Protein AF-A0A928CTJ2-F1 (afdb_monomer_lite)

Radius of gyration: 29.24 Å; chains: 1; bounding box: 76×68×86 Å

Secondary structure (DSSP, 8-state):
--SHHHHHHHHTTS----S--HHHHHHHHHHHHHHHHHHHTT-TTSHHHHHHHHHHHHHHHHHHHHHHHHHHHT--TT--HHHHHHHHHHHHHHHHHHHHHHHHHTTS----------SS-S-SHHHHHHHHHHHHHHHHTT--STTSS---HHHHTTHHHHHHHHHHHHHHHHHHHHHHHTTT-HHHHHHHHHHHHHHHHHHHHHHHHHHHH-TT---SS-HHHHHHHHHHHHHHHHHHHHHHHHHHTTT------S---TTSPPPHHHHHHHHHHHHHHHHHHHHHHHHTT---S----TTGGGSS----TTTTSSSS-SS---GGGS-HHHHHHHHHHHHHHHHHT---SSS--HHHHHHHHHTS-HHHHHHHHHHHHHHHHTT--HHHHHHHHHHHHHHHHHHH-PPPPHHHHHHHHHHHHHHHHHHHHHHHHHHHHSGGGS--

Structure (mmCIF, N/CA/C/O backbone):
data_AF-A0A928CTJ2-F1
#
_entry.id   AF-A0A928CTJ2-F1
#
loop_
_atom_site.group_PDB
_atom_site.id
_atom_site.type_symbol
_atom_site.label_atom_id
_atom_site.label_alt_id
_atom_site.label_comp_id
_atom_site.label_asym_id
_atom_site.label_entity_id
_atom_site.label_seq_id
_atom_site.pdbx_PDB_ins_code
_atom_site.Cartn_x
_atom_site.Cartn_y
_atom_site.Cartn_z
_atom_site.occupancy
_atom_site.B_iso_or_equiv
_atom_site.auth_seq_id
_atom_site.auth_comp_id
_atom_site.auth_asym_id
_atom_site.auth_atom_id
_atom_site.pdbx_PDB_model_num
ATOM 1 N N . MET A 1 1 ? -46.869 -7.811 23.809 1.00 37.97 1 MET A N 1
ATOM 2 C CA . MET A 1 1 ? -46.360 -8.126 22.454 1.00 37.97 1 MET A CA 1
ATOM 3 C C . MET A 1 1 ? -45.318 -7.130 21.902 1.00 37.97 1 MET A C 1
ATOM 5 O O . MET A 1 1 ? -45.028 -7.193 20.722 1.00 37.97 1 MET A O 1
ATOM 9 N N . ASN A 1 2 ? -44.644 -6.299 22.720 1.00 33.12 2 ASN A N 1
ATOM 10 C CA . ASN A 1 2 ? -43.682 -5.285 22.222 1.00 33.12 2 ASN A CA 1
ATOM 11 C C . ASN A 1 2 ? -42.198 -5.563 22.530 1.00 33.12 2 ASN A C 1
ATOM 13 O O . ASN A 1 2 ? -41.351 -4.717 22.268 1.00 33.12 2 ASN A O 1
ATOM 17 N N . ARG A 1 3 ? -41.848 -6.737 23.076 1.00 31.91 3 ARG A N 1
ATOM 18 C CA . ARG A 1 3 ? -40.444 -7.071 23.392 1.00 31.91 3 ARG A CA 1
ATOM 19 C C . ARG A 1 3 ? -39.712 -7.837 22.291 1.00 31.91 3 ARG A C 1
ATOM 21 O O . ARG A 1 3 ? -38.494 -7.772 22.260 1.00 31.91 3 ARG A O 1
ATOM 28 N N . ILE A 1 4 ? -40.433 -8.480 21.371 1.00 38.72 4 ILE A N 1
ATOM 29 C CA . ILE A 1 4 ? -39.835 -9.272 20.280 1.00 38.72 4 ILE A CA 1
ATOM 30 C C . ILE A 1 4 ? -39.434 -8.373 19.097 1.00 38.72 4 ILE A C 1
ATOM 32 O O . ILE A 1 4 ? -38.401 -8.584 18.472 1.00 38.72 4 ILE A O 1
ATOM 36 N N . ILE A 1 5 ? -40.177 -7.290 18.846 1.00 34.25 5 ILE A N 1
ATOM 37 C CA . ILE A 1 5 ? -39.895 -6.373 17.728 1.00 34.25 5 ILE A CA 1
ATOM 38 C C . ILE A 1 5 ? -38.618 -5.547 17.983 1.00 34.25 5 ILE A C 1
ATOM 40 O O . ILE A 1 5 ? -37.865 -5.262 17.055 1.00 34.25 5 ILE A O 1
ATOM 44 N N . MET A 1 6 ? -38.298 -5.236 19.244 1.00 29.53 6 MET A N 1
ATOM 45 C CA . MET A 1 6 ? -37.108 -4.442 19.574 1.00 29.53 6 MET A CA 1
ATOM 46 C C . MET A 1 6 ? -35.802 -5.257 19.539 1.00 29.53 6 MET A C 1
ATOM 48 O O . MET A 1 6 ? -34.738 -4.697 19.287 1.00 29.53 6 MET A O 1
ATOM 52 N N . THR A 1 7 ? -35.867 -6.580 19.728 1.00 33.56 7 THR A N 1
ATOM 53 C CA . THR A 1 7 ? -34.702 -7.472 19.572 1.00 33.56 7 THR A CA 1
ATOM 54 C C . THR A 1 7 ? -34.419 -7.779 18.101 1.00 33.56 7 THR A C 1
ATOM 56 O O . THR A 1 7 ? -33.259 -7.911 17.721 1.00 33.56 7 THR A O 1
ATOM 59 N N . ILE A 1 8 ? -35.450 -7.792 17.248 1.00 32.34 8 ILE A N 1
ATOM 60 C CA . ILE A 1 8 ? -35.295 -7.973 15.796 1.00 32.34 8 ILE A CA 1
ATOM 61 C C . ILE A 1 8 ? -34.710 -6.710 15.135 1.00 32.34 8 ILE A C 1
ATOM 63 O O . ILE A 1 8 ? -33.883 -6.823 14.232 1.00 32.34 8 ILE A O 1
ATOM 67 N N . LEU A 1 9 ? -35.008 -5.508 15.645 1.00 29.17 9 LEU A N 1
ATOM 68 C CA . LEU A 1 9 ? -34.351 -4.276 15.179 1.00 29.17 9 LEU A CA 1
ATOM 69 C C . LEU A 1 9 ? -32.904 -4.103 15.676 1.00 29.17 9 LEU A C 1
ATOM 71 O O . LEU A 1 9 ? -32.129 -3.408 15.024 1.00 29.17 9 LEU A O 1
ATOM 75 N N . LEU A 1 10 ? -32.508 -4.751 16.781 1.00 28.61 10 LEU A N 1
ATOM 76 C CA . LEU A 1 10 ? -31.100 -4.798 17.202 1.00 28.61 10 LEU A CA 1
ATOM 77 C C . LEU A 1 10 ? -30.292 -5.856 16.427 1.00 28.61 10 LEU A C 1
ATOM 79 O O . LEU A 1 10 ? -29.094 -5.677 16.228 1.00 28.61 10 LEU A O 1
ATOM 83 N N . ALA A 1 11 ? -30.944 -6.921 15.949 1.00 29.83 11 ALA A N 1
ATOM 84 C CA . ALA A 1 11 ? -30.334 -7.935 15.085 1.00 29.83 11 ALA A CA 1
ATOM 85 C C . ALA A 1 11 ? -30.185 -7.469 13.621 1.00 29.83 11 ALA A C 1
ATOM 87 O O . ALA A 1 11 ? -29.263 -7.895 12.929 1.00 29.83 11 ALA A O 1
ATOM 88 N N . ALA A 1 12 ? -31.021 -6.532 13.161 1.00 28.30 12 ALA A N 1
ATOM 89 C CA . ALA A 1 12 ? -30.930 -5.955 11.816 1.00 28.30 12 ALA A CA 1
ATOM 90 C C . ALA A 1 12 ? -29.720 -5.014 11.611 1.00 28.30 12 ALA A C 1
ATOM 92 O O . ALA A 1 12 ? -29.401 -4.657 10.480 1.00 28.30 12 ALA A O 1
ATOM 93 N N . GLY A 1 13 ? -29.019 -4.625 12.684 1.00 28.45 13 GLY A N 1
ATOM 94 C CA . GLY A 1 13 ? -27.810 -3.795 12.611 1.00 28.45 13 GLY A CA 1
ATOM 95 C C . GLY A 1 13 ? -26.502 -4.565 12.393 1.00 28.45 13 GLY A C 1
ATOM 96 O O . GLY A 1 13 ? -25.455 -3.933 12.267 1.00 28.45 13 GLY A O 1
ATOM 97 N N . LEU A 1 14 ? -26.537 -5.904 12.376 1.00 32.91 14 LEU A N 1
ATOM 98 C CA . LEU A 1 14 ? -25.331 -6.742 12.435 1.00 32.91 14 LEU A CA 1
ATOM 99 C C . LEU A 1 14 ? -25.133 -7.709 11.260 1.00 32.91 14 LEU A C 1
ATOM 101 O O . LEU A 1 14 ? -24.096 -8.359 11.212 1.00 32.91 14 LEU A O 1
ATOM 105 N N . ILE A 1 15 ? -26.051 -7.798 10.293 1.00 33.12 15 ILE A N 1
ATOM 106 C CA . ILE A 1 15 ? -25.897 -8.721 9.155 1.00 33.12 15 ILE A CA 1
ATOM 107 C C . ILE A 1 15 ? -26.427 -8.075 7.870 1.00 33.12 15 ILE A C 1
ATOM 109 O O . ILE A 1 15 ? -27.510 -8.376 7.385 1.00 33.12 15 ILE A O 1
ATOM 113 N N . PHE A 1 16 ? -25.628 -7.175 7.307 1.00 28.25 16 PHE A N 1
ATOM 114 C CA . PHE A 1 16 ? -25.570 -6.973 5.860 1.00 28.25 16 PHE A CA 1
ATOM 115 C C . PHE A 1 16 ? -24.111 -7.153 5.445 1.00 28.25 16 PHE A C 1
ATOM 117 O O . PHE A 1 16 ? -23.435 -6.214 5.038 1.00 28.25 16 PHE A O 1
ATOM 124 N N . THR A 1 17 ? -23.604 -8.380 5.565 1.00 34.00 17 THR A N 1
ATOM 125 C CA . THR A 1 17 ? -22.506 -8.830 4.711 1.00 34.00 17 THR A CA 1
ATOM 126 C C . THR A 1 17 ? -23.107 -9.091 3.331 1.00 34.00 17 THR A C 1
ATOM 128 O O . THR A 1 17 ? -23.357 -10.223 2.921 1.00 34.00 17 THR A O 1
ATOM 131 N N . ALA A 1 18 ? -23.377 -8.004 2.598 1.00 29.19 18 ALA A N 1
ATOM 132 C CA . ALA A 1 18 ? -23.234 -8.075 1.151 1.00 29.19 18 ALA A CA 1
ATOM 133 C C . ALA A 1 18 ? -21.862 -8.712 0.897 1.00 29.19 18 ALA A C 1
ATOM 135 O O . ALA A 1 18 ? -20.920 -8.357 1.598 1.00 29.19 18 ALA A O 1
ATOM 136 N N . ALA A 1 19 ? -21.760 -9.688 -0.006 1.00 32.97 19 ALA A N 1
ATOM 137 C CA . ALA A 1 19 ? -20.487 -10.306 -0.365 1.00 32.97 19 ALA A CA 1
ATOM 138 C C . ALA A 1 19 ? -19.520 -9.208 -0.850 1.00 32.97 19 ALA A C 1
ATOM 140 O O . ALA A 1 19 ? -19.561 -8.804 -2.011 1.00 32.97 19 ALA A O 1
ATOM 141 N N . GLY A 1 20 ? -18.761 -8.649 0.087 1.00 47.12 20 GLY A N 1
ATOM 142 C CA . GLY A 1 20 ? -17.907 -7.490 -0.070 1.00 47.12 20 GLY A CA 1
ATOM 143 C C . GLY A 1 20 ? -16.455 -7.926 -0.003 1.00 47.12 20 GLY A C 1
ATOM 144 O O . GLY A 1 20 ? -16.099 -8.850 0.725 1.00 47.12 20 GLY A O 1
ATOM 145 N N . ASP A 1 21 ? -15.629 -7.270 -0.807 1.00 72.81 21 ASP A N 1
ATOM 146 C CA . ASP A 1 21 ? -14.171 -7.334 -0.756 1.00 72.81 21 ASP A CA 1
ATOM 147 C C . ASP A 1 21 ? -13.695 -7.122 0.697 1.00 72.81 21 ASP A C 1
ATOM 149 O O . ASP A 1 21 ? -14.026 -6.100 1.302 1.00 72.81 21 ASP A O 1
ATOM 153 N N . ASP A 1 22 ? -12.902 -8.051 1.255 1.00 77.06 22 ASP A N 1
ATOM 154 C CA . ASP A 1 22 ? -12.387 -7.971 2.640 1.00 77.06 22 ASP A CA 1
ATOM 155 C C . ASP A 1 22 ? -11.672 -6.635 2.912 1.00 77.06 22 ASP A C 1
ATOM 157 O O . ASP A 1 22 ? -11.604 -6.166 4.049 1.00 77.06 22 ASP A O 1
ATOM 161 N N . PHE A 1 23 ? -11.131 -5.996 1.870 1.00 77.88 23 PHE A N 1
ATOM 162 C CA . PHE A 1 23 ? -10.551 -4.664 1.971 1.00 77.88 23 PHE A CA 1
ATOM 163 C C . PHE A 1 23 ? -11.564 -3.537 2.109 1.00 77.88 23 PHE A C 1
ATOM 165 O O . PHE A 1 23 ? -11.271 -2.542 2.774 1.00 77.88 23 PHE A O 1
ATOM 172 N N . GLU A 1 24 ? -12.722 -3.650 1.467 1.00 81.94 24 GLU A N 1
ATOM 173 C CA . GLU A 1 24 ? -13.807 -2.690 1.638 1.00 81.94 24 GLU A CA 1
ATOM 174 C C . GLU A 1 24 ? -14.344 -2.777 3.069 1.00 81.94 24 GLU A C 1
ATOM 176 O O . GLU A 1 24 ? -14.468 -1.751 3.740 1.00 81.94 24 GLU A O 1
ATOM 181 N N . ASP A 1 25 ? -14.516 -3.998 3.580 1.00 83.88 25 ASP A N 1
ATOM 182 C CA . ASP A 1 25 ? -14.876 -4.237 4.977 1.00 83.88 25 ASP A CA 1
ATOM 183 C C . ASP A 1 25 ? -13.810 -3.668 5.923 1.00 83.88 25 ASP A C 1
ATOM 185 O O . ASP A 1 25 ? -14.137 -2.953 6.873 1.00 83.88 25 ASP A O 1
ATOM 189 N N . PHE A 1 26 ? -12.521 -3.866 5.623 1.00 85.69 26 PHE A N 1
ATOM 190 C CA . PHE A 1 26 ? -11.428 -3.298 6.417 1.00 85.69 26 PHE A CA 1
ATOM 191 C C . PHE A 1 26 ? -11.480 -1.760 6.467 1.00 85.69 26 PHE A C 1
ATOM 193 O O . PHE A 1 26 ? -11.352 -1.167 7.541 1.00 85.69 26 PHE A O 1
ATOM 200 N N . ILE A 1 27 ? -11.710 -1.096 5.326 1.00 85.56 27 ILE A N 1
ATOM 201 C CA . ILE A 1 27 ? -11.848 0.369 5.251 1.00 85.56 27 ILE A CA 1
ATOM 202 C C . ILE A 1 27 ? -13.056 0.841 6.070 1.00 85.56 27 ILE A C 1
ATOM 204 O O . ILE A 1 27 ? -12.950 1.824 6.812 1.00 85.56 27 ILE A O 1
ATOM 208 N N . GLN A 1 28 ? -14.196 0.154 5.961 1.00 87.44 28 GLN A N 1
ATOM 209 C CA . GLN A 1 28 ? -15.403 0.501 6.713 1.00 87.44 28 GLN A CA 1
ATOM 210 C C . GLN A 1 28 ? -15.188 0.357 8.222 1.00 87.44 28 GLN A C 1
ATOM 212 O O . GLN A 1 28 ? -15.585 1.241 8.988 1.00 87.44 28 GLN A O 1
ATOM 217 N N . VAL A 1 29 ? -14.512 -0.707 8.662 1.00 88.25 29 VAL A N 1
ATOM 218 C CA . VAL A 1 29 ? -14.179 -0.911 10.077 1.00 88.25 29 VAL A CA 1
ATOM 219 C C . VAL A 1 29 ? -13.210 0.170 10.572 1.00 88.25 29 VAL A C 1
ATOM 221 O O . VAL A 1 29 ? -13.442 0.742 11.640 1.00 88.25 29 VAL A O 1
ATOM 224 N N . CYS A 1 30 ? -12.187 0.542 9.788 1.00 87.38 30 CYS A N 1
ATOM 225 C CA . CYS A 1 30 ? -11.310 1.675 10.116 1.00 87.38 30 CYS A CA 1
ATOM 226 C C . CYS A 1 30 ? -12.098 2.976 10.332 1.00 87.38 30 CYS A C 1
ATOM 228 O O . CYS A 1 30 ? -11.839 3.703 11.295 1.00 87.38 30 CYS A O 1
ATOM 230 N N . ALA A 1 31 ? -13.064 3.270 9.456 1.00 86.06 31 ALA A N 1
ATOM 231 C CA . ALA A 1 31 ? -13.893 4.466 9.562 1.00 86.06 31 ALA A CA 1
ATOM 232 C C . ALA A 1 31 ? -14.756 4.447 10.834 1.00 86.06 31 ALA A C 1
ATOM 234 O O . ALA A 1 31 ? -14.761 5.425 11.583 1.00 86.06 31 ALA A O 1
ATOM 235 N N . ARG A 1 32 ? -15.416 3.318 11.131 1.00 86.88 32 ARG A N 1
ATOM 236 C CA . ARG A 1 32 ? -16.248 3.153 12.338 1.00 86.88 32 ARG A CA 1
ATOM 237 C C . ARG A 1 32 ? -15.441 3.321 13.625 1.00 86.88 32 ARG A C 1
ATOM 239 O O . ARG A 1 32 ? -15.881 4.031 14.529 1.00 86.88 32 ARG A O 1
ATOM 246 N N . LEU A 1 33 ? -14.244 2.733 13.695 1.00 87.31 33 LEU A N 1
ATOM 247 C CA . LEU A 1 33 ? -13.335 2.925 14.829 1.00 87.31 33 LEU A CA 1
ATOM 248 C C . LEU A 1 33 ? -12.941 4.397 14.981 1.00 87.31 33 LEU A C 1
ATOM 250 O O . LEU A 1 33 ? -13.021 4.944 16.080 1.00 87.31 33 LEU A O 1
ATOM 254 N N . SER A 1 34 ? -12.582 5.067 13.883 1.00 86.38 34 SER A N 1
ATOM 255 C CA . SER A 1 34 ? -12.198 6.480 13.921 1.00 86.38 34 SER A CA 1
ATOM 256 C C . SER A 1 34 ? -13.329 7.377 14.433 1.00 86.38 34 SER A C 1
ATOM 258 O O . SER A 1 34 ? -13.075 8.272 15.238 1.00 86.38 34 SER A O 1
ATOM 260 N N . THR A 1 35 ? -14.567 7.153 13.983 1.00 84.44 35 THR A N 1
ATOM 261 C CA . THR A 1 35 ? -15.733 7.950 14.393 1.00 84.44 35 THR A CA 1
ATOM 262 C C . THR A 1 35 ? -16.084 7.730 15.863 1.00 84.44 35 THR A C 1
ATOM 264 O O . THR A 1 35 ? -16.355 8.688 16.588 1.00 84.44 35 THR A O 1
ATOM 267 N N . ASN A 1 36 ? -16.035 6.482 16.331 1.00 82.94 36 ASN A N 1
ATOM 268 C CA . ASN A 1 36 ? -16.510 6.139 17.668 1.00 82.94 36 ASN A CA 1
ATOM 269 C C . ASN A 1 36 ? -15.477 6.415 18.773 1.00 82.94 36 ASN A C 1
ATOM 271 O O . ASN A 1 36 ? -15.865 6.618 19.923 1.00 82.94 36 ASN A O 1
ATOM 275 N N . TYR A 1 37 ? -14.182 6.490 18.451 1.00 81.38 37 TYR A N 1
ATOM 276 C CA . TYR A 1 37 ? -13.103 6.600 19.441 1.00 81.38 37 TYR A CA 1
ATOM 277 C C . TYR A 1 37 ? -13.297 7.724 20.478 1.00 81.38 37 TYR A C 1
ATOM 279 O O . TYR A 1 37 ? -13.193 7.495 21.686 1.00 81.38 37 TYR A O 1
ATOM 287 N N . ASN A 1 38 ? -13.649 8.933 20.027 1.00 76.50 38 ASN A N 1
ATOM 288 C CA . ASN A 1 38 ? -13.828 10.089 20.915 1.00 76.50 38 ASN A CA 1
ATOM 289 C C . ASN A 1 38 ? -15.006 9.928 21.890 1.00 76.50 38 ASN A C 1
ATOM 291 O O . ASN A 1 38 ? -14.976 10.494 22.986 1.00 76.50 38 ASN A O 1
ATOM 295 N N . HIS A 1 39 ? -16.035 9.167 21.509 1.00 76.25 39 HIS A N 1
ATOM 296 C CA . HIS A 1 39 ? -17.186 8.877 22.364 1.00 76.25 39 HIS A CA 1
ATOM 297 C C . HIS A 1 39 ? -16.844 7.825 23.423 1.00 76.25 39 HIS A C 1
ATOM 299 O O . HIS A 1 39 ? -17.247 7.955 24.578 1.00 76.25 39 HIS A O 1
ATOM 305 N N . VAL A 1 40 ? -16.041 6.827 23.056 1.00 76.50 40 VAL A N 1
ATOM 306 C CA . VAL A 1 40 ? -15.716 5.688 23.920 1.00 76.50 40 VAL A CA 1
ATOM 307 C C . VAL A 1 40 ? -14.806 6.071 25.082 1.00 76.50 40 VAL A C 1
ATOM 309 O O . VAL A 1 40 ? -15.086 5.693 26.217 1.00 76.50 40 VAL A O 1
ATOM 312 N N . ILE A 1 41 ? -13.765 6.879 24.845 1.00 69.31 41 ILE A N 1
ATOM 313 C CA . ILE A 1 41 ? -12.860 7.330 25.924 1.00 69.31 41 ILE A CA 1
ATOM 314 C C . ILE A 1 41 ? -13.619 8.108 27.009 1.00 69.31 41 ILE A C 1
ATOM 316 O O . ILE A 1 41 ? -13.216 8.130 28.169 1.00 69.31 41 ILE A O 1
ATOM 320 N N . ARG A 1 42 ? -14.721 8.770 26.643 1.00 68.06 42 ARG A N 1
ATOM 321 C CA . ARG A 1 42 ? -15.483 9.631 27.554 1.00 68.06 42 ARG A CA 1
ATOM 322 C C . ARG A 1 42 ? -16.582 8.892 28.316 1.00 68.06 42 ARG A C 1
ATOM 324 O O . ARG A 1 42 ? -17.032 9.412 29.332 1.00 68.06 42 ARG A O 1
ATOM 331 N N . ALA A 1 43 ? -17.020 7.721 27.850 1.00 68.69 43 ALA A N 1
ATOM 332 C CA . ALA A 1 43 ? -18.173 7.027 28.419 1.00 68.69 43 ALA A CA 1
ATOM 333 C C . ALA A 1 43 ? -18.056 5.495 28.287 1.00 68.69 43 ALA A C 1
ATOM 335 O O . ALA A 1 43 ? -18.598 4.879 27.363 1.00 68.69 43 ALA A O 1
ATOM 336 N N . LYS A 1 44 ? -17.362 4.877 29.251 1.00 72.44 44 LYS A N 1
ATOM 337 C CA . LYS A 1 44 ? -17.200 3.417 29.361 1.00 72.44 44 LYS A CA 1
ATOM 338 C C . LYS A 1 44 ? -18.536 2.719 29.659 1.00 72.44 44 LYS A C 1
ATOM 340 O O . LYS A 1 44 ? -19.391 3.275 30.343 1.00 72.44 44 LYS A O 1
ATOM 345 N N . GLY A 1 45 ? -18.714 1.501 29.148 1.00 74.44 45 GLY A N 1
ATOM 346 C CA . GLY A 1 45 ? -19.917 0.681 29.331 1.00 74.44 45 GLY A CA 1
ATOM 347 C C . GLY A 1 45 ? -21.111 1.099 28.467 1.00 74.44 45 GLY A C 1
ATOM 348 O O . GLY A 1 45 ? -22.173 0.477 28.539 1.00 74.44 45 GLY A O 1
ATOM 349 N N . THR A 1 46 ? -20.954 2.133 27.639 1.00 82.44 46 THR A N 1
ATOM 350 C CA . THR A 1 46 ? -22.005 2.605 26.734 1.00 82.44 46 THR A CA 1
ATOM 351 C C . THR A 1 46 ? -22.119 1.739 25.480 1.00 82.44 46 THR A C 1
ATOM 353 O O . THR A 1 46 ? -21.283 0.882 25.195 1.00 82.44 46 THR A O 1
ATOM 356 N N . ARG A 1 47 ? -23.165 1.983 24.684 1.00 82.69 47 ARG A N 1
ATOM 357 C CA . ARG A 1 47 ? -23.324 1.362 23.364 1.00 82.69 47 ARG A CA 1
ATOM 358 C C . ARG A 1 47 ? -22.099 1.590 22.467 1.00 82.69 47 ARG A C 1
ATOM 360 O O . ARG A 1 47 ? -21.655 0.646 21.826 1.00 82.69 47 ARG A O 1
ATOM 367 N N . PHE A 1 48 ? -21.529 2.798 22.474 1.00 81.50 48 PHE A N 1
ATOM 368 C CA . PHE A 1 48 ? -20.339 3.125 21.683 1.00 81.50 48 PHE A CA 1
ATOM 369 C C . PHE A 1 48 ? -19.125 2.286 22.090 1.00 81.50 48 PHE A C 1
ATOM 371 O O . PHE A 1 48 ? -18.366 1.869 21.222 1.00 81.50 48 PHE A O 1
ATOM 378 N N . ASP A 1 49 ? -18.957 2.016 23.389 1.00 82.25 49 ASP A N 1
ATOM 379 C CA . ASP A 1 49 ? -17.877 1.176 23.922 1.00 82.25 49 ASP A CA 1
ATOM 380 C C . ASP A 1 49 ? -17.983 -0.265 23.396 1.00 82.25 49 ASP A C 1
ATOM 382 O O . ASP A 1 49 ? -17.048 -0.790 22.792 1.00 82.25 49 ASP A O 1
ATOM 386 N N . LYS A 1 50 ? -19.176 -0.863 23.501 1.00 84.88 50 LYS A N 1
ATOM 387 C CA . LYS A 1 50 ? -19.448 -2.205 22.960 1.00 84.88 50 LYS A CA 1
ATOM 388 C C . LYS A 1 50 ? -19.251 -2.271 21.442 1.00 84.88 50 LYS A C 1
ATOM 390 O O . LYS A 1 50 ? -18.633 -3.208 20.948 1.00 84.88 50 LYS A O 1
ATOM 395 N N . GLU A 1 51 ? -19.740 -1.274 20.703 1.00 85.38 51 GLU A N 1
ATOM 396 C CA . GLU A 1 51 ? -19.559 -1.201 19.248 1.00 85.38 51 GLU A CA 1
ATOM 397 C C . GLU A 1 51 ? -18.085 -1.041 18.859 1.00 85.38 51 GLU A C 1
ATOM 399 O O . GLU A 1 51 ? -17.637 -1.631 17.879 1.00 85.38 51 GLU A O 1
ATOM 404 N N . TYR A 1 52 ? -17.305 -0.257 19.602 1.00 87.19 52 TYR A N 1
ATOM 405 C CA . TYR A 1 52 ? -15.883 -0.072 19.322 1.00 87.19 52 TYR A CA 1
ATOM 406 C C . TYR A 1 52 ? -15.082 -1.351 19.574 1.00 87.19 52 TYR A C 1
ATOM 408 O O . TYR A 1 52 ? -14.266 -1.724 18.736 1.00 87.19 52 TYR A O 1
ATOM 416 N N . GLN A 1 53 ? -15.362 -2.065 20.669 1.00 87.56 53 GLN A N 1
ATOM 417 C CA . GLN A 1 53 ? -14.755 -3.370 20.954 1.00 87.56 53 GLN A CA 1
ATOM 418 C C . GLN A 1 53 ? -15.091 -4.400 19.868 1.00 87.56 53 GLN A C 1
ATOM 420 O O . GLN A 1 53 ? -14.185 -5.044 19.345 1.00 87.56 53 GLN A O 1
ATOM 425 N N . ALA A 1 54 ? -16.360 -4.483 19.454 1.00 88.06 54 ALA A N 1
ATOM 426 C CA . ALA A 1 54 ? -16.780 -5.371 18.370 1.00 88.06 54 ALA A CA 1
ATOM 427 C C . ALA A 1 54 ? -16.089 -5.029 17.036 1.00 88.06 54 ALA A C 1
ATOM 429 O O . ALA A 1 54 ? -15.652 -5.919 16.311 1.00 88.06 54 ALA A O 1
ATOM 430 N N . ASN A 1 55 ? -15.934 -3.739 16.713 1.00 89.62 55 ASN A N 1
ATOM 431 C CA . ASN A 1 55 ? -15.208 -3.317 15.512 1.00 89.62 55 ASN A CA 1
ATOM 432 C C . ASN A 1 55 ? -13.693 -3.596 15.611 1.00 89.62 55 ASN A C 1
ATOM 434 O O . ASN A 1 55 ? -13.083 -3.927 14.598 1.00 89.62 55 ASN A O 1
ATOM 438 N N . LEU A 1 56 ? -13.076 -3.502 16.797 1.00 90.44 56 LEU A N 1
ATOM 439 C CA . LEU A 1 56 ? -11.673 -3.892 16.994 1.00 90.44 56 LEU A CA 1
ATOM 440 C C . LEU A 1 56 ? -11.478 -5.396 16.782 1.00 90.44 56 LEU A C 1
ATOM 442 O O . LEU A 1 56 ? -10.535 -5.805 16.107 1.00 90.44 56 LEU A O 1
ATOM 446 N N . GLU A 1 57 ? -12.372 -6.216 17.330 1.00 90.25 57 GLU A N 1
ATOM 447 C CA . GLU A 1 57 ? -12.351 -7.666 17.137 1.00 90.25 57 GLU A CA 1
ATOM 448 C C . GLU A 1 57 ? -12.561 -8.033 15.662 1.00 90.25 57 GLU A C 1
ATOM 450 O O . GLU A 1 57 ? -11.800 -8.818 15.097 1.00 90.25 57 GLU A O 1
ATOM 455 N N . HIS A 1 58 ? -13.515 -7.381 14.993 1.00 90.00 58 HIS A N 1
ATOM 456 C CA . HIS A 1 58 ? -13.732 -7.567 13.562 1.00 90.00 58 HIS A CA 1
ATOM 457 C C . HIS A 1 58 ? -12.494 -7.178 12.736 1.00 90.00 58 HIS A C 1
ATOM 459 O O . HIS A 1 58 ? -12.073 -7.939 11.865 1.00 90.00 58 HIS A O 1
ATOM 465 N N . MET A 1 59 ? -11.849 -6.046 13.048 1.00 90.94 59 MET A N 1
ATOM 466 C CA . MET A 1 59 ? -10.600 -5.634 12.395 1.00 90.94 59 MET A CA 1
ATOM 467 C C . MET A 1 59 ? -9.489 -6.670 12.574 1.00 90.94 59 MET A C 1
ATOM 469 O O . MET A 1 59 ? -8.778 -6.964 11.614 1.00 90.94 59 MET A O 1
ATOM 473 N N . LYS A 1 60 ? -9.336 -7.233 13.778 1.00 91.19 60 LYS A N 1
ATOM 474 C CA . LYS A 1 60 ? -8.361 -8.298 14.042 1.00 91.19 60 LYS A CA 1
ATOM 475 C C . LYS A 1 60 ? -8.657 -9.542 13.214 1.00 91.19 60 LYS A C 1
ATOM 477 O O . LYS A 1 60 ? -7.742 -10.120 12.637 1.00 91.19 60 LYS A O 1
ATOM 482 N N . ASN A 1 61 ? -9.914 -9.954 13.113 1.00 89.00 61 ASN A N 1
ATOM 483 C CA . ASN A 1 61 ? -10.271 -11.124 12.311 1.00 89.00 61 ASN A CA 1
ATOM 484 C C . ASN A 1 61 ? -9.952 -10.895 10.824 1.00 89.00 61 ASN A C 1
ATOM 486 O O . ASN A 1 61 ? -9.335 -11.750 10.184 1.00 89.00 61 ASN A O 1
ATOM 490 N N . LEU A 1 62 ? -10.264 -9.706 10.294 1.00 87.75 62 LEU A N 1
ATOM 491 C CA . LEU A 1 62 ? -9.890 -9.327 8.929 1.00 87.75 62 LEU A CA 1
ATOM 492 C C . LEU A 1 62 ? -8.367 -9.251 8.746 1.00 87.75 62 LEU A C 1
ATOM 494 O O . LEU A 1 62 ? -7.852 -9.717 7.730 1.00 87.75 62 LEU A O 1
ATOM 498 N N . SER A 1 63 ? -7.617 -8.729 9.723 1.00 88.62 63 SER A N 1
ATOM 499 C CA . SER A 1 63 ? -6.153 -8.660 9.635 1.00 88.62 63 SER A CA 1
ATOM 500 C C . SER A 1 63 ? -5.528 -10.054 9.541 1.00 88.62 63 SER A C 1
ATOM 502 O O . SER A 1 63 ? -4.679 -10.283 8.679 1.00 88.62 63 SER A O 1
ATOM 504 N N . HIS A 1 64 ? -6.005 -11.011 10.346 1.00 87.81 64 HIS A N 1
ATOM 505 C CA . HIS A 1 64 ? -5.540 -12.401 10.311 1.00 87.81 64 HIS A CA 1
ATOM 506 C C . HIS A 1 64 ? -5.881 -13.097 8.993 1.00 87.81 64 HIS A C 1
ATOM 508 O O . HIS A 1 64 ? -5.110 -13.940 8.537 1.00 87.81 64 HIS A O 1
ATOM 514 N N . LYS A 1 65 ? -6.996 -12.724 8.354 1.00 83.44 65 LYS A N 1
ATOM 515 C CA . LYS A 1 65 ? -7.392 -13.243 7.040 1.00 83.44 65 LYS A CA 1
ATOM 516 C C . LYS A 1 65 ? -6.531 -12.673 5.907 1.00 83.44 65 LYS A C 1
ATOM 518 O O . LYS A 1 65 ? -6.097 -13.414 5.029 1.00 83.44 65 LYS A O 1
ATOM 523 N N . ILE A 1 66 ? -6.251 -11.369 5.931 1.00 81.50 66 ILE A N 1
ATOM 524 C CA . ILE A 1 66 ? -5.559 -10.657 4.844 1.00 81.50 66 ILE A CA 1
ATOM 525 C C . ILE A 1 66 ? -4.029 -10.826 4.922 1.00 81.50 66 ILE A C 1
ATOM 527 O O . ILE A 1 66 ? -3.365 -10.981 3.892 1.00 81.50 66 ILE A O 1
ATOM 531 N N . GLN A 1 67 ? -3.441 -10.827 6.125 1.00 85.69 67 GLN A N 1
ATOM 532 C CA . GLN A 1 67 ? -1.983 -10.825 6.313 1.00 85.69 67 GLN A CA 1
ATOM 533 C C . GLN A 1 67 ? -1.253 -12.023 5.665 1.00 85.69 67 GLN A C 1
ATOM 535 O O . GLN A 1 67 ? -0.201 -11.804 5.052 1.00 85.69 67 GLN A O 1
ATOM 540 N N . PRO A 1 68 ? -1.752 -13.275 5.740 1.00 79.56 68 PRO A N 1
ATOM 541 C CA . PRO A 1 68 ? -1.112 -14.416 5.084 1.00 79.56 68 PRO A CA 1
ATOM 542 C C . PRO A 1 68 ? -1.069 -14.271 3.561 1.00 79.56 68 PRO A C 1
ATOM 544 O O . PRO A 1 68 ? -0.084 -14.663 2.936 1.00 79.56 68 PRO A O 1
ATOM 547 N N . VAL A 1 69 ? -2.104 -13.665 2.967 1.00 74.31 69 VAL A N 1
ATOM 548 C CA . VAL A 1 69 ? -2.185 -13.422 1.521 1.00 74.31 69 VAL A CA 1
ATOM 549 C C . VAL A 1 69 ? -1.107 -12.424 1.096 1.00 74.31 69 VAL A C 1
ATOM 551 O O . VAL A 1 69 ? -0.371 -12.683 0.148 1.00 74.31 69 VAL A O 1
ATOM 554 N N . ILE A 1 70 ? -0.935 -11.336 1.851 1.00 75.88 70 ILE A N 1
ATOM 555 C CA . ILE A 1 70 ? 0.135 -10.349 1.625 1.00 75.88 70 ILE A CA 1
ATOM 556 C C . ILE A 1 70 ? 1.520 -11.012 1.727 1.00 75.88 70 ILE A C 1
ATOM 558 O O . ILE A 1 70 ? 2.344 -10.878 0.818 1.00 75.88 70 ILE A O 1
ATOM 562 N N . ARG A 1 71 ? 1.760 -11.795 2.792 1.00 78.56 71 ARG A N 1
ATOM 563 C CA . ARG A 1 71 ? 3.050 -12.470 3.033 1.00 78.56 71 ARG A CA 1
ATOM 564 C C . ARG A 1 71 ? 3.397 -13.486 1.943 1.00 78.56 71 ARG A C 1
ATOM 566 O O . ARG A 1 71 ? 4.516 -13.460 1.438 1.00 78.56 71 ARG A O 1
ATOM 573 N N . ARG A 1 72 ? 2.445 -14.333 1.531 1.00 69.94 72 ARG A N 1
ATOM 574 C CA . ARG A 1 72 ? 2.630 -15.344 0.467 1.00 69.94 72 ARG A CA 1
ATOM 575 C C . ARG A 1 72 ? 3.088 -14.728 -0.856 1.00 69.94 72 ARG A C 1
ATOM 577 O O . ARG A 1 72 ? 3.756 -15.383 -1.653 1.00 69.94 72 ARG A O 1
ATOM 584 N N . LEU A 1 73 ? 2.696 -13.485 -1.099 1.00 64.56 73 LEU A N 1
ATOM 585 C CA . LEU A 1 73 ? 2.930 -12.783 -2.351 1.00 64.56 73 LEU A CA 1
ATOM 586 C C . LEU A 1 73 ? 4.193 -11.918 -2.332 1.00 64.56 73 LEU A C 1
ATOM 588 O O . LEU A 1 73 ? 4.588 -11.400 -3.378 1.00 64.56 73 LEU A O 1
ATOM 592 N N . GLY A 1 74 ? 4.845 -11.793 -1.173 1.00 69.81 74 GLY A N 1
ATOM 593 C CA . GLY A 1 74 ? 6.078 -11.025 -1.016 1.00 69.81 74 GLY A CA 1
ATOM 594 C C . GLY A 1 74 ? 5.913 -9.525 -1.277 1.00 69.81 74 GLY A C 1
ATOM 595 O O . GLY A 1 74 ? 6.905 -8.859 -1.553 1.00 69.81 74 GLY A O 1
ATOM 596 N N . ILE A 1 75 ? 4.683 -9.002 -1.220 1.00 68.88 75 ILE A N 1
ATOM 597 C CA . ILE A 1 75 ? 4.365 -7.578 -1.395 1.00 68.88 75 ILE A CA 1
ATOM 598 C C . ILE A 1 75 ? 4.267 -6.933 -0.018 1.00 68.88 75 ILE A C 1
ATOM 600 O O . ILE A 1 75 ? 3.647 -7.508 0.871 1.00 68.88 75 ILE A O 1
ATOM 604 N N . GLY A 1 76 ? 4.812 -5.725 0.149 1.00 69.62 76 GLY A N 1
ATOM 605 C CA . GLY A 1 76 ? 4.540 -4.914 1.335 1.00 69.62 76 GLY A CA 1
ATOM 606 C C . GLY A 1 76 ? 5.062 -5.579 2.601 1.00 69.62 76 GLY A C 1
ATOM 607 O O . GLY A 1 76 ? 4.320 -5.749 3.561 1.00 69.62 76 GLY A O 1
ATOM 608 N N . GLN A 1 77 ? 6.340 -5.969 2.606 1.00 74.75 77 GLN A N 1
ATOM 609 C CA . GLN A 1 77 ? 6.993 -6.549 3.790 1.00 74.75 77 GLN A CA 1
ATOM 610 C C . GLN A 1 77 ? 6.993 -5.593 5.001 1.00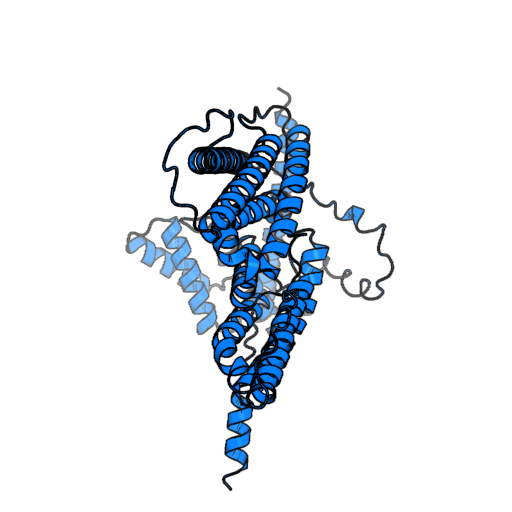 74.75 77 GLN A C 1
ATOM 612 O O . GLN A 1 77 ? 7.217 -6.015 6.129 1.00 74.75 77 GLN A O 1
ATOM 617 N N . ASP A 1 78 ? 6.726 -4.308 4.773 1.00 82.38 78 ASP A N 1
ATOM 618 C CA . ASP A 1 78 ? 6.490 -3.276 5.785 1.00 82.38 78 ASP A CA 1
ATOM 619 C C . ASP A 1 78 ? 5.015 -3.132 6.225 1.00 82.38 78 ASP A C 1
ATOM 621 O O . ASP A 1 78 ? 4.702 -2.260 7.041 1.00 82.38 78 ASP A O 1
ATOM 625 N N . ILE A 1 79 ? 4.100 -3.932 5.669 1.00 86.56 79 ILE A N 1
ATOM 626 C CA . ILE A 1 79 ? 2.685 -3.981 6.043 1.00 86.56 79 ILE A CA 1
ATOM 627 C C . ILE A 1 79 ? 2.471 -5.158 6.996 1.00 86.56 79 ILE A C 1
ATOM 629 O O . ILE A 1 79 ? 2.532 -6.325 6.604 1.00 86.56 79 ILE A O 1
ATOM 633 N N . ASP A 1 80 ? 2.159 -4.834 8.250 1.00 88.00 80 ASP A N 1
ATOM 634 C CA . ASP A 1 80 ? 1.713 -5.804 9.247 1.00 88.00 80 ASP A CA 1
ATOM 635 C C . ASP A 1 80 ? 0.395 -5.339 9.884 1.00 88.00 80 ASP A C 1
ATOM 637 O O . ASP A 1 80 ? 0.365 -4.546 10.829 1.00 88.00 80 ASP A O 1
ATOM 641 N N . PHE A 1 81 ? -0.720 -5.803 9.315 1.00 88.62 81 PHE A N 1
ATOM 642 C CA . PHE A 1 81 ? -2.062 -5.496 9.800 1.00 88.62 81 PHE A CA 1
ATOM 643 C C . PHE A 1 81 ? -2.334 -6.106 11.175 1.00 88.62 81 PHE A C 1
ATOM 645 O O . PHE A 1 81 ? -3.069 -5.504 11.954 1.00 88.62 81 PHE A O 1
ATOM 652 N N . ASN A 1 82 ? -1.717 -7.242 11.510 1.00 88.88 82 ASN A N 1
ATOM 653 C CA . ASN A 1 82 ? -1.885 -7.870 12.822 1.00 88.88 82 ASN A CA 1
ATOM 654 C C . ASN A 1 82 ? -1.213 -7.037 13.917 1.00 88.88 82 ASN A C 1
ATOM 656 O O . ASN A 1 82 ? -1.816 -6.775 14.962 1.00 88.88 82 ASN A O 1
ATOM 660 N N . LEU A 1 83 ? 0.014 -6.578 13.663 1.00 88.06 83 LEU A N 1
ATOM 661 C CA . LEU A 1 83 ? 0.727 -5.674 14.558 1.00 88.06 83 LEU A CA 1
ATOM 662 C C . LEU A 1 83 ? -0.048 -4.364 14.738 1.00 88.06 83 LEU A C 1
ATOM 664 O O . LEU A 1 83 ? -0.261 -3.938 15.870 1.00 88.06 83 LEU A O 1
ATOM 668 N N . MET A 1 84 ? -0.526 -3.759 13.645 1.00 89.38 84 MET A N 1
ATOM 669 C CA . MET A 1 84 ? -1.288 -2.507 13.711 1.00 89.38 84 MET A CA 1
ATOM 670 C C . MET A 1 84 ? -2.628 -2.667 14.446 1.00 89.38 84 MET A C 1
ATOM 672 O O . MET A 1 84 ? -2.972 -1.810 15.258 1.00 89.38 84 MET A O 1
ATOM 676 N N . ALA A 1 85 ? -3.363 -3.763 14.232 1.00 89.00 85 ALA A N 1
ATOM 677 C CA . ALA A 1 85 ? -4.596 -4.053 14.970 1.00 89.00 85 ALA A CA 1
ATOM 678 C C . ALA A 1 85 ? -4.332 -4.253 16.473 1.00 89.00 85 ALA A C 1
ATOM 680 O O . ALA A 1 85 ? -5.090 -3.764 17.313 1.00 89.00 85 ALA A O 1
ATOM 681 N N . SER A 1 86 ? -3.225 -4.916 16.818 1.00 88.19 86 SER A N 1
ATOM 682 C CA . SER A 1 86 ? -2.803 -5.093 18.213 1.00 88.19 86 SER A CA 1
ATOM 683 C C . SER A 1 86 ? -2.414 -3.757 18.848 1.00 88.19 86 SER A C 1
ATOM 685 O O . SER A 1 86 ? -2.778 -3.474 19.985 1.00 88.19 86 SER A O 1
ATOM 687 N N . GLU A 1 87 ? -1.719 -2.890 18.109 1.00 89.44 87 GLU A N 1
ATOM 688 C CA . GLU A 1 87 ? -1.327 -1.567 18.594 1.00 89.44 87 GLU A CA 1
ATOM 689 C C . GLU A 1 87 ? -2.540 -0.647 18.821 1.00 89.44 87 GLU A C 1
ATOM 691 O O . GLU A 1 87 ? -2.584 0.077 19.815 1.00 89.44 87 GLU A O 1
ATOM 696 N N . LEU A 1 88 ? -3.570 -0.732 17.972 1.00 90.25 88 LEU A N 1
ATOM 697 C CA . LEU A 1 88 ? -4.845 -0.028 18.161 1.00 90.25 88 LEU A CA 1
ATOM 698 C C . LEU A 1 88 ? -5.585 -0.465 19.430 1.00 90.25 88 LEU A C 1
ATOM 700 O O . LEU A 1 88 ? -6.138 0.376 20.143 1.00 90.25 88 LEU A O 1
ATOM 704 N N . GLU A 1 89 ? -5.576 -1.762 19.735 1.00 89.00 89 GLU A N 1
ATOM 705 C CA . GLU A 1 89 ? -6.129 -2.275 20.988 1.00 89.00 89 GLU A CA 1
ATOM 706 C C . GLU A 1 89 ? -5.343 -1.766 22.202 1.00 89.00 89 GLU A C 1
ATOM 708 O O . GLU A 1 89 ? -5.947 -1.332 23.180 1.00 89.00 89 GLU A O 1
ATOM 713 N N . GLN A 1 90 ? -4.009 -1.747 22.138 1.00 87.38 90 GLN A N 1
ATOM 714 C CA . GLN A 1 90 ? -3.180 -1.236 23.236 1.00 87.38 90 GLN A CA 1
ATOM 715 C C . GLN A 1 90 ? -3.397 0.262 23.484 1.00 87.38 90 GLN A C 1
ATOM 717 O O . GLN A 1 90 ? -3.474 0.686 24.637 1.00 87.38 90 GLN A O 1
ATOM 722 N N . ILE A 1 91 ? -3.558 1.067 22.426 1.00 86.69 91 ILE A N 1
ATOM 723 C CA . ILE A 1 91 ? -3.932 2.489 22.543 1.00 86.69 91 ILE A CA 1
ATOM 724 C C . ILE A 1 91 ? -5.273 2.624 23.269 1.00 86.69 91 ILE A C 1
ATOM 726 O O . ILE A 1 91 ? -5.432 3.445 24.175 1.00 86.69 91 ILE A O 1
ATOM 730 N N . TYR A 1 92 ? -6.241 1.798 22.883 1.00 86.19 92 TYR A N 1
ATOM 731 C CA . TYR A 1 92 ? -7.565 1.799 23.476 1.00 86.19 92 TYR A CA 1
ATOM 732 C C . TYR A 1 92 ? -7.540 1.408 24.966 1.00 86.19 92 TYR A C 1
ATOM 734 O O . TYR A 1 92 ? -8.025 2.176 25.799 1.00 86.19 92 TYR A O 1
ATOM 742 N N . LEU A 1 93 ? -6.914 0.281 25.320 1.00 83.25 93 LEU A N 1
ATOM 743 C CA . LEU A 1 93 ? -6.783 -0.189 26.705 1.00 83.25 93 LEU A CA 1
ATOM 744 C C . LEU A 1 93 ? -5.985 0.796 27.574 1.00 83.25 93 LEU A C 1
ATOM 746 O O . LEU A 1 93 ? -6.414 1.152 28.673 1.00 83.25 93 LEU A O 1
ATOM 750 N N . GLY A 1 94 ? -4.862 1.304 27.060 1.00 76.81 94 GLY A N 1
ATOM 751 C CA . GLY A 1 94 ? -4.003 2.248 27.774 1.00 76.81 94 GLY A CA 1
ATOM 752 C C . GLY A 1 94 ? -4.708 3.561 28.120 1.00 76.81 94 GLY A C 1
ATOM 753 O O . GLY A 1 94 ? -4.489 4.118 29.199 1.00 76.81 94 GLY A O 1
ATOM 754 N N . ASN A 1 95 ? -5.603 4.036 27.252 1.00 73.12 95 ASN A N 1
ATOM 755 C CA . ASN A 1 95 ? -6.390 5.234 27.525 1.00 73.12 95 ASN A CA 1
ATOM 756 C C . ASN A 1 95 ? -7.531 4.989 28.516 1.00 73.12 95 ASN A C 1
ATOM 758 O O . ASN A 1 95 ? -7.799 5.877 29.330 1.00 73.12 95 ASN A O 1
ATOM 762 N N . GLN A 1 96 ? -8.129 3.791 28.542 1.00 67.25 96 GLN A N 1
ATOM 763 C CA . GLN A 1 96 ? -9.112 3.435 29.572 1.00 67.25 96 GLN A CA 1
ATOM 764 C C . GLN A 1 96 ? -8.519 3.498 30.985 1.00 67.25 96 GLN A C 1
ATOM 766 O O . GLN A 1 96 ? -9.124 4.086 31.891 1.00 67.25 96 GLN A O 1
ATOM 771 N N . ASP A 1 97 ? -7.314 2.957 31.165 1.00 64.56 97 ASP A N 1
ATOM 772 C CA . ASP A 1 97 ? -6.617 2.944 32.454 1.00 64.56 97 ASP A CA 1
ATOM 773 C C . ASP A 1 97 ? -6.253 4.353 32.936 1.00 64.56 97 ASP A C 1
ATOM 775 O O . ASP A 1 97 ? -6.313 4.651 34.134 1.00 64.56 97 ASP A O 1
ATOM 779 N N . GLN A 1 98 ? -5.901 5.252 32.014 1.00 61.28 98 GLN A N 1
ATOM 780 C CA . GLN A 1 98 ? -5.622 6.651 32.339 1.00 61.28 98 GLN A CA 1
ATOM 781 C C . GLN A 1 98 ? -6.886 7.411 32.757 1.00 61.28 98 GLN A C 1
ATOM 783 O O . GLN A 1 98 ? -6.839 8.182 33.720 1.00 61.28 98 GLN A O 1
ATOM 788 N N . THR A 1 99 ? -8.023 7.185 32.091 1.00 59.22 99 THR A N 1
ATOM 789 C CA . THR A 1 99 ? -9.311 7.774 32.500 1.00 59.22 99 THR A CA 1
ATOM 790 C C . THR A 1 99 ? -9.786 7.262 33.859 1.00 59.22 99 THR A C 1
ATOM 792 O O . THR A 1 99 ? -10.184 8.071 34.697 1.00 59.22 99 THR A O 1
ATOM 795 N N . ALA A 1 100 ? -9.656 5.960 34.137 1.00 58.16 100 ALA A N 1
ATOM 796 C CA . ALA A 1 100 ? -10.012 5.382 35.435 1.00 58.16 100 ALA A CA 1
ATOM 797 C C . ALA A 1 100 ? -9.144 5.948 36.577 1.00 58.16 100 ALA A C 1
ATOM 799 O O . ALA A 1 100 ? -9.650 6.301 37.644 1.00 58.16 100 ALA A O 1
ATOM 800 N N . LYS A 1 101 ? -7.835 6.124 36.338 1.00 59.22 101 LYS A N 1
ATOM 801 C CA . LYS A 1 101 ? -6.914 6.753 37.302 1.00 59.22 101 LYS A CA 1
ATOM 802 C C . LYS A 1 101 ? -7.216 8.236 37.528 1.00 59.22 101 LYS A C 1
ATOM 804 O O . LYS A 1 101 ? -7.138 8.691 38.667 1.00 59.22 101 LYS A O 1
ATOM 809 N N . LYS A 1 102 ? -7.588 8.992 36.487 1.00 58.97 102 LYS A N 1
ATOM 810 C CA . LYS A 1 102 ? -7.989 10.407 36.616 1.00 58.97 102 LYS A CA 1
ATOM 811 C C . LYS A 1 102 ? -9.294 10.572 37.400 1.00 58.97 102 LYS A C 1
ATOM 813 O O . LYS A 1 102 ? -9.378 11.493 38.207 1.00 58.97 102 LYS A O 1
ATOM 818 N N . MET A 1 103 ? -10.261 9.667 37.230 1.00 55.94 103 MET A N 1
ATOM 819 C CA . MET A 1 103 ? -11.501 9.665 38.021 1.00 55.94 103 MET A CA 1
ATOM 820 C C . MET A 1 103 ? -11.256 9.322 39.499 1.00 55.94 103 MET A C 1
ATOM 822 O O . MET A 1 103 ? -11.825 9.968 40.375 1.00 55.94 103 MET A O 1
ATOM 826 N N . ASN A 1 104 ? -10.349 8.386 39.801 1.00 54.66 104 ASN A N 1
ATOM 827 C CA . ASN A 1 104 ? -10.015 8.038 41.189 1.00 54.66 104 ASN A CA 1
ATOM 828 C C . ASN A 1 104 ? -9.109 9.068 41.896 1.00 54.66 104 ASN A C 1
ATOM 830 O O . ASN A 1 104 ? -9.195 9.227 43.114 1.00 54.66 104 ASN A O 1
ATOM 834 N N . ASN A 1 105 ? -8.266 9.803 41.161 1.00 53.62 105 ASN A N 1
ATOM 835 C CA . ASN A 1 105 ? -7.330 10.780 41.736 1.00 53.62 105 ASN A CA 1
ATOM 836 C C . ASN A 1 105 ? -7.914 12.184 41.967 1.00 53.62 105 ASN A C 1
ATOM 838 O O . ASN A 1 105 ? -7.233 13.014 42.563 1.00 53.62 105 ASN A O 1
ATOM 842 N N . GLN A 1 106 ? -9.173 12.459 41.609 1.00 52.03 106 GLN A N 1
ATOM 843 C CA . GLN A 1 106 ? -9.829 13.729 41.974 1.00 52.03 106 GLN A CA 1
ATOM 844 C C . GLN A 1 106 ? -10.035 13.912 43.495 1.00 52.03 106 GLN A C 1
ATOM 846 O O . GLN A 1 106 ? -10.415 14.996 43.927 1.00 52.03 106 GLN A O 1
ATOM 851 N N . LYS A 1 107 ? -9.737 12.899 44.327 1.00 48.53 107 LYS A N 1
ATOM 852 C CA . LYS A 1 107 ? -9.798 12.981 45.800 1.00 48.53 107 LYS A CA 1
ATOM 853 C C . LYS A 1 107 ? -8.450 13.160 46.516 1.00 48.53 107 LYS A C 1
ATOM 855 O O . LYS A 1 107 ? -8.450 13.228 47.742 1.00 48.53 107 LYS A O 1
ATOM 860 N N . LYS A 1 108 ? -7.301 13.228 45.828 1.00 49.88 108 LYS A N 1
ATOM 861 C CA . LYS A 1 108 ? -5.994 13.424 46.494 1.00 49.88 108 LYS A CA 1
ATOM 862 C C . LYS A 1 108 ? -5.106 14.413 45.736 1.00 49.88 108 LYS A C 1
ATOM 864 O O . LYS A 1 108 ? -5.044 14.403 44.514 1.00 49.88 108 LYS A O 1
ATOM 869 N N . THR A 1 109 ? -4.438 15.276 46.501 1.00 44.84 109 THR A N 1
ATOM 870 C CA . THR A 1 109 ? -3.563 16.374 46.057 1.00 44.84 109 THR A CA 1
ATOM 871 C C . THR A 1 109 ? -2.502 15.944 45.031 1.00 44.84 109 THR A C 1
ATOM 873 O O . THR A 1 109 ? -2.044 14.797 45.049 1.00 44.84 109 THR A O 1
ATOM 876 N N . PRO A 1 110 ? -2.067 16.856 44.136 1.00 43.91 110 PRO A N 1
ATOM 877 C CA . PRO A 1 110 ? -1.236 16.505 42.995 1.00 43.91 110 PRO A CA 1
ATOM 878 C C . PRO A 1 110 ? 0.209 16.273 43.444 1.00 43.91 110 PRO A C 1
ATOM 880 O O . PRO A 1 110 ? 1.023 17.193 43.502 1.00 43.91 110 PRO A O 1
ATOM 883 N N . LYS A 1 111 ? 0.569 15.020 43.734 1.00 40.38 111 LYS A N 1
ATOM 884 C CA . LYS A 1 111 ? 1.977 14.618 43.669 1.00 40.38 111 LYS A CA 1
ATOM 885 C C . LYS A 1 111 ? 2.368 14.595 42.193 1.00 40.38 111 LYS A C 1
ATOM 887 O O . LYS A 1 111 ? 1.699 13.935 41.403 1.00 40.38 111 LYS A O 1
ATOM 892 N N . ARG A 1 112 ? 3.434 15.322 41.831 1.00 44.62 112 ARG A N 1
ATOM 893 C CA . ARG A 1 112 ? 4.104 15.242 40.521 1.00 44.62 112 ARG A CA 1
ATOM 894 C C . ARG A 1 112 ? 4.493 13.785 40.263 1.00 44.62 112 ARG A C 1
ATOM 896 O O . ARG A 1 112 ? 5.579 13.354 40.636 1.00 44.62 112 ARG A O 1
ATOM 903 N N . SER A 1 113 ? 3.594 13.015 39.663 1.00 41.38 113 SER A N 1
ATOM 904 C CA . SER A 1 113 ? 3.948 11.738 39.074 1.00 41.38 113 SER A CA 1
ATOM 905 C C . SER A 1 113 ? 4.814 12.057 37.871 1.00 41.38 113 SER A C 1
ATOM 907 O O . SER A 1 113 ? 4.388 12.792 36.981 1.00 41.38 113 SER A O 1
ATOM 909 N N . THR A 1 114 ? 6.026 11.524 37.851 1.00 37.53 114 THR A N 1
ATOM 910 C CA . THR A 1 114 ? 6.770 11.319 36.616 1.00 37.53 114 THR A CA 1
ATOM 911 C C . THR A 1 114 ? 5.843 10.570 35.661 1.00 37.53 114 THR A C 1
ATOM 913 O O . THR A 1 114 ? 5.590 9.379 35.836 1.00 37.53 114 THR A O 1
ATOM 916 N N . GLU A 1 115 ? 5.231 11.294 34.720 1.00 42.75 115 GLU A N 1
ATOM 917 C CA . GLU A 1 115 ? 4.422 10.703 33.658 1.00 42.75 115 GLU A CA 1
ATOM 918 C C . GLU A 1 115 ? 5.321 9.693 32.949 1.00 42.75 115 GLU A C 1
ATOM 920 O O . GLU A 1 115 ? 6.252 10.066 32.235 1.00 42.75 115 GLU A O 1
ATOM 925 N N . LYS A 1 116 ? 5.098 8.397 33.205 1.00 44.94 116 LYS A N 1
ATOM 926 C CA . LYS A 1 116 ? 5.663 7.343 32.367 1.00 44.94 116 LYS A CA 1
ATOM 927 C C . LYS A 1 116 ? 5.226 7.693 30.951 1.00 44.94 116 LYS A C 1
ATOM 929 O O . LYS A 1 116 ? 4.024 7.684 30.687 1.00 44.94 11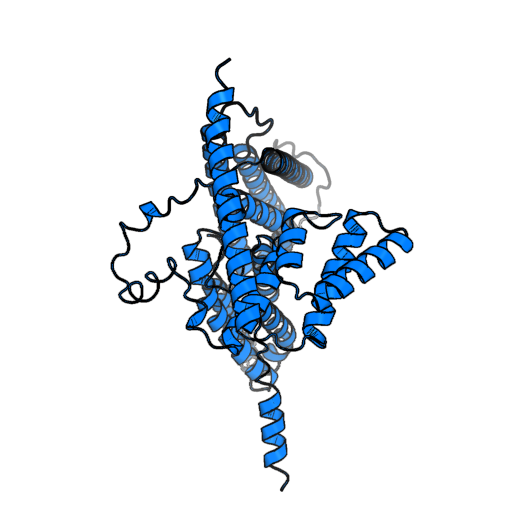6 LYS A O 1
ATOM 934 N N . LEU A 1 117 ? 6.178 8.058 30.085 1.00 52.16 117 LEU A N 1
ATOM 935 C CA . LEU A 1 117 ? 5.892 8.266 28.671 1.00 52.16 117 LEU A CA 1
ATOM 936 C C . LEU A 1 117 ? 5.130 7.030 28.194 1.00 52.16 117 LEU A C 1
ATOM 938 O O . LEU A 1 117 ? 5.628 5.910 28.317 1.00 52.16 117 LEU A O 1
ATOM 942 N N . SER A 1 118 ? 3.903 7.250 27.729 1.00 61.69 118 SER A N 1
ATOM 943 C CA . SER A 1 118 ? 3.079 6.214 27.120 1.00 61.69 118 SER A CA 1
ATOM 944 C C . SER A 1 118 ? 3.917 5.457 26.092 1.00 61.69 118 SER A C 1
ATOM 946 O O . SER A 1 118 ? 4.587 6.077 25.274 1.00 61.69 118 SER A O 1
ATOM 948 N N . SER A 1 119 ? 3.898 4.124 26.107 1.00 76.44 119 SER A N 1
ATOM 949 C CA . SER A 1 119 ? 4.578 3.328 25.077 1.00 76.44 119 SER A CA 1
ATOM 950 C C . SER A 1 119 ? 3.817 3.309 23.746 1.00 76.44 119 SER A C 1
ATOM 952 O O . SER A 1 119 ? 4.242 2.606 22.837 1.00 76.44 119 SER A O 1
ATOM 954 N N . PHE A 1 120 ? 2.708 4.046 23.622 1.00 81.94 120 PHE A N 1
ATOM 955 C CA . PHE A 1 120 ? 1.795 4.052 22.475 1.00 81.94 120 PHE A CA 1
ATOM 956 C C . PHE A 1 120 ? 1.294 5.469 22.159 1.00 81.94 120 PHE A C 1
ATOM 958 O O . PHE A 1 120 ? 1.408 6.373 22.992 1.00 81.94 120 PHE A O 1
ATOM 965 N N . SER A 1 121 ? 0.742 5.673 20.959 1.00 84.31 121 SER A N 1
ATOM 966 C CA . SER A 1 121 ? 0.126 6.954 20.582 1.00 84.31 121 SER A CA 1
ATOM 967 C C . SER A 1 121 ? -1.047 7.347 21.492 1.00 84.31 121 SER A C 1
ATOM 969 O O . SER A 1 121 ? -1.767 6.495 22.005 1.00 84.31 121 SER A O 1
ATOM 971 N N . GLU A 1 122 ? -1.292 8.652 21.636 1.00 82.19 122 GLU A N 1
ATOM 972 C CA . GLU A 1 122 ? -2.450 9.199 22.368 1.00 82.19 122 GLU A CA 1
ATOM 973 C C . GLU A 1 122 ? -3.788 8.894 21.659 1.00 82.19 122 GLU A C 1
ATOM 975 O O . GLU A 1 122 ? -4.842 8.822 22.295 1.00 82.19 122 GLU A O 1
ATOM 980 N N . SER A 1 123 ? -3.757 8.718 20.333 1.00 84.69 123 SER A N 1
ATOM 981 C CA . SER A 1 123 ? -4.927 8.495 19.476 1.00 84.69 123 SER A CA 1
ATOM 982 C C . SER A 1 123 ? -4.645 7.438 18.392 1.00 84.69 123 SER A C 1
ATOM 984 O O . SER A 1 123 ? -3.525 7.384 17.877 1.00 84.69 123 SER A O 1
ATOM 986 N N . PRO A 1 124 ? -5.645 6.624 17.995 1.00 88.25 124 PRO A N 1
ATOM 987 C CA . PRO A 1 124 ? -5.548 5.655 16.909 1.00 88.25 124 PRO A CA 1
ATOM 988 C C . PRO A 1 124 ? -5.638 6.300 15.521 1.00 88.25 124 PRO A C 1
ATOM 990 O O . PRO A 1 124 ? -5.336 5.645 14.527 1.00 88.25 124 PRO A O 1
ATOM 993 N N . GLU A 1 125 ? -6.063 7.564 15.425 1.00 88.00 125 GLU A N 1
ATOM 994 C CA . GLU A 1 125 ? -6.425 8.222 14.162 1.00 88.00 125 GLU A CA 1
ATOM 995 C C . GLU A 1 125 ? -5.307 8.154 13.111 1.00 88.00 125 GLU A C 1
ATOM 997 O O . GLU A 1 125 ? -5.552 7.836 11.945 1.00 88.00 125 GLU A O 1
ATOM 1002 N N . SER A 1 126 ? -4.068 8.408 13.532 1.00 87.69 126 SER A N 1
ATOM 1003 C CA . SER A 1 126 ? -2.882 8.323 12.682 1.00 87.69 126 SER A CA 1
ATOM 1004 C C . SER A 1 126 ? -2.700 6.920 12.094 1.00 87.69 126 SER A C 1
ATOM 1006 O O . SER A 1 126 ? -2.495 6.788 10.890 1.00 87.69 126 SER A O 1
ATOM 1008 N N . LEU A 1 127 ? -2.834 5.868 12.908 1.00 90.00 127 LEU A N 1
ATOM 1009 C CA . LEU A 1 127 ? -2.690 4.480 12.457 1.00 90.00 127 LEU A CA 1
ATOM 1010 C C . LEU A 1 127 ? -3.850 4.048 11.555 1.00 90.00 127 LEU A C 1
ATOM 1012 O O . LEU A 1 127 ? -3.616 3.436 10.517 1.00 90.00 127 LEU A O 1
ATOM 1016 N N . LEU A 1 128 ? -5.089 4.423 11.889 1.00 90.94 128 LEU A N 1
ATOM 1017 C CA . LEU A 1 128 ? -6.272 4.127 11.071 1.00 90.94 128 LEU A CA 1
ATOM 1018 C C . LEU A 1 128 ? -6.176 4.760 9.674 1.00 90.94 128 LEU A C 1
ATOM 1020 O O . LEU A 1 128 ? -6.543 4.135 8.674 1.00 90.94 128 LEU A O 1
ATOM 1024 N N . LYS A 1 129 ? -5.630 5.980 9.582 1.00 89.44 129 LYS A N 1
ATOM 1025 C CA . LYS A 1 129 ? -5.341 6.642 8.301 1.00 89.44 129 LYS A CA 1
ATOM 1026 C C . LYS A 1 129 ? -4.305 5.877 7.482 1.00 89.44 129 LYS A C 1
ATOM 1028 O O . LYS A 1 129 ? -4.497 5.726 6.277 1.00 89.44 129 LYS A O 1
ATOM 1033 N N . VAL A 1 130 ? -3.235 5.393 8.117 1.00 90.50 130 VAL A N 1
ATOM 1034 C CA . VAL A 1 130 ? -2.199 4.607 7.430 1.00 90.50 130 VAL A CA 1
ATOM 1035 C C . VAL A 1 130 ? -2.753 3.275 6.942 1.00 90.50 130 VAL A C 1
ATOM 1037 O O . VAL A 1 130 ? -2.601 2.973 5.765 1.00 90.50 130 VAL A O 1
ATOM 1040 N N . LEU A 1 131 ? -3.486 2.549 7.787 1.00 90.50 131 LEU A N 1
ATOM 1041 C CA . LEU A 1 131 ? -4.164 1.306 7.417 1.00 90.50 131 LEU A CA 1
ATOM 1042 C C . LEU A 1 131 ? -5.070 1.484 6.194 1.00 90.50 131 LEU A C 1
ATOM 1044 O O . LEU A 1 131 ? -4.972 0.744 5.218 1.00 90.50 131 LEU A O 1
ATOM 1048 N N . THR A 1 132 ? -5.904 2.525 6.208 1.00 89.19 132 THR A N 1
ATOM 1049 C CA . THR A 1 132 ? -6.785 2.851 5.079 1.00 89.19 132 THR A CA 1
ATOM 1050 C C . THR A 1 132 ? -5.984 3.166 3.811 1.00 89.19 132 THR A C 1
ATOM 1052 O O . THR A 1 132 ? -6.375 2.774 2.710 1.00 89.19 132 THR A O 1
ATOM 1055 N N . ALA A 1 133 ? -4.868 3.889 3.940 1.00 88.19 133 ALA A N 1
ATOM 1056 C CA . ALA A 1 133 ? -3.999 4.219 2.815 1.00 88.19 133 ALA A CA 1
ATOM 1057 C C . ALA A 1 133 ? -3.287 2.981 2.250 1.00 88.19 133 ALA A C 1
ATOM 1059 O O . ALA A 1 133 ? -3.214 2.848 1.030 1.00 88.19 133 ALA A O 1
ATOM 1060 N N . ASP A 1 134 ? -2.819 2.067 3.102 1.00 88.00 134 ASP A N 1
ATOM 1061 C CA . ASP A 1 134 ? -2.181 0.819 2.680 1.00 88.00 134 ASP A CA 1
ATOM 1062 C C . ASP A 1 134 ? -3.166 -0.085 1.947 1.00 88.00 134 ASP A C 1
ATOM 1064 O O . ASP A 1 134 ? -2.852 -0.565 0.862 1.00 88.00 134 ASP A O 1
ATOM 1068 N N . VAL A 1 135 ? -4.385 -0.247 2.468 1.00 86.25 135 VAL A N 1
ATOM 1069 C CA . VAL A 1 135 ? -5.441 -1.004 1.784 1.00 86.25 135 VAL A CA 1
ATOM 1070 C C . VAL A 1 135 ? -5.755 -0.395 0.413 1.00 86.25 135 VAL A C 1
ATOM 1072 O O . VAL A 1 135 ? -5.795 -1.102 -0.594 1.00 86.25 135 VAL A O 1
ATOM 1075 N N . LYS A 1 136 ? -5.912 0.932 0.331 1.00 84.50 136 LYS A N 1
ATOM 1076 C CA . LYS A 1 136 ? -6.129 1.622 -0.953 1.00 84.50 136 LYS A CA 1
ATOM 1077 C C . LYS A 1 136 ? -4.949 1.457 -1.908 1.00 84.50 136 LYS A C 1
ATOM 1079 O O . LYS A 1 136 ? -5.164 1.330 -3.111 1.00 84.50 136 LYS A O 1
ATOM 1084 N N . ALA A 1 137 ? -3.719 1.477 -1.401 1.00 82.06 137 ALA A N 1
ATOM 1085 C CA . ALA A 1 137 ? -2.527 1.270 -2.210 1.00 82.06 137 ALA A CA 1
ATOM 1086 C C . ALA A 1 137 ? -2.466 -0.165 -2.748 1.00 82.06 137 ALA A C 1
ATOM 1088 O O . ALA A 1 137 ? -2.246 -0.334 -3.941 1.00 82.06 137 ALA A O 1
ATOM 1089 N N . LEU A 1 138 ? -2.749 -1.172 -1.916 1.00 80.44 138 LEU A N 1
ATOM 1090 C CA . LEU A 1 138 ? -2.842 -2.570 -2.343 1.00 80.44 138 LEU A CA 1
ATOM 1091 C C . LEU A 1 138 ? -3.904 -2.737 -3.441 1.00 80.44 138 LEU A C 1
ATOM 1093 O O . LEU A 1 138 ? -3.599 -3.272 -4.503 1.00 80.44 138 LEU A O 1
ATOM 1097 N N . ARG A 1 139 ? -5.106 -2.174 -3.269 1.00 77.81 139 ARG A N 1
ATOM 1098 C CA . ARG A 1 139 ? -6.155 -2.214 -4.308 1.00 77.81 139 ARG A CA 1
ATOM 1099 C C . ARG A 1 139 ? -5.733 -1.531 -5.614 1.00 77.81 139 ARG A C 1
ATOM 1101 O O . ARG A 1 139 ? -6.013 -2.048 -6.691 1.00 77.81 139 ARG A O 1
ATOM 1108 N N . LYS A 1 140 ? -5.022 -0.396 -5.545 1.00 75.44 140 LYS A N 1
ATOM 1109 C CA . LYS A 1 140 ? -4.452 0.278 -6.733 1.00 75.44 140 LYS A CA 1
ATOM 1110 C C . LYS A 1 140 ? -3.395 -0.561 -7.447 1.00 75.44 140 LYS A C 1
ATOM 1112 O O . LYS A 1 140 ? -3.230 -0.415 -8.651 1.00 75.44 140 LYS A O 1
ATOM 1117 N N . MET A 1 141 ? -2.706 -1.440 -6.726 1.00 70.25 141 MET A N 1
ATOM 1118 C CA . MET A 1 141 ? -1.796 -2.434 -7.294 1.00 70.25 141 MET A CA 1
ATOM 1119 C C . MET A 1 141 ? -2.554 -3.642 -7.882 1.00 70.25 141 MET A C 1
ATOM 1121 O O . MET A 1 141 ? -1.959 -4.687 -8.102 1.00 70.25 141 MET A O 1
ATOM 1125 N N . GLU A 1 142 ? -3.866 -3.531 -8.124 1.00 66.19 142 GLU A N 1
ATOM 1126 C CA . GLU A 1 142 ? -4.731 -4.603 -8.640 1.00 66.19 142 GLU A CA 1
ATOM 1127 C C . GLU A 1 142 ? -4.767 -5.856 -7.746 1.00 66.19 142 GLU A C 1
ATOM 1129 O O . GLU A 1 142 ? -5.105 -6.952 -8.197 1.00 66.19 142 GLU A O 1
ATOM 1134 N N . PHE A 1 143 ? -4.424 -5.699 -6.466 1.00 66.12 143 PHE A N 1
ATOM 1135 C CA . PHE A 1 143 ? -4.509 -6.761 -5.478 1.00 66.12 143 PHE A CA 1
ATOM 1136 C C . PHE A 1 143 ? -5.964 -6.921 -5.019 1.00 66.12 143 PHE A C 1
ATOM 1138 O O . PHE A 1 143 ? -6.611 -5.947 -4.632 1.00 66.12 143 PHE A O 1
ATOM 1145 N N . THR A 1 144 ? -6.467 -8.157 -5.032 1.00 61.75 144 THR A N 1
ATOM 1146 C CA . THR A 1 144 ? -7.823 -8.506 -4.578 1.00 61.75 144 THR A CA 1
ATOM 1147 C C . THR A 1 144 ? -7.778 -9.766 -3.718 1.00 61.75 144 THR A C 1
ATOM 1149 O O . THR A 1 144 ? -6.969 -10.661 -3.972 1.00 61.75 144 THR A O 1
ATOM 1152 N N . THR A 1 145 ? -8.633 -9.860 -2.696 1.00 61.22 145 THR A N 1
ATOM 1153 C CA . THR A 1 145 ? -8.772 -11.085 -1.885 1.00 61.22 145 THR A CA 1
ATOM 1154 C C . THR A 1 145 ? -9.778 -12.080 -2.474 1.00 61.22 145 THR A C 1
ATOM 1156 O O . THR A 1 145 ? -9.759 -13.247 -2.084 1.00 61.22 145 THR A O 1
ATOM 1159 N N . GLU A 1 146 ? -10.582 -11.669 -3.465 1.00 53.56 146 GLU A N 1
ATOM 1160 C CA . GLU A 1 146 ? -11.765 -12.390 -3.978 1.00 53.56 146 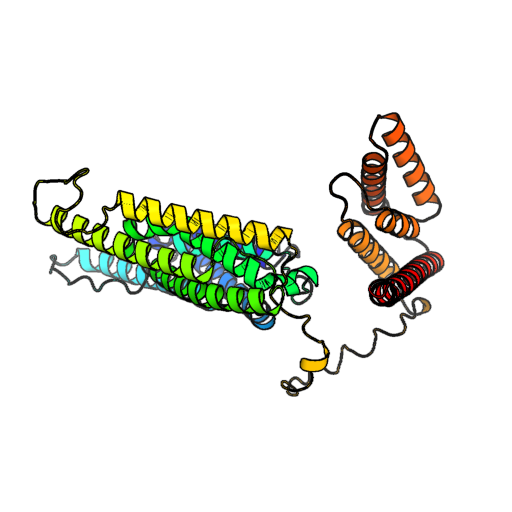GLU A CA 1
ATOM 1161 C C . GLU A 1 146 ? -11.499 -13.753 -4.656 1.00 53.56 146 GLU A C 1
ATOM 1163 O O . GLU A 1 146 ? -12.449 -14.455 -4.965 1.00 53.56 146 GLU A O 1
ATOM 1168 N N . ASN A 1 147 ? -10.247 -14.195 -4.827 1.00 48.47 147 ASN A N 1
ATOM 1169 C CA . ASN A 1 147 ? -9.901 -15.530 -5.354 1.00 48.47 147 ASN A CA 1
ATOM 1170 C C . ASN A 1 147 ? -8.656 -16.129 -4.670 1.00 48.47 147 ASN A C 1
ATOM 1172 O O . ASN A 1 147 ? -7.738 -16.617 -5.330 1.00 48.47 147 ASN A O 1
ATOM 1176 N N . GLY A 1 148 ? -8.545 -16.008 -3.343 1.00 48.25 148 GLY A N 1
ATOM 1177 C CA . GLY A 1 148 ? -7.360 -16.488 -2.615 1.00 48.25 148 GLY A CA 1
ATOM 1178 C C . GLY A 1 148 ? -6.089 -15.675 -2.902 1.00 48.25 148 GLY A C 1
ATOM 1179 O O . GLY A 1 148 ? -4.978 -16.190 -2.759 1.00 48.25 148 GLY A O 1
ATOM 1180 N N . GLY A 1 149 ? -6.248 -14.409 -3.313 1.00 50.91 149 GLY A N 1
ATOM 1181 C CA . GLY A 1 149 ? -5.139 -13.513 -3.651 1.00 50.91 149 GLY A CA 1
ATOM 1182 C C . GLY A 1 149 ? -4.640 -13.628 -5.092 1.00 50.91 149 GLY A C 1
ATOM 1183 O O . GLY A 1 149 ? -3.436 -13.518 -5.312 1.00 50.91 149 GLY A O 1
ATOM 1184 N N . SER A 1 150 ? -5.512 -13.898 -6.074 1.00 48.16 150 SER A N 1
ATOM 1185 C CA . SER A 1 150 ? -5.090 -14.017 -7.476 1.00 48.16 150 SER A CA 1
ATOM 1186 C C . SER A 1 150 ? -4.413 -12.729 -7.954 1.00 48.16 150 SER A C 1
ATOM 1188 O O . SER A 1 150 ? -5.047 -11.675 -8.041 1.00 48.16 150 SER A O 1
ATOM 1190 N N . ILE A 1 151 ? -3.125 -12.828 -8.276 1.00 52.28 151 ILE A N 1
ATOM 1191 C CA . ILE A 1 151 ? -2.336 -11.733 -8.826 1.00 52.28 151 ILE A CA 1
ATOM 1192 C C . ILE A 1 151 ? -2.446 -11.733 -10.358 1.00 52.28 151 ILE A C 1
ATOM 1194 O O . ILE A 1 151 ? -2.275 -12.769 -11.000 1.00 52.28 151 ILE A O 1
ATOM 1198 N N . LYS A 1 152 ? -2.635 -10.557 -10.968 1.00 54.81 152 LYS A N 1
ATOM 1199 C CA . LYS A 1 152 ? -2.343 -10.362 -12.397 1.00 54.81 152 LYS A CA 1
ATOM 1200 C C . LYS A 1 152 ? -0.834 -10.486 -12.636 1.00 54.81 152 LYS A C 1
ATOM 1202 O O . LYS A 1 152 ? -0.063 -9.776 -12.004 1.00 54.81 152 LYS A O 1
ATOM 1207 N N . SER A 1 153 ? -0.394 -11.320 -13.577 1.00 54.31 153 SER A N 1
ATOM 1208 C CA . SER A 1 153 ? 1.035 -11.559 -13.880 1.00 54.31 153 SER A CA 1
ATOM 1209 C C . SER A 1 153 ? 1.873 -10.286 -14.112 1.00 54.31 153 SER A C 1
ATOM 1211 O O . SER A 1 153 ? 3.071 -10.272 -13.840 1.00 54.31 153 SER A O 1
ATOM 1213 N N . SER A 1 154 ? 1.247 -9.188 -14.548 1.00 56.19 154 SER A N 1
ATOM 1214 C CA . SER A 1 154 ? 1.858 -7.855 -14.635 1.00 56.19 154 SER A CA 1
ATOM 1215 C C . SER A 1 154 ? 2.346 -7.329 -13.281 1.00 56.19 154 SER A C 1
ATOM 1217 O O . SER A 1 154 ? 3.456 -6.797 -13.196 1.00 56.19 154 SER A O 1
ATOM 1219 N N . LEU A 1 155 ? 1.551 -7.503 -12.223 1.00 65.25 155 LEU A N 1
ATOM 1220 C CA . LEU A 1 155 ? 1.889 -7.090 -10.866 1.00 65.25 155 LEU A CA 1
ATOM 1221 C C . LEU A 1 155 ? 3.108 -7.857 -10.363 1.00 65.25 155 LEU A C 1
ATOM 1223 O O . LEU A 1 155 ? 3.995 -7.231 -9.792 1.00 65.25 155 LEU A O 1
ATOM 1227 N N . GLU A 1 156 ? 3.194 -9.169 -10.623 1.00 65.38 156 GLU A N 1
ATOM 1228 C CA . GLU A 1 156 ? 4.291 -10.019 -10.137 1.00 65.38 156 GLU A CA 1
ATOM 1229 C C . GLU A 1 156 ? 5.667 -9.499 -10.541 1.00 65.38 156 GLU A C 1
ATOM 1231 O O . GLU A 1 156 ? 6.601 -9.625 -9.753 1.00 65.38 156 GLU A O 1
ATOM 1236 N N . THR A 1 157 ? 5.763 -8.883 -11.721 1.00 70.31 157 THR A N 1
ATOM 1237 C CA . THR A 1 157 ? 7.009 -8.346 -12.280 1.00 70.31 157 THR A CA 1
ATOM 1238 C C . THR A 1 157 ? 7.368 -6.943 -11.787 1.00 70.31 157 THR A C 1
ATOM 1240 O O . THR A 1 157 ? 8.487 -6.509 -12.031 1.00 70.31 157 THR A O 1
ATOM 1243 N N . LYS A 1 158 ? 6.462 -6.219 -11.110 1.00 78.44 158 LYS A N 1
ATOM 1244 C CA . LYS A 1 158 ? 6.655 -4.809 -10.697 1.00 78.44 158 LYS A CA 1
ATOM 1245 C C . LYS A 1 158 ? 6.488 -4.567 -9.190 1.00 78.44 158 LYS A C 1
ATOM 1247 O O . LYS A 1 158 ? 6.482 -3.416 -8.750 1.00 78.44 158 LYS A O 1
ATOM 1252 N N . ARG A 1 159 ? 6.348 -5.625 -8.382 1.00 80.31 159 ARG A N 1
ATOM 1253 C CA . ARG A 1 159 ? 6.004 -5.547 -6.946 1.00 80.31 159 ARG A CA 1
ATOM 1254 C C . ARG A 1 159 ? 6.923 -4.621 -6.160 1.00 80.31 159 ARG A C 1
ATOM 1256 O O . ARG A 1 159 ? 6.442 -3.716 -5.483 1.00 80.31 159 ARG A O 1
ATOM 1263 N N . ARG A 1 160 ? 8.240 -4.815 -6.274 1.00 85.88 160 ARG A N 1
ATOM 1264 C CA . ARG A 1 160 ? 9.226 -4.028 -5.513 1.00 85.88 160 ARG A CA 1
ATOM 1265 C C . ARG A 1 160 ? 9.218 -2.554 -5.910 1.00 85.88 160 ARG A C 1
ATOM 1267 O O . ARG A 1 160 ? 9.395 -1.694 -5.055 1.00 85.88 160 ARG A O 1
ATOM 1274 N N . LEU A 1 161 ? 8.982 -2.258 -7.189 1.00 86.75 161 LEU A N 1
ATOM 1275 C CA . LEU A 1 161 ? 8.902 -0.883 -7.685 1.00 86.75 161 LEU A CA 1
ATOM 1276 C C . LEU A 1 161 ? 7.684 -0.162 -7.094 1.00 86.75 161 LEU A C 1
ATOM 1278 O O . LEU A 1 161 ? 7.791 0.968 -6.620 1.00 86.75 161 LEU A O 1
ATOM 1282 N N . LEU A 1 162 ? 6.535 -0.843 -7.077 1.00 86.00 162 LEU A N 1
ATOM 1283 C CA . LEU A 1 162 ? 5.292 -0.328 -6.503 1.00 86.00 162 LEU A CA 1
ATOM 1284 C C . LEU A 1 162 ? 5.384 -0.169 -4.980 1.00 86.00 162 LEU A C 1
ATOM 1286 O O . LEU A 1 162 ? 4.921 0.836 -4.435 1.00 86.00 162 LEU A O 1
ATOM 1290 N N . GLU A 1 163 ? 6.018 -1.121 -4.292 1.00 88.06 163 GLU A N 1
ATOM 1291 C CA . GLU A 1 163 ? 6.293 -1.026 -2.857 1.00 88.06 163 GLU A CA 1
ATOM 1292 C C . GLU A 1 163 ? 7.176 0.185 -2.545 1.00 88.06 163 GLU A C 1
ATOM 1294 O O . GLU A 1 163 ? 6.832 0.983 -1.672 1.00 88.06 163 GLU A O 1
ATOM 1299 N N . PHE A 1 164 ? 8.263 0.371 -3.296 1.00 91.62 164 PHE A N 1
ATOM 1300 C CA . PHE A 1 164 ? 9.162 1.504 -3.111 1.00 91.62 164 PHE A CA 1
ATOM 1301 C C . PHE A 1 164 ? 8.451 2.841 -3.339 1.00 91.62 164 PHE A C 1
ATOM 1303 O O . PHE A 1 164 ? 8.544 3.736 -2.499 1.00 91.62 164 PHE A O 1
ATOM 1310 N N . ARG A 1 165 ? 7.658 2.960 -4.414 1.00 90.56 165 ARG A N 1
ATOM 1311 C CA . ARG A 1 165 ? 6.847 4.159 -4.682 1.00 90.56 165 ARG A CA 1
ATOM 1312 C C . ARG A 1 165 ? 5.905 4.476 -3.513 1.00 90.56 165 ARG A C 1
ATOM 1314 O O . ARG A 1 165 ? 5.851 5.621 -3.070 1.00 90.56 165 ARG A O 1
ATOM 1321 N N . ARG A 1 166 ? 5.228 3.467 -2.946 1.00 90.50 166 ARG A N 1
ATOM 1322 C CA . ARG A 1 166 ? 4.362 3.652 -1.765 1.00 90.50 166 ARG A CA 1
ATOM 1323 C C . ARG A 1 166 ? 5.144 4.152 -0.545 1.00 90.50 166 ARG A C 1
ATOM 1325 O O . ARG A 1 166 ? 4.637 5.004 0.183 1.00 90.50 166 ARG A O 1
ATOM 1332 N N . LEU A 1 167 ? 6.355 3.646 -0.310 1.00 93.19 167 LEU A N 1
ATOM 1333 C CA . LEU A 1 167 ? 7.204 4.089 0.804 1.00 93.19 167 LEU A CA 1
ATOM 1334 C C . LEU A 1 167 ? 7.652 5.549 0.643 1.00 93.19 167 LEU A C 1
ATOM 1336 O O . LEU A 1 167 ? 7.611 6.305 1.615 1.00 93.19 167 LEU A O 1
ATOM 1340 N N . VAL A 1 168 ? 7.991 5.968 -0.580 1.00 93.50 168 VAL A N 1
ATOM 1341 C CA . VAL A 1 168 ? 8.323 7.366 -0.906 1.00 93.50 168 VAL A CA 1
ATOM 1342 C C . VAL A 1 168 ? 7.119 8.287 -0.679 1.00 93.50 168 VAL A C 1
ATOM 1344 O O . VAL A 1 168 ? 7.243 9.330 -0.029 1.00 93.50 168 VAL A O 1
ATOM 1347 N N . ASP A 1 169 ? 5.931 7.890 -1.142 1.00 91.44 169 ASP A N 1
ATOM 1348 C CA . ASP A 1 169 ? 4.694 8.643 -0.906 1.00 91.44 169 ASP A CA 1
ATOM 1349 C C . ASP A 1 169 ? 4.381 8.753 0.592 1.00 91.44 169 ASP A C 1
ATOM 1351 O O . ASP A 1 169 ? 4.023 9.826 1.091 1.00 91.44 169 ASP A O 1
ATOM 1355 N N . PHE A 1 170 ? 4.571 7.660 1.334 1.00 92.50 170 PHE A N 1
ATOM 1356 C CA . PHE A 1 170 ? 4.397 7.632 2.780 1.00 92.50 170 PHE A CA 1
ATOM 1357 C C . PHE A 1 170 ? 5.375 8.576 3.494 1.00 92.50 170 PHE A C 1
ATOM 1359 O O . PHE A 1 170 ? 4.950 9.321 4.383 1.00 92.50 170 PHE A O 1
ATOM 1366 N N . PHE A 1 171 ? 6.651 8.604 3.090 1.00 94.06 171 PHE A N 1
ATOM 1367 C CA . PHE A 1 171 ? 7.626 9.566 3.607 1.00 94.06 171 PHE A CA 1
ATOM 1368 C C . PHE A 1 171 ? 7.142 10.997 3.378 1.00 94.06 171 PHE A C 1
ATOM 1370 O O . PHE A 1 171 ? 6.977 11.758 4.336 1.00 94.06 171 PHE A O 1
ATOM 1377 N N . ARG A 1 172 ? 6.829 11.339 2.120 1.00 91.56 172 ARG A N 1
ATOM 1378 C CA . ARG A 1 172 ? 6.411 12.685 1.703 1.00 91.56 172 ARG A CA 1
ATOM 1379 C C . ARG A 1 172 ? 5.211 13.196 2.502 1.00 91.56 172 ARG A C 1
ATOM 1381 O O . ARG A 1 172 ? 5.164 14.371 2.862 1.00 91.56 172 ARG A O 1
ATOM 1388 N N . GLN A 1 173 ? 4.257 12.321 2.813 1.00 89.50 173 GLN A N 1
ATOM 1389 C CA . GLN A 1 173 ? 3.043 12.675 3.551 1.00 89.50 173 GLN A CA 1
ATOM 1390 C C . GLN A 1 173 ? 3.253 12.878 5.061 1.00 89.50 173 GLN A C 1
ATOM 1392 O O . GLN A 1 173 ? 2.444 13.576 5.688 1.00 89.50 173 GLN A O 1
ATOM 1397 N N . ASN A 1 174 ? 4.296 12.276 5.651 1.00 88.81 174 ASN A N 1
ATOM 1398 C CA . ASN A 1 174 ? 4.426 12.144 7.108 1.00 88.81 174 ASN A CA 1
ATOM 1399 C C . ASN A 1 174 ? 5.673 12.799 7.716 1.00 88.81 174 ASN A C 1
ATOM 1401 O O . ASN A 1 174 ? 5.605 13.212 8.876 1.00 88.81 174 ASN A O 1
ATOM 1405 N N . TYR A 1 175 ? 6.772 12.973 6.973 1.00 87.12 175 TYR A N 1
ATOM 1406 C CA . TYR A 1 175 ? 8.057 13.406 7.549 1.00 87.12 175 TYR A CA 1
ATOM 1407 C C . TYR A 1 175 ? 7.981 14.764 8.279 1.00 87.12 175 TYR A C 1
ATOM 1409 O O . TYR A 1 175 ? 8.589 14.950 9.333 1.00 87.12 175 TYR A O 1
ATOM 1417 N N . THR A 1 176 ? 7.165 15.699 7.779 1.00 82.38 176 THR A N 1
ATOM 1418 C CA . THR A 1 176 ? 6.939 17.005 8.425 1.00 82.38 176 THR A CA 1
ATOM 1419 C C . THR A 1 176 ? 5.957 16.952 9.596 1.00 82.38 176 THR A C 1
ATOM 1421 O O . THR A 1 176 ? 6.101 17.720 10.552 1.00 82.38 176 THR A O 1
ATOM 1424 N N . LYS A 1 177 ? 4.952 16.066 9.534 1.00 77.94 177 LYS A N 1
ATOM 1425 C CA . LYS A 1 177 ? 3.899 15.922 10.556 1.00 77.94 177 LYS A CA 1
ATOM 1426 C C . LYS A 1 177 ? 4.432 15.256 11.817 1.00 77.94 177 LYS A C 1
ATOM 1428 O O . LYS A 1 177 ? 4.190 15.756 12.913 1.00 77.94 177 LYS A O 1
ATOM 1433 N N . LEU A 1 178 ? 5.208 14.187 11.647 1.00 74.88 178 LEU A N 1
ATOM 1434 C CA . LEU A 1 178 ? 5.815 13.434 12.743 1.00 74.88 178 LEU A CA 1
ATOM 1435 C C . LEU A 1 178 ? 6.705 14.303 13.622 1.00 74.88 178 LEU A C 1
ATOM 1437 O O . LEU A 1 178 ? 6.681 14.182 14.839 1.00 74.88 178 LEU A O 1
ATOM 1441 N N . TYR A 1 179 ? 7.391 15.290 13.048 1.00 68.19 179 TYR A N 1
ATOM 1442 C CA . TYR A 1 179 ? 8.127 16.253 13.859 1.00 68.19 179 TYR A CA 1
ATOM 1443 C C . TYR A 1 179 ? 7.225 17.043 14.828 1.00 68.19 179 TYR A C 1
ATOM 1445 O O . TYR A 1 179 ? 7.575 17.199 15.999 1.00 68.19 179 TYR A O 1
ATOM 1453 N N . ARG A 1 180 ? 6.065 17.537 14.370 1.00 66.81 180 ARG A N 1
ATOM 1454 C CA . ARG A 1 180 ? 5.169 18.361 15.203 1.00 66.81 180 ARG A CA 1
ATOM 1455 C C . ARG A 1 180 ? 4.576 17.565 16.369 1.00 66.81 180 ARG A C 1
ATOM 1457 O O . ARG A 1 180 ? 4.382 18.134 17.440 1.00 66.81 180 ARG A O 1
ATOM 1464 N N . ASN A 1 181 ? 4.340 16.267 16.163 1.00 69.00 181 ASN A N 1
ATOM 1465 C CA . ASN A 1 181 ? 3.552 15.424 17.062 1.00 69.00 181 ASN A CA 1
ATOM 1466 C C . ASN A 1 181 ? 4.288 14.172 17.577 1.00 69.00 181 ASN A C 1
ATOM 1468 O O . ASN A 1 181 ? 3.646 13.322 18.178 1.00 69.00 181 ASN A O 1
ATOM 1472 N N . SER A 1 182 ? 5.607 14.038 17.401 1.00 66.50 182 SER A N 1
ATOM 1473 C CA . SER A 1 182 ? 6.361 12.796 17.709 1.00 66.50 182 SER A CA 1
ATOM 1474 C C . SER A 1 182 ? 6.146 12.239 19.121 1.00 66.50 182 SER A C 1
ATOM 1476 O O . SER A 1 182 ? 6.155 11.029 19.313 1.00 66.50 182 SER A O 1
ATOM 1478 N N . LYS A 1 183 ? 5.912 13.105 20.116 1.00 71.88 183 LYS A N 1
ATOM 1479 C CA . LYS A 1 183 ? 5.606 12.687 21.496 1.00 71.88 183 LYS A CA 1
ATOM 1480 C C . LYS A 1 183 ? 4.182 12.150 21.683 1.00 71.88 183 LYS A C 1
ATOM 1482 O O . LYS A 1 183 ? 3.946 11.417 22.632 1.00 71.88 183 LYS A O 1
ATOM 1487 N N . LYS A 1 184 ? 3.257 12.534 20.803 1.00 78.50 184 LYS A N 1
ATOM 1488 C CA . LYS A 1 184 ? 1.838 12.153 20.821 1.00 78.50 184 LYS A CA 1
ATOM 1489 C C . LYS A 1 184 ? 1.540 10.966 19.904 1.00 78.50 184 LYS A C 1
ATOM 1491 O O . LYS A 1 184 ? 0.638 10.188 20.188 1.00 78.50 184 LYS A O 1
ATOM 1496 N N . ASP A 1 185 ? 2.313 10.817 18.829 1.00 84.00 185 ASP A N 1
ATOM 1497 C CA . ASP A 1 185 ? 2.139 9.809 17.777 1.00 84.00 185 ASP A CA 1
ATOM 1498 C C . ASP A 1 185 ? 3.285 8.769 17.772 1.00 84.00 185 ASP A C 1
ATOM 1500 O O . ASP A 1 185 ? 3.914 8.502 16.746 1.00 84.00 185 ASP A O 1
ATOM 1504 N N . ILE A 1 186 ? 3.577 8.169 18.930 1.00 86.38 186 ILE A N 1
ATOM 1505 C CA . ILE A 1 186 ? 4.707 7.233 19.129 1.00 86.38 186 ILE A CA 1
ATOM 1506 C C . ILE A 1 186 ? 4.597 5.989 18.234 1.00 86.38 186 ILE A C 1
ATOM 1508 O O . ILE A 1 186 ? 5.599 5.491 17.714 1.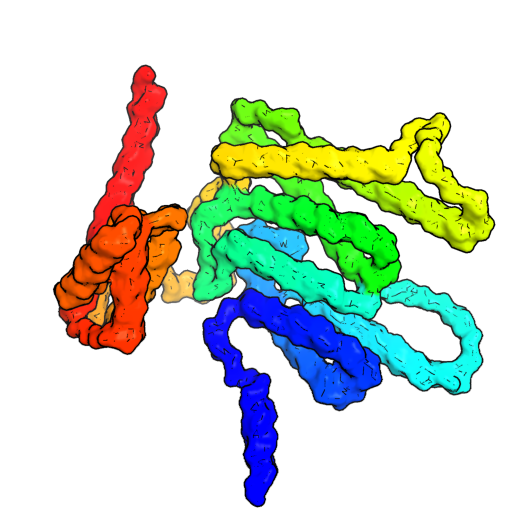00 86.38 186 ILE A O 1
ATOM 1512 N N . SER A 1 187 ? 3.381 5.487 18.025 1.00 87.94 187 SER A N 1
ATOM 1513 C CA . SER A 1 187 ? 3.126 4.342 17.149 1.00 87.94 187 SER A CA 1
ATOM 1514 C C . SER A 1 187 ? 3.410 4.671 15.683 1.00 87.94 187 SER A C 1
ATOM 1516 O O . SER A 1 187 ? 4.058 3.896 14.981 1.00 87.94 187 SER A O 1
ATOM 1518 N N . LEU A 1 188 ? 3.005 5.863 15.228 1.00 88.69 188 LEU A N 1
ATOM 1519 C CA . LEU A 1 188 ? 3.277 6.311 13.862 1.00 88.69 188 LEU A CA 1
ATOM 1520 C C . LEU A 1 188 ? 4.778 6.540 13.643 1.00 88.69 188 LEU A C 1
ATOM 1522 O O . LEU A 1 188 ? 5.294 6.187 12.588 1.00 88.69 188 LEU A O 1
ATOM 1526 N N . GLU A 1 189 ? 5.483 7.094 14.632 1.00 88.06 189 GLU A N 1
ATOM 1527 C CA . GLU A 1 189 ? 6.936 7.295 14.575 1.00 88.06 189 GLU A CA 1
ATOM 1528 C C . GLU A 1 189 ? 7.681 5.958 14.414 1.00 88.06 189 GLU A C 1
ATOM 1530 O O . GLU A 1 189 ? 8.580 5.846 13.578 1.00 88.06 189 GLU A O 1
ATOM 1535 N N . ARG A 1 190 ? 7.285 4.917 15.162 1.00 88.38 190 ARG A N 1
ATOM 1536 C CA . ARG A 1 190 ? 7.860 3.567 15.026 1.00 88.38 190 ARG A CA 1
ATOM 1537 C C . ARG A 1 190 ? 7.588 2.963 13.652 1.00 88.38 190 ARG A C 1
ATOM 1539 O O . ARG A 1 190 ? 8.519 2.474 13.010 1.00 88.38 190 ARG A O 1
ATOM 1546 N N . LEU A 1 191 ? 6.345 3.046 13.176 1.00 90.31 191 LEU A N 1
ATOM 1547 C CA . LEU A 1 191 ? 5.978 2.577 11.838 1.00 90.31 191 LEU A CA 1
ATOM 1548 C C . LEU A 1 191 ? 6.758 3.323 10.748 1.00 90.31 191 LEU A C 1
ATOM 1550 O O . LEU A 1 191 ? 7.213 2.718 9.779 1.00 90.31 191 LEU A O 1
ATOM 1554 N N . PHE A 1 192 ? 6.965 4.627 10.928 1.00 91.44 192 PHE A N 1
ATOM 1555 C CA . PHE A 1 192 ? 7.752 5.439 10.015 1.00 91.44 192 PHE A CA 1
ATOM 1556 C C . PHE A 1 192 ? 9.207 4.987 9.956 1.00 91.44 192 PHE A C 1
ATOM 1558 O O . PHE A 1 192 ? 9.717 4.756 8.865 1.00 91.44 192 PHE A O 1
ATOM 1565 N N . GLN A 1 193 ? 9.858 4.769 11.100 1.00 90.00 193 GLN A N 1
ATOM 1566 C CA . GLN A 1 193 ? 11.231 4.255 11.137 1.00 90.00 193 GLN A CA 1
ATOM 1567 C C . GLN A 1 193 ? 11.356 2.882 10.464 1.00 90.00 193 GLN A C 1
ATOM 1569 O O . GLN A 1 193 ? 12.294 2.659 9.699 1.00 90.00 193 GLN A O 1
ATOM 1574 N N . LEU A 1 194 ? 10.399 1.978 10.700 1.00 91.31 194 LEU A N 1
ATOM 1575 C CA . LEU A 1 194 ? 10.365 0.663 10.055 1.00 91.31 194 LEU A CA 1
ATOM 1576 C C . LEU A 1 194 ? 10.264 0.792 8.529 1.00 91.31 194 LEU A C 1
ATOM 1578 O O . LEU A 1 194 ? 11.048 0.182 7.800 1.00 91.31 194 LEU A O 1
ATOM 1582 N N . ARG A 1 195 ? 9.356 1.644 8.046 1.00 92.94 195 ARG A N 1
ATOM 1583 C CA . ARG A 1 195 ? 9.179 1.916 6.613 1.00 92.94 195 ARG A CA 1
ATOM 1584 C C . ARG A 1 195 ? 10.399 2.564 5.980 1.00 92.94 195 ARG A C 1
ATOM 1586 O O . ARG A 1 195 ? 10.733 2.230 4.849 1.00 92.94 195 ARG A O 1
ATOM 1593 N N . MET A 1 196 ? 11.095 3.441 6.697 1.00 93.69 196 MET A N 1
ATOM 1594 C CA . MET A 1 196 ? 12.308 4.081 6.188 1.00 93.69 196 MET A CA 1
ATOM 1595 C C . MET A 1 196 ? 13.477 3.106 6.063 1.00 93.69 196 MET A C 1
ATOM 1597 O O . MET A 1 196 ? 14.167 3.107 5.045 1.00 93.69 196 MET A O 1
ATOM 1601 N N . ARG A 1 197 ? 13.648 2.205 7.038 1.00 92.19 197 ARG A N 1
ATOM 1602 C CA . ARG A 1 197 ? 14.617 1.103 6.927 1.00 92.19 197 ARG A CA 1
ATOM 1603 C C . ARG A 1 197 ? 14.302 0.211 5.732 1.00 92.19 197 ARG A C 1
ATOM 1605 O O . ARG A 1 197 ? 15.202 -0.138 4.973 1.00 92.19 197 ARG A O 1
ATOM 1612 N N . ARG A 1 198 ? 13.020 -0.117 5.534 1.00 93.25 198 ARG A N 1
ATOM 1613 C CA . ARG A 1 198 ? 12.588 -0.892 4.370 1.00 93.25 198 ARG A CA 1
ATOM 1614 C C . ARG A 1 198 ? 12.862 -0.154 3.060 1.00 93.25 198 ARG A C 1
ATOM 1616 O O . ARG A 1 198 ? 13.356 -0.775 2.130 1.00 93.25 198 ARG A O 1
ATOM 1623 N N . MET A 1 199 ? 12.585 1.147 2.996 1.00 94.38 199 MET A N 1
ATOM 1624 C CA . MET A 1 199 ? 12.836 1.971 1.812 1.00 94.38 199 MET A CA 1
ATOM 1625 C C . MET A 1 199 ? 14.322 1.964 1.432 1.00 94.38 199 MET A C 1
ATOM 1627 O O . MET A 1 199 ? 14.641 1.692 0.281 1.00 94.38 199 MET A O 1
ATOM 1631 N N . SER A 1 200 ? 15.230 2.171 2.393 1.00 93.69 200 SER A N 1
ATOM 1632 C CA . SER A 1 200 ? 16.683 2.115 2.149 1.00 93.69 200 SER A CA 1
ATOM 1633 C C . SER A 1 200 ? 17.148 0.724 1.687 1.00 93.69 200 SER A C 1
ATOM 1635 O O . SER A 1 200 ? 17.853 0.611 0.687 1.00 93.69 200 SER A O 1
ATOM 1637 N N . ALA A 1 201 ? 16.677 -0.356 2.320 1.00 92.00 201 ALA A N 1
ATOM 1638 C CA . ALA A 1 201 ? 17.001 -1.715 1.870 1.00 92.00 201 ALA A CA 1
ATOM 1639 C C . ALA A 1 201 ? 16.481 -1.998 0.446 1.00 92.00 201 ALA A C 1
ATOM 1641 O O . ALA A 1 201 ? 17.167 -2.604 -0.379 1.00 92.00 201 ALA A O 1
ATOM 1642 N N . LEU A 1 202 ? 15.269 -1.532 0.141 1.00 91.75 202 LEU A N 1
ATOM 1643 C CA . LEU A 1 202 ? 14.619 -1.755 -1.143 1.00 91.75 202 LEU A CA 1
ATOM 1644 C C . LEU A 1 202 ? 15.263 -0.935 -2.275 1.00 91.75 202 LEU A C 1
ATOM 1646 O O . LEU A 1 202 ? 15.310 -1.422 -3.403 1.00 91.75 202 LEU A O 1
ATOM 1650 N N . SER A 1 203 ? 15.806 0.260 -2.001 1.00 92.50 203 SER A N 1
ATOM 1651 C CA . SER A 1 203 ? 16.533 1.049 -3.012 1.00 92.50 203 SER A CA 1
ATOM 1652 C C . SER A 1 203 ? 17.815 0.351 -3.469 1.00 92.50 203 SER A C 1
ATOM 1654 O O . SER A 1 203 ? 18.083 0.293 -4.673 1.00 92.50 203 SER A O 1
ATOM 1656 N N . ALA A 1 204 ? 18.568 -0.243 -2.536 1.00 89.44 204 ALA A N 1
ATOM 1657 C CA . ALA A 1 204 ? 19.756 -1.038 -2.842 1.00 89.44 204 ALA A CA 1
ATOM 1658 C C . ALA A 1 204 ? 19.403 -2.262 -3.704 1.00 89.44 204 ALA A C 1
ATOM 1660 O O . ALA A 1 204 ? 20.046 -2.533 -4.723 1.00 89.44 204 ALA A O 1
ATOM 1661 N N . ASP A 1 205 ? 18.333 -2.968 -3.332 1.00 88.38 205 ASP A N 1
ATOM 1662 C CA . ASP A 1 205 ? 17.827 -4.121 -4.074 1.00 88.38 205 ASP A CA 1
ATOM 1663 C C . ASP A 1 205 ? 17.404 -3.762 -5.499 1.00 88.38 205 ASP A C 1
ATOM 1665 O O . ASP A 1 205 ? 17.807 -4.434 -6.451 1.00 88.38 205 ASP A O 1
ATOM 1669 N N . LEU A 1 206 ? 16.623 -2.692 -5.660 1.00 88.75 206 LEU A N 1
ATOM 1670 C CA . LEU A 1 206 ? 16.166 -2.223 -6.965 1.00 88.75 206 LEU A CA 1
ATOM 1671 C C . LEU A 1 206 ? 17.334 -1.811 -7.864 1.00 88.75 206 LEU A C 1
ATOM 1673 O O . LEU A 1 206 ? 17.344 -2.174 -9.037 1.00 88.75 206 LEU A O 1
ATOM 1677 N N . MET A 1 207 ? 18.350 -1.135 -7.320 1.00 85.69 207 MET A N 1
ATOM 1678 C CA . MET A 1 207 ? 19.559 -0.784 -8.075 1.00 85.69 207 MET A CA 1
ATOM 1679 C C . MET A 1 207 ? 20.345 -2.014 -8.530 1.00 85.69 207 MET A C 1
ATOM 1681 O O . MET A 1 207 ? 20.831 -2.060 -9.661 1.00 85.69 207 MET A O 1
ATOM 1685 N N . ARG A 1 208 ? 20.456 -3.036 -7.677 1.00 84.12 208 ARG A N 1
ATOM 1686 C CA . ARG A 1 208 ? 21.086 -4.310 -8.044 1.00 84.12 208 ARG A CA 1
ATOM 1687 C C . ARG A 1 208 ? 20.328 -5.002 -9.181 1.00 84.12 208 ARG A C 1
ATOM 1689 O O . ARG A 1 208 ? 20.959 -5.508 -10.106 1.00 84.12 208 ARG A O 1
ATOM 1696 N N . ILE A 1 209 ? 18.994 -4.996 -9.137 1.00 83.62 209 ILE A N 1
ATOM 1697 C CA . ILE A 1 209 ? 18.149 -5.562 -10.199 1.00 83.62 209 ILE A CA 1
ATOM 1698 C C . ILE A 1 209 ? 18.273 -4.750 -11.494 1.00 83.62 209 ILE A C 1
ATOM 1700 O O . ILE A 1 209 ? 18.400 -5.338 -12.566 1.00 83.62 209 ILE A O 1
ATOM 1704 N N . ALA A 1 210 ? 18.296 -3.418 -11.400 1.00 78.88 210 ALA A N 1
ATOM 1705 C CA . ALA A 1 210 ? 18.477 -2.522 -12.540 1.00 78.88 210 ALA A CA 1
ATOM 1706 C C . ALA A 1 210 ? 19.766 -2.832 -13.301 1.00 78.88 210 ALA A C 1
ATOM 1708 O O . ALA A 1 210 ? 19.714 -3.076 -14.502 1.00 78.88 210 ALA A O 1
ATOM 1709 N N . ARG A 1 211 ? 20.892 -2.953 -12.587 1.00 76.31 211 ARG A N 1
ATOM 1710 C CA . ARG A 1 211 ? 22.188 -3.320 -13.182 1.00 76.31 211 ARG A CA 1
ATOM 1711 C C . ARG A 1 211 ? 22.178 -4.696 -13.846 1.00 76.31 211 ARG A C 1
ATOM 1713 O O . ARG A 1 211 ? 22.818 -4.872 -14.873 1.00 76.31 211 ARG A O 1
ATOM 1720 N N . LYS A 1 212 ? 21.474 -5.671 -13.259 1.00 76.50 212 LYS A N 1
ATOM 1721 C CA . LYS A 1 212 ? 21.412 -7.043 -13.784 1.00 76.50 212 LYS A CA 1
ATOM 1722 C C . LYS A 1 212 ? 20.562 -7.148 -15.051 1.00 76.50 212 LYS A C 1
ATOM 1724 O O . LYS A 1 212 ? 20.938 -7.863 -15.970 1.00 76.50 212 LYS A O 1
ATOM 1729 N N . ASN A 1 213 ? 19.410 -6.480 -15.072 1.00 67.12 213 ASN A N 1
ATOM 1730 C CA . ASN A 1 213 ? 18.412 -6.649 -16.128 1.00 67.12 213 ASN A CA 1
ATOM 1731 C C . ASN A 1 213 ? 18.513 -5.587 -17.233 1.00 67.12 213 ASN A C 1
ATOM 1733 O O . ASN A 1 213 ? 17.930 -5.784 -18.291 1.00 67.12 213 ASN A O 1
ATOM 1737 N N . ASN A 1 214 ? 19.205 -4.467 -16.992 1.00 60.50 214 ASN A N 1
ATOM 1738 C CA . ASN A 1 214 ? 19.377 -3.373 -17.952 1.00 60.50 214 ASN A CA 1
ATOM 1739 C C . ASN A 1 214 ? 20.778 -2.734 -17.792 1.00 60.50 214 ASN A C 1
ATOM 1741 O O . ASN A 1 214 ? 20.891 -1.604 -17.303 1.00 60.50 214 ASN A O 1
ATOM 1745 N N . PRO A 1 215 ? 21.860 -3.445 -18.164 1.00 59.72 215 PRO A N 1
ATOM 1746 C CA . PRO A 1 215 ? 23.230 -2.949 -18.003 1.00 59.72 215 PRO A CA 1
ATOM 1747 C C . PRO A 1 215 ? 23.498 -1.648 -18.784 1.00 59.72 215 PRO A C 1
ATOM 1749 O O . PRO A 1 215 ? 24.313 -0.843 -18.341 1.00 59.72 215 PRO A O 1
ATOM 1752 N N . ASP A 1 216 ? 22.748 -1.399 -19.865 1.00 51.09 216 ASP A N 1
ATOM 1753 C CA . ASP A 1 216 ? 22.933 -0.240 -20.753 1.00 51.09 216 ASP A CA 1
ATOM 1754 C C . ASP A 1 216 ? 22.046 0.969 -20.415 1.00 51.09 216 ASP A C 1
ATOM 1756 O O . ASP A 1 216 ? 22.209 2.047 -20.992 1.00 51.09 216 ASP A O 1
ATOM 1760 N N . THR A 1 217 ? 21.110 0.845 -19.462 1.00 55.25 217 THR A N 1
ATOM 1761 C CA . THR A 1 217 ? 20.356 2.023 -19.007 1.00 55.25 217 THR A CA 1
ATOM 1762 C C . THR A 1 217 ? 21.260 2.931 -18.182 1.00 55.25 217 THR A C 1
ATOM 1764 O O . THR A 1 217 ? 21.467 2.713 -16.987 1.00 55.25 217 THR A O 1
ATOM 1767 N N . GLN A 1 218 ? 21.764 3.991 -18.817 1.00 53.44 218 GLN A N 1
ATOM 1768 C CA . GLN A 1 218 ? 22.385 5.132 -18.148 1.00 53.44 218 GLN A CA 1
ATOM 1769 C C . GLN A 1 218 ? 21.338 5.873 -17.307 1.00 53.44 218 GLN A C 1
ATOM 1771 O O . GLN A 1 218 ? 20.761 6.885 -17.696 1.00 53.44 218 GLN A O 1
ATOM 1776 N N . SER A 1 219 ? 21.064 5.321 -16.131 1.00 61.81 219 SER A N 1
ATOM 1777 C CA . SER A 1 219 ? 20.285 5.958 -15.083 1.00 61.81 219 SER A CA 1
ATOM 1778 C C . SER A 1 219 ? 20.989 7.247 -14.670 1.00 61.81 219 SER A C 1
ATOM 1780 O O . SER A 1 219 ? 22.070 7.195 -14.085 1.00 61.81 219 SER A O 1
ATOM 1782 N N . LYS A 1 220 ? 20.397 8.405 -14.987 1.00 66.75 220 LYS A N 1
ATOM 1783 C CA . LYS A 1 220 ? 20.998 9.719 -14.694 1.00 66.75 220 LYS A CA 1
ATOM 1784 C C . LYS A 1 220 ? 21.255 9.907 -13.194 1.00 66.75 220 LYS A C 1
ATOM 1786 O O . LYS A 1 220 ? 22.221 10.559 -12.815 1.00 66.75 220 LYS A O 1
ATOM 1791 N N . ASN A 1 221 ? 20.411 9.285 -12.369 1.00 72.94 221 ASN A N 1
ATOM 1792 C CA . ASN A 1 221 ? 20.488 9.309 -10.916 1.00 72.94 221 ASN A CA 1
ATOM 1793 C C . ASN A 1 221 ? 20.669 7.887 -10.371 1.00 72.94 221 ASN A C 1
ATOM 1795 O O . ASN A 1 221 ? 20.150 6.917 -10.925 1.00 72.94 221 ASN A O 1
ATOM 1799 N N . ASN A 1 222 ? 21.373 7.746 -9.251 1.00 84.31 222 ASN A N 1
ATOM 1800 C CA . ASN A 1 222 ? 21.486 6.475 -8.540 1.00 84.31 222 ASN A CA 1
ATOM 1801 C C . ASN A 1 222 ? 20.412 6.422 -7.446 1.00 84.31 222 ASN A C 1
ATOM 1803 O O . ASN A 1 222 ? 20.534 7.121 -6.443 1.00 84.31 222 ASN A O 1
ATOM 1807 N N . LEU A 1 223 ? 19.381 5.581 -7.624 1.00 89.06 223 LEU A N 1
ATOM 1808 C CA . LEU A 1 223 ? 18.250 5.501 -6.690 1.00 89.06 223 LEU A CA 1
ATOM 1809 C C . LEU A 1 223 ? 18.704 5.253 -5.246 1.00 89.06 223 LEU A C 1
ATOM 1811 O O . LEU A 1 223 ? 18.155 5.847 -4.321 1.00 89.06 223 LEU A O 1
ATOM 1815 N N . HIS A 1 224 ? 19.693 4.380 -5.051 1.00 91.50 224 HIS A N 1
ATOM 1816 C CA . HIS A 1 224 ? 20.185 4.051 -3.718 1.00 91.50 224 HIS A CA 1
ATOM 1817 C C . HIS A 1 224 ? 20.892 5.250 -3.079 1.00 91.50 224 HIS A C 1
ATOM 1819 O O . HIS A 1 224 ? 20.531 5.637 -1.973 1.00 91.50 224 HIS A O 1
ATOM 1825 N N . ALA A 1 225 ? 21.788 5.909 -3.819 1.00 90.44 225 ALA A N 1
ATOM 1826 C CA . ALA A 1 225 ? 22.485 7.100 -3.334 1.00 90.44 225 ALA A CA 1
ATOM 1827 C C . ALA A 1 225 ? 21.517 8.251 -3.002 1.00 90.44 225 ALA A C 1
ATOM 1829 O O . ALA A 1 225 ? 21.642 8.878 -1.956 1.00 90.44 225 ALA A O 1
ATOM 1830 N N . GLU A 1 226 ? 20.512 8.489 -3.849 1.00 93.38 226 GLU A N 1
ATOM 1831 C CA . GLU A 1 226 ? 19.479 9.503 -3.594 1.00 93.38 226 GLU A CA 1
ATOM 1832 C C . GLU A 1 226 ? 18.612 9.158 -2.378 1.00 93.38 226 GLU A C 1
ATOM 1834 O O . GLU A 1 226 ? 18.202 10.040 -1.625 1.00 93.38 226 GLU A O 1
ATOM 1839 N N . THR A 1 227 ? 18.338 7.870 -2.155 1.00 94.88 227 THR A N 1
ATOM 1840 C CA . THR A 1 227 ? 17.601 7.412 -0.970 1.00 94.88 227 THR A CA 1
ATOM 1841 C C . THR A 1 227 ? 18.424 7.612 0.301 1.00 94.88 227 THR A C 1
ATOM 1843 O O . THR A 1 227 ? 17.880 8.041 1.316 1.00 94.88 227 THR A O 1
ATOM 1846 N N . ASP A 1 228 ? 19.726 7.341 0.262 1.00 94.25 228 ASP A N 1
ATOM 1847 C CA . ASP A 1 228 ? 20.608 7.532 1.415 1.00 94.25 228 ASP A CA 1
ATOM 1848 C C . ASP A 1 228 ? 20.785 9.018 1.747 1.00 94.25 228 ASP A C 1
ATOM 1850 O O . ASP A 1 228 ? 20.684 9.410 2.912 1.00 94.25 228 ASP A O 1
ATOM 1854 N N . GLU A 1 229 ? 20.959 9.866 0.731 1.00 92.94 229 GLU A N 1
ATOM 1855 C CA . GLU A 1 229 ? 21.060 11.315 0.917 1.00 92.94 229 GLU A CA 1
ATOM 1856 C C . GLU A 1 229 ? 19.735 11.903 1.436 1.00 92.94 229 GLU A C 1
ATOM 1858 O O . GLU A 1 229 ? 19.738 12.730 2.353 1.00 92.94 229 GLU A O 1
ATOM 1863 N N . LEU A 1 230 ? 18.585 11.406 0.960 1.00 94.94 230 LEU A N 1
ATOM 1864 C CA . LEU A 1 230 ? 17.268 11.732 1.516 1.00 94.94 230 LEU A CA 1
ATOM 1865 C C . LEU A 1 230 ? 17.189 11.415 3.018 1.00 94.94 230 LEU A C 1
ATOM 1867 O O . LEU A 1 230 ? 16.759 12.259 3.812 1.00 94.94 230 LEU A O 1
ATOM 1871 N N . MET A 1 231 ? 17.596 10.205 3.411 1.00 94.06 231 MET A N 1
ATOM 1872 C CA . MET A 1 231 ? 17.531 9.739 4.799 1.00 94.06 231 MET A CA 1
ATOM 1873 C C . MET A 1 231 ? 18.466 10.531 5.714 1.00 94.06 231 MET A C 1
ATOM 1875 O O . MET A 1 231 ? 18.044 11.000 6.774 1.00 94.06 231 MET A O 1
ATOM 1879 N N . LYS A 1 232 ? 19.700 10.767 5.270 1.00 92.94 232 LYS A N 1
ATOM 1880 C CA . LYS A 1 232 ? 20.697 11.572 5.981 1.00 92.94 232 LYS A CA 1
ATOM 1881 C C . LYS A 1 232 ? 20.220 13.010 6.199 1.00 92.94 232 LYS A C 1
ATOM 1883 O O . LYS A 1 232 ? 20.298 13.532 7.314 1.00 92.94 232 LYS A O 1
ATOM 1888 N N . ASN A 1 233 ? 19.671 13.648 5.163 1.00 90.75 233 ASN A N 1
ATOM 1889 C CA . ASN A 1 233 ? 19.145 15.009 5.279 1.00 90.75 233 ASN A CA 1
ATOM 1890 C C . ASN A 1 233 ? 17.898 15.075 6.167 1.00 90.75 233 ASN A C 1
ATOM 1892 O O . ASN A 1 233 ? 17.732 16.040 6.918 1.00 90.75 233 ASN A O 1
ATOM 1896 N N . TYR A 1 234 ? 17.048 14.046 6.147 1.00 91.12 234 TYR A N 1
ATOM 1897 C CA . TYR A 1 234 ? 15.919 13.931 7.069 1.00 91.12 234 TYR A CA 1
ATOM 1898 C C . TYR A 1 234 ? 16.365 13.839 8.534 1.00 91.12 234 TYR A C 1
ATOM 1900 O O . TYR A 1 234 ? 15.819 14.553 9.381 1.00 91.12 234 TYR A O 1
ATOM 1908 N N . GLU A 1 235 ? 17.361 13.010 8.847 1.00 89.12 235 GLU A N 1
ATOM 1909 C CA . GLU A 1 235 ? 17.887 12.871 10.208 1.00 89.12 235 GLU A CA 1
ATOM 1910 C C . GLU A 1 235 ? 18.503 14.181 10.708 1.00 89.12 235 GLU A C 1
ATOM 1912 O O . GLU A 1 235 ? 18.129 14.672 11.779 1.00 89.12 235 GLU A O 1
ATOM 1917 N N . ALA A 1 236 ? 19.339 14.823 9.887 1.00 87.69 236 ALA A N 1
ATOM 1918 C CA . ALA A 1 236 ? 19.904 16.135 10.194 1.00 87.69 236 ALA A CA 1
ATOM 1919 C C . ALA A 1 236 ? 18.810 17.199 10.403 1.00 87.69 236 ALA A C 1
ATOM 1921 O O . ALA A 1 236 ? 18.871 18.000 11.345 1.00 87.69 236 ALA A O 1
ATOM 1922 N N . TRP A 1 237 ? 17.769 17.194 9.561 1.00 87.44 237 TRP A N 1
ATOM 1923 C CA . TRP A 1 237 ? 16.632 18.109 9.676 1.00 87.44 237 TRP A CA 1
ATOM 1924 C C . TRP A 1 237 ? 15.865 17.886 10.983 1.00 87.44 237 TRP A C 1
ATOM 1926 O O . TRP A 1 237 ? 15.564 18.852 11.695 1.00 87.44 237 TRP A O 1
ATOM 1936 N N . ARG A 1 238 ? 15.598 16.621 11.331 1.00 84.00 238 ARG A N 1
ATOM 1937 C CA . ARG A 1 238 ? 14.908 16.207 12.560 1.00 84.00 238 ARG A CA 1
ATOM 1938 C C . ARG A 1 238 ? 15.689 16.640 13.797 1.00 84.00 238 ARG A C 1
ATOM 1940 O O . ARG A 1 238 ? 15.109 17.259 14.690 1.00 84.00 238 ARG A O 1
ATOM 1947 N N . GLU A 1 239 ? 16.994 16.390 13.835 1.00 83.88 239 GLU A N 1
ATOM 1948 C CA . GLU A 1 239 ? 17.855 16.797 14.946 1.00 83.88 239 GLU A CA 1
ATOM 1949 C C . GLU A 1 239 ? 17.903 18.313 15.138 1.00 83.88 239 GLU A C 1
ATOM 1951 O O . GLU A 1 239 ? 17.765 18.816 16.257 1.00 83.88 239 GLU A O 1
ATOM 1956 N N . LEU A 1 240 ? 18.111 19.063 14.053 1.00 79.50 240 LEU A N 1
ATOM 1957 C CA . LEU A 1 240 ? 18.269 20.512 14.121 1.00 79.50 240 LEU A CA 1
ATOM 1958 C C . LEU A 1 240 ? 16.967 21.179 14.577 1.00 79.50 240 LEU A C 1
ATOM 1960 O O . LEU A 1 240 ? 16.974 22.104 15.397 1.00 79.50 240 LEU A O 1
ATOM 1964 N N . LYS A 1 241 ? 15.833 20.643 14.123 1.00 75.06 241 LYS A N 1
ATOM 1965 C CA . LYS A 1 241 ? 14.508 21.036 14.591 1.00 75.06 241 LYS A CA 1
ATOM 1966 C C . LYS A 1 241 ? 14.284 20.694 16.071 1.00 75.06 241 LYS A C 1
ATOM 1968 O O . LYS A 1 241 ? 13.875 21.586 16.817 1.00 75.06 241 LYS A O 1
ATOM 1973 N N . GLN A 1 242 ? 14.632 19.492 16.536 1.00 75.75 242 GLN A N 1
ATOM 1974 C CA . GLN A 1 242 ? 14.542 19.122 17.960 1.00 75.75 242 GLN A CA 1
ATOM 1975 C C . GLN A 1 242 ? 15.401 20.027 18.859 1.00 75.75 242 GLN A C 1
ATOM 1977 O O . GLN A 1 242 ? 14.915 20.547 19.868 1.00 75.75 242 GLN A O 1
ATOM 1982 N N . LYS A 1 243 ? 16.651 20.292 18.458 1.00 75.38 243 LYS A N 1
ATOM 1983 C CA . LYS A 1 243 ? 17.571 21.206 19.157 1.00 75.38 243 LYS A CA 1
ATOM 1984 C C . LYS A 1 243 ? 17.005 22.634 19.218 1.00 75.38 243 LYS A C 1
ATOM 1986 O O . LYS A 1 243 ? 17.119 23.292 20.253 1.00 75.38 243 LYS A O 1
ATOM 1991 N N . SER A 1 244 ? 16.346 23.107 18.154 1.00 70.56 244 SER A N 1
ATOM 1992 C CA . SER A 1 244 ? 15.693 24.428 18.132 1.00 70.56 244 SER A CA 1
ATOM 1993 C C . SER A 1 244 ? 14.494 24.524 19.089 1.00 70.56 244 SER A C 1
ATOM 1995 O O . SER A 1 244 ? 14.366 25.511 19.814 1.00 70.56 244 SER A O 1
ATOM 1997 N N . ALA A 1 245 ? 13.660 23.481 19.169 1.00 67.94 245 ALA A N 1
ATOM 1998 C CA . ALA A 1 245 ? 12.513 23.442 20.076 1.00 67.94 245 ALA A CA 1
ATOM 1999 C C . ALA A 1 245 ? 12.945 23.446 21.553 1.00 67.94 245 ALA A C 1
ATOM 2001 O O . ALA A 1 245 ? 12.377 24.184 22.357 1.00 67.94 245 ALA A O 1
ATOM 2002 N N . ALA A 1 246 ? 13.995 22.692 21.895 1.00 65.19 246 ALA A N 1
ATOM 2003 C CA . ALA A 1 246 ? 14.543 22.639 23.252 1.00 65.19 246 ALA A CA 1
ATOM 2004 C C . ALA A 1 246 ? 15.167 23.973 23.714 1.00 65.19 246 ALA A C 1
ATOM 2006 O O . ALA A 1 246 ? 15.128 24.305 24.902 1.00 65.19 246 ALA A O 1
ATOM 2007 N N . ARG A 1 247 ? 15.734 24.761 22.788 1.00 62.66 247 ARG A N 1
ATOM 2008 C CA . ARG A 1 247 ? 16.264 26.105 23.085 1.00 62.66 247 ARG A CA 1
ATOM 2009 C C . ARG A 1 247 ? 15.146 27.113 23.357 1.00 62.66 247 ARG A C 1
ATOM 2011 O O . ARG A 1 247 ? 15.242 27.874 24.316 1.00 62.66 247 ARG A O 1
ATOM 2018 N N . ASN A 1 248 ? 14.060 27.060 22.584 1.00 59.34 248 ASN A N 1
ATOM 2019 C CA . ASN A 1 248 ? 12.906 27.946 22.762 1.00 59.34 248 ASN A CA 1
ATOM 2020 C C . ASN A 1 248 ? 12.157 27.690 24.084 1.00 59.34 248 ASN A C 1
ATOM 2022 O O . ASN A 1 248 ? 11.640 28.629 24.680 1.00 59.34 248 ASN A O 1
ATOM 2026 N N . SER A 1 249 ? 12.146 26.451 24.593 1.00 57.59 249 SER A N 1
ATOM 2027 C CA . SER A 1 249 ? 11.524 26.129 25.889 1.00 57.59 249 SER A CA 1
ATOM 2028 C C . SER A 1 249 ? 12.295 26.638 27.115 1.00 57.59 249 SER A C 1
ATOM 2030 O O . SER A 1 249 ? 11.735 26.666 28.204 1.00 57.59 249 SER A O 1
ATOM 2032 N N . LYS A 1 250 ? 13.565 27.045 26.967 1.00 58.56 250 LYS A N 1
ATOM 2033 C CA . LYS A 1 250 ? 14.413 27.538 28.072 1.00 58.56 250 LYS A CA 1
ATOM 2034 C C . LYS A 1 250 ? 14.463 29.073 28.176 1.00 58.56 250 LYS A C 1
ATOM 2036 O O . LYS A 1 250 ? 15.403 29.615 28.742 1.00 58.56 250 LYS A O 1
ATOM 2041 N N . GLY A 1 251 ? 13.482 29.786 27.613 1.00 49.72 251 GLY A N 1
ATOM 2042 C CA . GLY A 1 251 ? 13.395 31.253 27.714 1.00 49.72 251 GLY A CA 1
ATOM 2043 C C . GLY A 1 251 ? 14.398 32.026 26.844 1.00 49.72 251 GLY A C 1
ATOM 2044 O O . GLY A 1 251 ? 14.507 33.245 26.959 1.00 49.72 251 GLY A O 1
ATOM 2045 N N . GLY A 1 252 ? 15.117 31.351 25.944 1.00 47.03 252 GLY A N 1
ATOM 2046 C CA . GLY A 1 252 ? 16.073 31.989 25.042 1.00 47.03 252 GLY A CA 1
ATOM 2047 C C . GLY A 1 252 ? 15.382 32.770 23.923 1.00 47.03 252 GLY A C 1
ATOM 2048 O O . GLY A 1 252 ? 14.950 32.193 22.926 1.00 47.03 252 GLY A O 1
ATOM 2049 N N . ARG A 1 253 ? 15.321 34.102 24.046 1.00 54.69 253 ARG A N 1
ATOM 2050 C CA . ARG A 1 253 ? 15.051 35.007 22.917 1.00 54.69 253 ARG A CA 1
ATOM 2051 C C . ARG A 1 253 ? 16.151 34.845 21.861 1.00 54.69 253 ARG A C 1
ATOM 2053 O O . ARG A 1 253 ? 17.253 35.343 22.055 1.00 54.69 253 ARG A O 1
ATOM 2060 N N . ARG A 1 254 ? 15.823 34.203 20.736 1.00 49.88 254 ARG A N 1
ATOM 2061 C CA . ARG A 1 254 ? 16.107 34.633 19.347 1.00 49.88 254 ARG A CA 1
ATOM 2062 C C . ARG A 1 254 ? 15.843 33.462 18.402 1.00 49.88 254 ARG A C 1
ATOM 2064 O O . ARG A 1 254 ? 16.542 32.458 18.435 1.00 49.88 254 ARG A O 1
ATOM 2071 N N . ASN A 1 255 ? 14.865 33.631 17.515 1.00 47.84 255 ASN A N 1
ATOM 2072 C CA . ASN A 1 255 ? 14.822 32.902 16.251 1.00 47.84 255 ASN A CA 1
ATOM 2073 C C . ASN A 1 255 ? 15.988 33.413 15.390 1.00 47.84 255 ASN A C 1
ATOM 2075 O O . ASN A 1 255 ? 15.922 34.571 14.972 1.00 47.84 255 ASN A O 1
ATOM 2079 N N . PRO A 1 256 ? 17.006 32.608 15.044 1.00 45.69 256 PRO A N 1
ATOM 2080 C CA . PRO A 1 256 ? 17.860 32.947 13.924 1.00 45.69 256 PRO A CA 1
ATOM 2081 C C . PRO A 1 256 ? 17.078 32.560 12.667 1.00 45.69 256 PRO A C 1
ATOM 2083 O O . PRO A 1 256 ? 17.182 31.445 12.157 1.00 45.69 256 PRO A O 1
ATOM 2086 N N . LYS A 1 257 ? 16.212 33.466 12.201 1.00 45.03 257 LYS A N 1
ATOM 2087 C CA . LYS A 1 257 ? 15.729 33.402 10.823 1.00 45.03 257 LYS A CA 1
ATOM 2088 C C . LYS A 1 257 ? 16.935 33.735 9.941 1.00 45.03 257 LYS A C 1
ATOM 2090 O O . LYS A 1 257 ? 17.461 34.837 10.013 1.00 45.03 257 LYS A O 1
ATOM 2095 N N . ASN A 1 258 ? 17.348 32.772 9.124 1.00 46.19 258 ASN A N 1
ATOM 2096 C CA . ASN A 1 258 ? 18.157 32.986 7.922 1.00 46.19 258 ASN A CA 1
ATOM 2097 C C . ASN A 1 258 ? 19.618 33.435 8.104 1.00 46.19 258 ASN A C 1
ATOM 2099 O O . ASN A 1 258 ? 20.112 34.213 7.295 1.00 46.19 258 ASN A O 1
ATOM 2103 N N . GLN A 1 259 ? 20.354 32.899 9.077 1.00 43.03 259 GLN A N 1
ATOM 2104 C CA . GLN A 1 259 ? 21.820 32.929 9.003 1.00 43.03 259 GLN A CA 1
ATOM 2105 C C . GLN A 1 259 ? 22.334 31.527 8.682 1.00 43.03 259 GLN A C 1
ATOM 2107 O O . GLN A 1 259 ? 22.034 30.571 9.401 1.00 43.03 259 GLN A O 1
ATOM 2112 N N . LYS A 1 260 ? 23.104 31.406 7.590 1.00 48.41 260 LYS A N 1
ATOM 2113 C CA . LYS A 1 260 ? 24.076 30.316 7.451 1.00 48.41 260 LYS A CA 1
ATOM 2114 C C . LYS A 1 260 ? 24.865 30.299 8.760 1.00 48.41 260 LYS A C 1
ATOM 2116 O O . LYS A 1 260 ? 25.413 31.331 9.145 1.00 48.41 260 LYS A O 1
ATOM 2121 N N . ARG A 1 261 ? 24.847 29.183 9.490 1.00 47.84 261 ARG A N 1
ATOM 2122 C CA . ARG A 1 261 ? 25.700 29.055 10.674 1.00 47.84 261 ARG A CA 1
ATOM 2123 C C . ARG A 1 261 ? 27.147 29.155 10.179 1.00 47.84 261 ARG A C 1
ATOM 2125 O O . ARG A 1 261 ? 27.485 28.481 9.208 1.00 47.84 261 ARG A O 1
ATOM 2132 N N . LEU A 1 262 ? 27.973 29.990 10.817 1.00 45.81 262 LEU A N 1
ATOM 2133 C CA . LEU A 1 262 ? 29.422 30.070 10.550 1.00 45.81 262 LEU A CA 1
ATOM 2134 C C . LEU A 1 262 ? 30.125 28.708 10.749 1.00 45.81 262 LEU A C 1
ATOM 2136 O O . LEU A 1 262 ? 31.248 28.509 10.313 1.00 45.81 262 LEU A O 1
ATOM 2140 N N . ASP A 1 263 ? 29.418 27.768 11.368 1.00 50.88 263 ASP A N 1
ATOM 2141 C CA . ASP A 1 263 ? 29.796 26.416 11.748 1.00 50.88 263 ASP A CA 1
ATOM 2142 C C . ASP A 1 263 ? 29.794 25.410 10.568 1.00 50.88 263 ASP A C 1
ATOM 2144 O O . ASP A 1 263 ? 29.994 24.219 10.789 1.00 50.88 263 ASP A O 1
ATOM 2148 N N . GLY A 1 264 ? 29.474 25.831 9.334 1.00 54.59 264 GLY A N 1
ATOM 2149 C CA . GLY A 1 264 ? 29.428 24.947 8.153 1.00 54.59 264 GLY A CA 1
ATOM 2150 C C . GLY A 1 264 ? 28.232 23.981 8.088 1.00 54.59 264 GLY A C 1
ATOM 2151 O O . GLY A 1 264 ? 28.161 23.144 7.194 1.00 54.59 264 GLY A O 1
ATOM 2152 N N . LEU A 1 265 ? 27.270 24.088 9.013 1.00 58.31 265 LEU A N 1
ATOM 2153 C CA . LEU A 1 265 ? 26.084 23.225 9.076 1.00 58.31 265 LEU A CA 1
ATOM 2154 C C . LEU A 1 265 ? 24.909 23.786 8.254 1.00 58.31 265 LEU A C 1
ATOM 2156 O O . LEU A 1 265 ? 24.553 24.962 8.381 1.00 58.31 265 LEU A O 1
ATOM 2160 N N . ASN A 1 266 ? 24.254 22.916 7.478 1.00 67.69 266 ASN A N 1
ATOM 2161 C CA . ASN A 1 266 ? 23.084 23.252 6.660 1.00 67.69 266 ASN A CA 1
ATOM 2162 C C . ASN A 1 266 ? 21.925 23.816 7.509 1.00 67.69 266 ASN A C 1
ATOM 2164 O O . ASN A 1 266 ? 21.618 23.333 8.602 1.00 67.69 266 ASN A O 1
ATOM 2168 N N . THR A 1 267 ? 21.251 24.856 7.005 1.00 78.00 267 THR A N 1
ATOM 2169 C CA . THR A 1 267 ? 20.052 25.423 7.646 1.00 78.00 267 THR A CA 1
ATOM 2170 C C . THR A 1 267 ? 18.858 24.467 7.519 1.00 78.00 267 THR A C 1
ATOM 2172 O O . THR A 1 267 ? 18.834 23.610 6.639 1.00 78.00 267 THR A O 1
ATOM 2175 N N . VAL A 1 268 ? 17.812 24.638 8.347 1.00 79.50 268 VAL A N 1
ATOM 2176 C CA . VAL A 1 268 ? 16.545 23.877 8.203 1.00 79.50 268 VAL A CA 1
ATOM 2177 C C . VAL A 1 268 ? 16.013 23.953 6.772 1.00 79.50 268 VAL A C 1
ATOM 2179 O O . VAL A 1 268 ? 15.558 22.946 6.239 1.00 79.50 268 VAL A O 1
ATOM 2182 N N . SER A 1 269 ? 16.028 25.152 6.178 1.00 81.44 269 SER A N 1
ATOM 2183 C CA . SER A 1 269 ? 15.523 25.375 4.826 1.00 81.44 269 SER A CA 1
ATOM 2184 C C . SER A 1 269 ? 16.396 24.693 3.780 1.00 81.44 269 SER A C 1
ATOM 2186 O O . SER A 1 269 ? 15.840 24.063 2.893 1.00 81.44 269 SER A O 1
ATOM 2188 N N . ALA A 1 270 ? 17.726 24.746 3.917 1.00 84.44 270 ALA A N 1
ATOM 2189 C CA . ALA A 1 270 ? 18.642 24.040 3.025 1.00 84.44 270 ALA A CA 1
ATOM 2190 C C . ALA A 1 270 ? 18.418 22.524 3.086 1.00 84.44 270 ALA A C 1
ATOM 2192 O O . ALA A 1 270 ? 18.179 21.915 2.055 1.00 84.44 270 ALA A O 1
ATOM 2193 N N . LEU A 1 271 ? 18.361 21.933 4.286 1.00 87.25 271 LEU A N 1
ATOM 2194 C CA . LEU A 1 271 ? 18.079 20.500 4.455 1.00 87.25 271 LEU A CA 1
ATOM 2195 C C . LEU A 1 271 ? 16.720 20.101 3.867 1.00 87.25 271 LEU A C 1
ATOM 2197 O O . LEU A 1 271 ? 16.582 19.041 3.270 1.00 87.25 271 LEU A O 1
ATOM 2201 N N . GLN A 1 272 ? 15.702 20.952 4.012 1.00 87.06 272 GLN A N 1
ATOM 2202 C CA . GLN A 1 272 ? 14.394 20.703 3.412 1.00 87.06 272 GLN A CA 1
ATOM 2203 C C . GLN A 1 272 ? 14.433 20.798 1.877 1.00 87.06 272 GLN A C 1
ATOM 2205 O O . GLN A 1 272 ? 13.731 20.039 1.212 1.00 87.06 272 GLN A O 1
ATOM 2210 N N . THR A 1 273 ? 15.243 21.702 1.319 1.00 88.06 273 THR A N 1
ATOM 2211 C CA . THR A 1 273 ? 15.505 21.771 -0.123 1.00 88.06 273 THR A CA 1
ATOM 2212 C C . THR A 1 273 ? 16.205 20.506 -0.609 1.00 88.06 273 THR A C 1
ATOM 2214 O O . THR A 1 273 ? 15.711 19.916 -1.562 1.00 88.06 273 THR A O 1
ATOM 2217 N N . GLU A 1 274 ? 17.258 20.042 0.068 1.00 91.31 274 GLU A N 1
ATOM 2218 C CA . GLU A 1 274 ? 17.961 18.794 -0.281 1.00 91.31 274 GLU A CA 1
ATOM 2219 C C . GLU A 1 274 ? 17.015 17.586 -0.256 1.00 91.31 274 GLU A C 1
ATOM 2221 O O . GLU A 1 274 ? 16.928 16.842 -1.227 1.00 91.31 274 GLU A O 1
ATOM 2226 N N . ILE A 1 275 ? 16.187 17.456 0.791 1.00 92.25 275 ILE A N 1
ATOM 2227 C CA . ILE A 1 275 ? 15.134 16.426 0.864 1.00 92.25 275 ILE A CA 1
ATOM 2228 C C . ILE A 1 275 ? 14.222 16.479 -0.371 1.00 92.25 275 ILE A C 1
ATOM 2230 O O . ILE A 1 275 ? 13.897 15.445 -0.953 1.00 92.25 275 ILE A O 1
ATOM 2234 N N . ASN A 1 276 ? 13.788 17.673 -0.781 1.00 91.88 276 ASN A N 1
ATOM 2235 C CA . ASN A 1 276 ? 12.916 17.829 -1.945 1.00 91.88 276 ASN A CA 1
ATOM 2236 C C . ASN A 1 276 ? 13.634 17.504 -3.263 1.00 91.88 276 ASN A C 1
ATOM 2238 O O . ASN A 1 276 ? 12.996 16.967 -4.169 1.00 91.88 276 ASN A O 1
ATOM 2242 N N . VAL A 1 277 ? 14.927 17.821 -3.376 1.00 91.81 277 VAL A N 1
ATOM 2243 C CA . VAL A 1 277 ? 15.758 17.473 -4.537 1.00 91.81 277 VAL A CA 1
ATOM 2244 C C . VAL A 1 277 ? 15.894 15.958 -4.644 1.00 91.81 277 VAL A C 1
ATOM 2246 O O . VAL A 1 277 ? 15.537 15.410 -5.685 1.00 91.81 277 VAL A O 1
ATOM 2249 N N . SER A 1 278 ? 16.267 15.263 -3.566 1.00 94.12 278 SER A N 1
ATOM 2250 C CA . SER A 1 278 ? 16.348 13.798 -3.578 1.00 94.12 278 SER A CA 1
ATOM 2251 C C . SER A 1 278 ? 14.998 13.150 -3.882 1.00 94.12 278 SER A C 1
ATOM 2253 O O . SER A 1 278 ? 14.919 12.237 -4.700 1.00 94.12 278 SER A O 1
ATOM 2255 N N . LEU A 1 279 ? 13.892 13.660 -3.322 1.00 94.00 279 LEU A N 1
ATOM 2256 C CA . LEU A 1 279 ? 12.547 13.182 -3.673 1.00 94.00 279 LEU A CA 1
ATOM 2257 C C . LEU A 1 279 ? 12.218 13.378 -5.158 1.00 94.00 279 LEU A C 1
ATOM 2259 O O . LEU A 1 279 ? 11.546 12.532 -5.749 1.00 94.00 279 LEU A O 1
ATOM 2263 N N . ARG A 1 280 ? 12.650 14.485 -5.767 1.00 92.00 280 ARG A N 1
ATOM 2264 C CA . ARG A 1 280 ? 12.466 14.722 -7.202 1.00 92.00 280 ARG A CA 1
ATOM 2265 C C . ARG A 1 280 ? 13.292 13.734 -8.020 1.00 92.00 280 ARG A C 1
ATOM 2267 O O . ARG A 1 280 ? 12.725 13.062 -8.872 1.00 92.00 280 ARG A O 1
ATOM 2274 N N . ASN A 1 281 ? 14.574 13.582 -7.702 1.00 91.38 281 ASN A N 1
ATOM 2275 C CA . ASN A 1 281 ? 15.482 12.676 -8.403 1.00 91.38 281 ASN A CA 1
ATOM 2276 C C . ASN A 1 281 ? 15.016 11.216 -8.318 1.00 91.38 281 ASN A C 1
ATOM 2278 O O . ASN A 1 281 ? 15.037 10.505 -9.323 1.00 91.38 281 ASN A O 1
ATOM 2282 N N . ILE A 1 282 ? 14.532 10.792 -7.145 1.00 93.00 282 ILE A N 1
ATOM 2283 C CA . ILE A 1 282 ? 13.899 9.485 -6.936 1.00 93.00 282 ILE A CA 1
ATOM 2284 C C . ILE A 1 282 ? 12.664 9.336 -7.829 1.00 93.00 282 ILE A C 1
ATOM 2286 O O . ILE A 1 282 ? 12.523 8.328 -8.515 1.00 93.00 282 ILE A O 1
ATOM 2290 N N . ASN A 1 283 ? 11.764 10.323 -7.846 1.00 90.56 283 ASN A N 1
ATOM 2291 C CA . ASN A 1 283 ? 10.550 10.247 -8.660 1.00 90.56 283 ASN A CA 1
ATOM 2292 C C . ASN A 1 283 ? 10.853 10.198 -10.159 1.00 90.56 283 ASN A C 1
ATOM 2294 O O . ASN A 1 283 ? 10.257 9.380 -10.859 1.00 90.56 283 ASN A O 1
ATOM 2298 N N . ASP A 1 284 ? 11.789 11.019 -10.633 1.00 87.06 284 ASP A N 1
ATOM 2299 C CA . ASP A 1 284 ? 12.229 11.023 -12.028 1.00 87.06 284 ASP A CA 1
ATOM 2300 C C . ASP A 1 284 ? 12.771 9.636 -12.415 1.00 87.06 284 ASP A C 1
ATOM 2302 O O . ASP A 1 284 ? 12.411 9.094 -13.462 1.00 87.06 284 ASP A O 1
ATOM 2306 N N . GLN A 1 285 ? 13.541 9.004 -11.522 1.00 86.38 285 GLN A N 1
ATOM 2307 C CA . GLN A 1 285 ? 14.064 7.654 -11.724 1.00 86.38 285 GLN A CA 1
ATOM 2308 C C . GLN A 1 285 ? 12.962 6.586 -11.781 1.00 86.38 285 GLN A C 1
ATOM 2310 O O . GLN A 1 285 ? 12.985 5.707 -12.644 1.00 86.38 285 GLN A O 1
ATOM 2315 N N . LEU A 1 286 ? 11.977 6.661 -10.881 1.00 87.50 286 LEU A N 1
ATOM 2316 C CA . LEU A 1 286 ? 10.849 5.725 -10.853 1.00 87.50 286 LEU A CA 1
ATOM 2317 C C . LEU A 1 286 ? 9.980 5.842 -12.110 1.00 87.50 286 LEU A C 1
ATOM 2319 O O . LEU A 1 286 ? 9.537 4.822 -12.632 1.00 87.50 286 LEU A O 1
ATOM 2323 N N . VAL A 1 287 ? 9.753 7.062 -12.608 1.00 84.62 287 VAL A N 1
ATOM 2324 C CA . VAL A 1 287 ? 9.010 7.303 -13.856 1.00 84.62 287 VAL A CA 1
ATOM 2325 C C . VAL A 1 287 ? 9.763 6.732 -15.056 1.00 84.62 287 VAL A C 1
ATOM 2327 O O . VAL A 1 287 ? 9.153 6.045 -15.872 1.00 84.62 287 VAL A O 1
ATOM 2330 N N . GLN A 1 288 ? 11.079 6.946 -15.141 1.00 82.44 288 GLN A N 1
ATOM 2331 C CA . GLN A 1 288 ? 11.904 6.372 -16.210 1.00 82.44 288 GLN A CA 1
ATOM 2332 C C . GLN A 1 288 ? 11.845 4.842 -16.214 1.00 82.44 288 GLN A C 1
ATOM 2334 O O . GLN A 1 288 ? 11.618 4.233 -17.256 1.00 82.44 288 GLN A O 1
ATOM 2339 N N . TRP A 1 289 ? 11.997 4.208 -15.049 1.00 82.25 289 TRP A N 1
ATOM 2340 C CA . TRP A 1 289 ? 11.899 2.752 -14.930 1.00 82.25 289 TRP A CA 1
ATOM 2341 C C . TRP A 1 289 ? 10.505 2.227 -15.288 1.00 82.25 289 TRP A C 1
ATOM 2343 O O . TRP A 1 289 ? 10.380 1.195 -15.944 1.00 82.25 289 TRP A O 1
ATOM 2353 N N . GLU A 1 290 ? 9.448 2.940 -14.910 1.00 79.25 290 GLU A N 1
ATOM 2354 C CA . GLU A 1 290 ? 8.078 2.568 -15.259 1.00 79.25 290 GLU A CA 1
ATOM 2355 C C . GLU A 1 290 ? 7.823 2.631 -16.774 1.00 79.25 290 GLU A C 1
ATOM 2357 O O . GLU A 1 290 ? 7.260 1.685 -17.332 1.00 79.25 290 GLU A O 1
ATOM 2362 N N . GLN A 1 291 ? 8.297 3.691 -17.438 1.00 78.00 291 GLN A N 1
ATOM 2363 C CA . GLN A 1 291 ? 8.208 3.876 -18.892 1.00 78.00 291 GLN A CA 1
ATOM 2364 C C . GLN A 1 291 ? 9.053 2.859 -19.668 1.00 78.00 291 GLN A C 1
ATOM 2366 O O . GLN A 1 291 ? 8.613 2.360 -20.700 1.00 78.00 291 GLN A O 1
ATOM 2371 N N . ALA A 1 292 ? 10.225 2.495 -19.146 1.00 73.25 292 ALA A N 1
ATOM 2372 C CA . ALA A 1 292 ? 11.098 1.477 -19.729 1.00 73.25 292 ALA A CA 1
ATOM 2373 C C . ALA A 1 292 ? 10.586 0.036 -19.528 1.00 73.25 292 ALA A C 1
ATOM 2375 O O . ALA A 1 292 ? 11.243 -0.920 -19.932 1.00 73.25 292 ALA A O 1
ATOM 2376 N N . GLY A 1 293 ? 9.436 -0.156 -18.869 1.00 73.44 293 GLY A N 1
ATOM 2377 C CA . GLY A 1 293 ? 8.898 -1.488 -18.602 1.00 73.44 293 GLY A CA 1
ATOM 2378 C C . GLY A 1 293 ? 9.740 -2.295 -17.609 1.00 73.44 293 GLY A C 1
ATOM 2379 O O . GLY A 1 293 ? 9.737 -3.524 -17.676 1.00 73.44 293 GLY A O 1
ATOM 2380 N N . PHE A 1 294 ? 10.442 -1.620 -16.689 1.00 74.50 294 PHE A N 1
ATOM 2381 C CA . PHE A 1 294 ? 11.349 -2.235 -15.723 1.00 74.50 294 PHE A CA 1
ATOM 2382 C C . PHE A 1 294 ? 10.668 -3.348 -14.917 1.00 74.50 294 PHE A C 1
ATOM 2384 O O . PHE A 1 294 ? 9.621 -3.142 -14.294 1.00 74.50 294 PHE A O 1
ATOM 2391 N N . LYS A 1 295 ? 11.287 -4.534 -14.922 1.00 77.44 295 LYS A N 1
ATOM 2392 C CA . LYS A 1 295 ? 10.822 -5.722 -14.199 1.00 77.44 295 LYS A CA 1
ATOM 2393 C C . LYS A 1 295 ? 11.730 -5.976 -12.999 1.00 77.44 295 LYS A C 1
ATOM 2395 O O . LYS A 1 295 ? 12.931 -6.203 -13.156 1.00 77.44 295 LYS A O 1
ATOM 2400 N N . THR A 1 296 ? 11.147 -5.929 -11.806 1.00 74.88 296 THR A N 1
ATOM 2401 C CA . THR A 1 296 ? 11.840 -6.083 -10.523 1.00 74.88 296 THR A CA 1
ATOM 2402 C C . THR A 1 296 ? 11.995 -7.523 -10.080 1.00 74.88 296 THR A C 1
ATOM 2404 O O . THR A 1 296 ? 12.921 -7.848 -9.346 1.00 74.88 296 THR A O 1
ATOM 2407 N N . ASP A 1 297 ? 11.092 -8.390 -10.510 1.00 69.06 297 ASP A N 1
ATOM 2408 C CA . ASP A 1 297 ? 11.081 -9.788 -10.115 1.00 69.06 297 ASP A CA 1
ATOM 2409 C C . ASP A 1 297 ? 11.049 -10.644 -11.383 1.00 69.06 297 ASP A C 1
ATOM 2411 O O . ASP A 1 297 ? 10.347 -10.322 -12.348 1.00 69.06 297 ASP A O 1
ATOM 2415 N N . GLY A 1 298 ? 11.841 -11.720 -11.397 1.00 54.56 298 GLY A N 1
ATOM 2416 C CA . GLY A 1 298 ? 11.703 -12.748 -12.425 1.00 54.56 298 GLY A CA 1
ATOM 2417 C C . GLY A 1 298 ? 10.310 -13.369 -12.341 1.00 54.56 298 GLY A C 1
ATOM 2418 O O . GLY A 1 298 ? 9.690 -13.354 -11.273 1.00 54.56 298 GLY A O 1
ATOM 2419 N N . PHE A 1 299 ? 9.814 -13.925 -13.451 1.00 46.19 299 PHE A N 1
ATOM 2420 C CA . PHE A 1 299 ? 8.671 -14.832 -13.371 1.00 46.19 299 PHE A CA 1
ATOM 2421 C C . PHE A 1 299 ? 8.988 -15.858 -12.285 1.00 46.19 299 PHE A C 1
ATOM 2423 O O . PHE A 1 299 ? 10.045 -16.490 -12.330 1.00 46.19 299 PHE A O 1
ATOM 2430 N N . ILE A 1 300 ? 8.122 -15.975 -11.277 1.00 42.41 300 ILE A N 1
ATOM 2431 C CA . ILE A 1 300 ? 8.237 -17.082 -10.336 1.00 42.41 300 ILE A CA 1
ATOM 2432 C C . ILE A 1 300 ? 7.946 -18.310 -11.180 1.00 42.41 300 ILE A C 1
ATOM 2434 O O . ILE A 1 300 ? 6.795 -18.581 -11.522 1.00 42.41 300 ILE A O 1
ATOM 2438 N N . ASP A 1 301 ? 9.009 -18.996 -11.582 1.00 35.38 301 ASP A N 1
ATOM 2439 C CA . ASP A 1 301 ? 8.912 -20.246 -12.298 1.00 35.38 301 ASP A CA 1
ATOM 2440 C C . ASP A 1 301 ? 8.055 -21.166 -11.423 1.00 35.38 301 ASP A C 1
ATOM 2442 O O . ASP A 1 301 ? 8.412 -21.466 -10.277 1.00 35.38 301 ASP A O 1
ATOM 2446 N N . LYS A 1 302 ? 6.868 -21.550 -11.910 1.00 43.50 302 LYS A N 1
ATOM 2447 C CA . LYS A 1 302 ? 5.905 -22.360 -11.139 1.00 43.50 302 LYS A CA 1
ATOM 2448 C C . LYS A 1 302 ? 6.529 -23.684 -10.668 1.00 43.50 302 LYS A C 1
ATOM 2450 O O . LYS A 1 302 ? 6.010 -24.302 -9.746 1.00 43.50 302 LYS A O 1
ATOM 2455 N N . ASN A 1 303 ? 7.674 -24.057 -11.240 1.00 37.81 303 ASN A N 1
ATOM 2456 C CA . ASN A 1 303 ? 8.474 -25.224 -10.896 1.00 37.81 303 ASN A CA 1
ATOM 2457 C C . ASN A 1 303 ? 9.333 -25.075 -9.623 1.00 37.81 303 ASN A C 1
ATOM 2459 O O . ASN A 1 303 ? 9.698 -26.091 -9.037 1.00 37.81 303 ASN A O 1
ATOM 2463 N N . GLN A 1 304 ? 9.628 -23.862 -9.134 1.00 36.41 304 GLN A N 1
ATOM 2464 C CA . GLN A 1 304 ? 10.424 -23.684 -7.902 1.00 36.41 304 GLN A CA 1
ATOM 2465 C C . GLN A 1 304 ? 9.599 -23.730 -6.604 1.00 36.41 304 GLN A C 1
ATOM 2467 O O . GLN A 1 304 ? 10.172 -23.843 -5.524 1.00 36.41 304 GL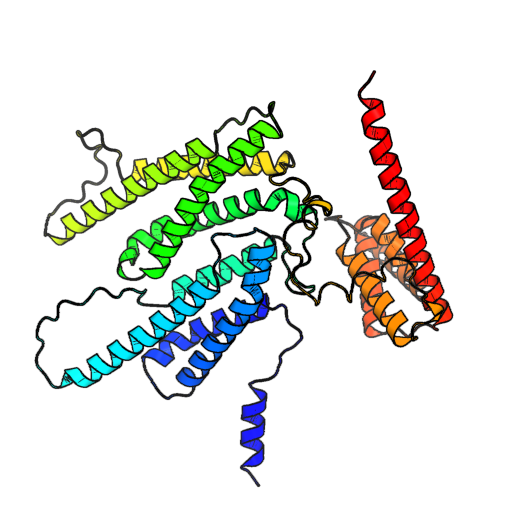N A O 1
ATOM 2472 N N . LYS A 1 305 ? 8.260 -23.726 -6.684 1.00 37.97 305 LYS A N 1
ATOM 2473 C CA . LYS A 1 305 ? 7.372 -23.929 -5.521 1.00 37.97 305 LYS A CA 1
ATOM 2474 C C . LYS A 1 305 ? 7.205 -25.396 -5.101 1.00 37.97 305 LYS A C 1
ATOM 2476 O O . LYS A 1 305 ? 6.657 -25.642 -4.036 1.00 37.97 305 LYS A O 1
ATOM 2481 N N . ASN A 1 306 ? 7.707 -26.353 -5.883 1.00 37.16 306 ASN A N 1
ATOM 2482 C CA . ASN A 1 306 ? 7.526 -27.788 -5.628 1.00 37.16 306 ASN A CA 1
ATOM 2483 C C . ASN A 1 306 ? 8.661 -28.430 -4.807 1.00 37.16 306 ASN A C 1
ATOM 2485 O O . ASN A 1 306 ? 8.833 -29.641 -4.872 1.00 37.16 306 ASN A O 1
ATOM 2489 N N . ARG A 1 307 ? 9.499 -27.661 -4.097 1.00 34.34 307 ARG A N 1
ATOM 2490 C CA . ARG A 1 307 ? 10.651 -28.244 -3.375 1.00 34.34 307 ARG A CA 1
ATOM 2491 C C . ARG A 1 307 ? 10.803 -27.859 -1.904 1.00 34.34 307 ARG A C 1
ATOM 2493 O O . ARG A 1 307 ? 11.784 -28.283 -1.307 1.00 34.34 307 ARG A O 1
ATOM 2500 N N . ALA A 1 308 ? 9.881 -27.100 -1.305 1.00 34.09 308 ALA A N 1
ATOM 2501 C CA . ALA A 1 308 ? 10.072 -26.664 0.085 1.00 34.09 308 ALA A CA 1
ATOM 2502 C C . ALA A 1 308 ? 8.854 -26.720 1.025 1.00 34.09 308 ALA A C 1
ATOM 2504 O O . ALA A 1 308 ? 9.070 -26.534 2.211 1.00 34.09 308 ALA A O 1
ATOM 2505 N N . ASP A 1 309 ? 7.633 -27.027 0.570 1.00 33.94 309 ASP A N 1
ATOM 2506 C CA . ASP A 1 309 ? 6.446 -27.079 1.453 1.00 33.94 309 ASP A CA 1
ATOM 2507 C C . ASP A 1 309 ? 5.547 -28.304 1.164 1.00 33.94 309 ASP A C 1
ATOM 2509 O O . ASP A 1 309 ? 4.333 -28.189 1.000 1.00 33.94 309 ASP A O 1
ATOM 2513 N N . ASP A 1 310 ? 6.137 -29.505 1.121 1.00 32.31 310 ASP A N 1
ATOM 2514 C CA . ASP A 1 310 ? 5.403 -30.788 1.154 1.00 32.31 310 ASP A CA 1
ATOM 2515 C C . ASP A 1 310 ? 4.918 -31.120 2.582 1.00 32.31 310 ASP A C 1
ATOM 2517 O O . ASP A 1 310 ? 5.227 -32.163 3.158 1.00 32.31 310 ASP A O 1
ATOM 2521 N N . SER A 1 311 ? 4.154 -30.216 3.197 1.00 36.88 311 SER A N 1
ATOM 2522 C CA . SER A 1 311 ? 3.481 -30.492 4.476 1.00 36.88 311 SER A CA 1
ATOM 2523 C C . SER A 1 311 ? 2.108 -29.829 4.609 1.00 36.88 311 SER A C 1
ATOM 2525 O O . SER A 1 311 ? 1.665 -29.526 5.714 1.00 36.88 311 SER A O 1
ATOM 2527 N N . ASP A 1 312 ? 1.388 -29.666 3.493 1.00 32.88 312 ASP A N 1
ATOM 2528 C CA . ASP A 1 312 ? -0.044 -29.345 3.522 1.00 32.88 312 ASP A CA 1
ATOM 2529 C C . ASP A 1 312 ? -0.881 -30.439 2.818 1.00 32.88 312 ASP A C 1
ATOM 2531 O O . ASP A 1 312 ? -0.947 -30.477 1.578 1.00 32.88 312 ASP A O 1
ATOM 2535 N N . PRO A 1 313 ? -1.543 -31.335 3.580 1.00 34.38 313 PRO A N 1
ATOM 2536 C CA . PRO A 1 313 ? -2.342 -32.432 3.035 1.00 34.38 313 PRO A CA 1
ATOM 2537 C C . PRO A 1 313 ? -3.636 -31.965 2.342 1.00 34.38 313 PRO A C 1
ATOM 2539 O O . PRO A 1 313 ? -4.314 -32.778 1.717 1.00 34.38 313 PRO A O 1
ATOM 2542 N N . ALA A 1 314 ? -3.979 -30.669 2.377 1.00 35.88 314 ALA A N 1
ATOM 2543 C CA . ALA A 1 314 ? -5.140 -30.127 1.664 1.00 35.88 314 ALA A CA 1
ATOM 2544 C C . ALA A 1 314 ? -4.859 -29.764 0.188 1.00 35.88 314 ALA A C 1
ATOM 2546 O O . ALA A 1 314 ? -5.783 -29.467 -0.572 1.00 35.88 314 ALA A O 1
ATOM 2547 N N . SER A 1 315 ? -3.596 -29.795 -0.253 1.00 30.86 315 SER A N 1
ATOM 2548 C CA . SER A 1 315 ? -3.198 -29.382 -1.609 1.00 30.86 315 SER A CA 1
ATOM 2549 C C . SER A 1 315 ? -3.405 -30.448 -2.699 1.00 30.86 315 SER A C 1
ATOM 2551 O O . SER A 1 315 ? -3.344 -30.128 -3.889 1.00 30.86 315 SER A O 1
ATOM 2553 N N . VAL A 1 316 ? -3.717 -31.690 -2.315 1.00 33.59 316 VAL A N 1
ATOM 2554 C CA . VAL A 1 316 ? -3.887 -32.823 -3.244 1.00 33.59 316 VAL A CA 1
ATOM 2555 C C . VAL A 1 316 ? -5.291 -32.872 -3.870 1.00 33.59 316 VAL A C 1
ATOM 2557 O O . VAL A 1 316 ? -5.462 -33.458 -4.934 1.00 33.59 316 VAL A O 1
ATOM 2560 N N . MET A 1 317 ? -6.298 -32.200 -3.299 1.00 36.75 317 MET A N 1
ATOM 2561 C CA . MET A 1 317 ? -7.689 -32.367 -3.756 1.00 36.75 317 MET A CA 1
ATOM 2562 C C . MET A 1 317 ? -8.179 -31.419 -4.865 1.00 36.75 317 MET A C 1
ATOM 2564 O O . MET A 1 317 ? -9.260 -31.653 -5.385 1.00 36.75 317 MET A O 1
ATOM 2568 N N . ASN A 1 318 ? -7.423 -30.396 -5.290 1.00 37.78 318 ASN A N 1
ATOM 2569 C CA . ASN A 1 318 ? -7.953 -29.366 -6.213 1.00 37.78 318 ASN A CA 1
ATOM 2570 C C . ASN A 1 318 ? -7.095 -29.072 -7.461 1.00 37.78 318 ASN A C 1
ATOM 2572 O O . ASN A 1 318 ? -7.244 -28.017 -8.074 1.00 37.78 318 ASN A O 1
ATOM 2576 N N . LYS A 1 319 ? -6.182 -29.966 -7.859 1.00 39.19 319 LYS A N 1
ATOM 2577 C CA . LYS A 1 319 ? -5.308 -29.748 -9.037 1.00 39.19 319 LYS A CA 1
ATOM 2578 C C . LYS A 1 319 ? -5.406 -30.808 -10.139 1.00 39.19 319 LYS A C 1
ATOM 2580 O O . LYS A 1 319 ? -4.557 -30.823 -11.026 1.00 39.19 319 LYS A O 1
ATOM 2585 N N . ALA A 1 320 ? -6.437 -31.652 -10.126 1.00 32.47 320 ALA A N 1
ATOM 2586 C CA . ALA A 1 320 ? -6.632 -32.662 -11.169 1.00 32.47 320 ALA A CA 1
ATOM 2587 C C . ALA A 1 320 ? -7.472 -32.190 -12.381 1.00 32.47 320 ALA A C 1
ATOM 2589 O O . ALA A 1 320 ? -7.290 -32.729 -13.468 1.00 32.47 320 ALA A O 1
ATOM 2590 N N . ASP A 1 321 ? -8.300 -31.141 -12.276 1.00 37.16 321 ASP A N 1
ATOM 2591 C CA . ASP A 1 321 ? -9.398 -30.939 -13.247 1.00 37.16 321 ASP A CA 1
ATOM 2592 C C . ASP A 1 321 ? -9.291 -29.705 -14.172 1.00 37.16 321 ASP A C 1
ATOM 2594 O O . ASP A 1 321 ? -10.300 -29.127 -14.571 1.00 37.16 321 ASP A O 1
ATOM 2598 N N . GLU A 1 322 ? -8.089 -29.283 -14.583 1.00 43.44 322 GLU A N 1
ATOM 2599 C CA . GLU A 1 322 ? -7.947 -28.250 -15.639 1.00 43.44 322 GLU A CA 1
ATOM 2600 C C . GLU A 1 322 ? -7.765 -28.811 -17.063 1.00 43.44 322 GLU A C 1
ATOM 2602 O O . GLU A 1 322 ? -7.605 -28.046 -18.015 1.00 43.44 322 GLU A O 1
ATOM 2607 N N . LYS A 1 323 ? -7.854 -30.133 -17.261 1.00 43.06 323 LYS A N 1
ATOM 2608 C CA . LYS A 1 323 ? -7.762 -30.763 -18.592 1.00 43.06 323 LYS A CA 1
ATOM 2609 C C . LYS A 1 323 ? -8.935 -31.709 -18.866 1.00 43.06 323 LYS A C 1
ATOM 2611 O O . LYS A 1 323 ? -8.750 -32.917 -18.873 1.00 43.06 323 LYS A O 1
ATOM 2616 N N . ASN A 1 324 ? -10.125 -31.128 -19.059 1.00 47.25 324 ASN A N 1
ATOM 2617 C CA . ASN A 1 324 ? -11.278 -31.609 -19.853 1.00 47.25 324 ASN A CA 1
ATOM 2618 C C . ASN A 1 324 ? -12.589 -31.106 -19.229 1.00 47.25 324 ASN A C 1
ATOM 2620 O O . ASN A 1 324 ? -13.231 -31.803 -18.445 1.00 47.25 324 ASN A O 1
ATOM 2624 N N . LYS A 1 325 ? -13.028 -29.890 -19.585 1.00 63.78 325 LYS A N 1
ATOM 2625 C CA . LYS A 1 325 ? -14.347 -29.389 -19.166 1.00 63.78 325 LYS A CA 1
ATOM 2626 C C . LYS A 1 325 ? -15.438 -30.100 -19.970 1.00 63.78 325 LYS A C 1
ATOM 2628 O O . LYS A 1 325 ? -15.800 -29.680 -21.067 1.00 63.78 325 LYS A O 1
ATOM 2633 N N . ASN A 1 326 ? -15.962 -31.201 -19.436 1.00 74.94 326 ASN A N 1
ATOM 2634 C CA . ASN A 1 326 ? -17.105 -31.900 -20.018 1.00 74.94 326 ASN A CA 1
ATOM 2635 C C . ASN A 1 326 ? -18.399 -31.098 -19.773 1.00 74.94 326 ASN A C 1
ATOM 2637 O O . ASN A 1 326 ? -19.158 -31.375 -18.847 1.00 74.94 326 ASN A O 1
ATOM 2641 N N . TYR A 1 327 ? -18.651 -30.088 -20.611 1.00 81.75 327 TYR A N 1
ATOM 2642 C CA . TYR A 1 327 ? -19.831 -29.218 -20.517 1.00 81.75 327 TYR A CA 1
ATOM 2643 C C . TYR A 1 327 ? -21.165 -29.971 -20.586 1.00 81.75 327 TYR A C 1
ATOM 2645 O O . TYR A 1 327 ? -22.153 -29.510 -20.024 1.00 81.75 327 TYR A O 1
ATOM 2653 N N . SER A 1 328 ? -21.201 -31.142 -21.229 1.00 78.62 328 SER A N 1
ATOM 2654 C CA . SER A 1 328 ? -22.394 -31.998 -21.282 1.00 78.62 328 SER A CA 1
ATOM 2655 C C . SER A 1 328 ? -22.778 -32.626 -19.941 1.00 78.62 328 SER A C 1
ATOM 2657 O O . SER A 1 328 ? -23.905 -33.090 -19.812 1.00 78.62 328 SER A O 1
ATOM 2659 N N . ALA A 1 329 ? -21.878 -32.637 -18.954 1.00 81.50 329 ALA A N 1
ATOM 2660 C CA . ALA A 1 329 ? -22.155 -33.138 -17.608 1.00 81.50 329 ALA A CA 1
ATOM 2661 C C . ALA A 1 329 ? -22.625 -32.039 -16.631 1.00 81.50 329 ALA A C 1
ATOM 2663 O O . ALA A 1 329 ? -22.955 -32.343 -15.487 1.00 81.50 329 ALA A O 1
ATOM 2664 N N . MET A 1 330 ? -22.640 -30.768 -17.050 1.00 83.19 330 MET A N 1
ATOM 2665 C CA . MET A 1 330 ? -23.002 -29.634 -16.192 1.00 83.19 330 MET A CA 1
ATOM 2666 C C . MET A 1 330 ? -24.504 -29.337 -16.237 1.00 83.19 330 MET A C 1
ATOM 2668 O O . MET A 1 330 ? -25.148 -29.486 -17.277 1.00 83.19 330 MET A O 1
ATOM 2672 N N . SER A 1 331 ? -25.060 -28.863 -15.118 1.00 84.88 331 SER A N 1
ATOM 2673 C CA . SER A 1 331 ? -26.452 -28.407 -15.085 1.00 84.88 331 SER A CA 1
ATOM 2674 C C . SER A 1 331 ? -26.628 -27.112 -15.890 1.00 84.88 331 SER A C 1
ATOM 2676 O O . SER A 1 331 ? -25.702 -26.311 -16.023 1.00 84.88 331 SER A O 1
ATOM 2678 N N . GLU A 1 332 ? -27.835 -26.857 -16.404 1.00 82.50 332 GLU A N 1
ATOM 2679 C CA . GLU A 1 332 ? -28.143 -25.624 -17.150 1.00 82.50 332 GLU A CA 1
ATOM 2680 C C . GLU A 1 332 ? -27.872 -24.356 -16.323 1.00 82.50 332 GLU A C 1
ATOM 2682 O O . GLU A 1 332 ? -27.383 -23.350 -16.841 1.00 82.50 332 GLU A O 1
ATOM 2687 N N . LYS A 1 333 ? -28.113 -24.430 -15.009 1.00 82.94 333 LYS A N 1
ATOM 2688 C CA . LYS A 1 333 ? -27.829 -23.347 -14.065 1.00 82.94 333 LYS A CA 1
ATOM 2689 C C . LYS A 1 333 ? -26.328 -23.063 -13.970 1.00 82.94 333 LYS A C 1
ATOM 2691 O O . LYS A 1 333 ? -25.934 -21.897 -14.008 1.00 82.94 333 LYS A O 1
ATOM 2696 N N . ASP A 1 334 ? -25.506 -24.107 -13.895 1.00 82.44 334 ASP A N 1
ATOM 2697 C CA . ASP A 1 334 ? -24.048 -23.976 -13.800 1.00 82.44 334 ASP A CA 1
ATOM 2698 C C . ASP A 1 334 ? -23.445 -23.491 -15.121 1.00 82.44 334 ASP A C 1
ATOM 2700 O O . ASP A 1 334 ? -22.575 -22.621 -15.128 1.00 82.44 334 ASP A O 1
ATOM 2704 N N . LEU A 1 335 ? -23.968 -23.973 -16.253 1.00 84.81 335 LEU A N 1
ATOM 2705 C CA . LEU A 1 335 ? -23.584 -23.511 -17.588 1.00 84.81 335 LEU A CA 1
ATOM 2706 C C . LEU A 1 335 ? -23.881 -22.018 -17.779 1.00 84.81 335 LEU A C 1
ATOM 2708 O O . LEU A 1 335 ? -23.053 -21.280 -18.319 1.00 84.81 335 LEU A O 1
ATOM 2712 N N . ASN A 1 336 ? -25.039 -21.552 -17.306 1.00 85.06 336 ASN A N 1
ATOM 2713 C CA . ASN A 1 336 ? -25.405 -20.142 -17.387 1.00 85.06 336 ASN A CA 1
ATOM 2714 C C . ASN A 1 336 ? -24.548 -19.279 -16.443 1.00 85.06 336 ASN A C 1
ATOM 2716 O O . ASN A 1 336 ? -24.056 -18.222 -16.840 1.00 85.06 336 ASN A O 1
ATOM 2720 N N . ALA A 1 337 ? -24.294 -19.750 -15.216 1.00 83.94 337 ALA A N 1
ATOM 2721 C CA . ALA A 1 337 ? -23.400 -19.073 -14.276 1.00 83.94 337 ALA A CA 1
ATOM 2722 C C . ALA A 1 337 ? -21.978 -18.933 -14.847 1.00 83.94 337 ALA A C 1
ATOM 2724 O O . ALA A 1 337 ? -21.388 -17.850 -14.784 1.00 83.94 337 ALA A O 1
ATOM 2725 N N . LEU A 1 338 ? -21.467 -19.989 -15.485 1.00 86.19 338 LEU A N 1
ATOM 2726 C CA . LEU A 1 338 ? -20.162 -19.984 -16.136 1.00 86.19 338 LEU A CA 1
ATOM 2727 C C . LEU A 1 338 ? -20.116 -19.008 -17.318 1.00 86.19 338 LEU A C 1
ATOM 2729 O O . LEU A 1 338 ? -19.146 -18.267 -17.467 1.00 86.19 338 LEU A O 1
ATOM 2733 N N . LEU A 1 339 ? -21.169 -18.948 -18.138 1.00 87.31 339 LEU A N 1
ATOM 2734 C CA . LEU A 1 339 ? -21.253 -17.990 -19.242 1.00 87.31 339 LEU A CA 1
ATOM 2735 C C . LEU A 1 339 ? -21.266 -16.537 -18.738 1.00 87.31 339 LEU A C 1
ATOM 2737 O O . LEU A 1 339 ? -20.582 -15.678 -19.299 1.00 87.31 339 LEU A O 1
ATOM 2741 N N . ILE A 1 340 ? -22.002 -16.257 -17.658 1.00 85.88 340 ILE A N 1
ATOM 2742 C CA . ILE A 1 340 ? -22.024 -14.937 -17.011 1.00 85.88 340 ILE A CA 1
ATOM 2743 C C . ILE A 1 340 ? -20.636 -14.580 -16.471 1.00 85.88 340 ILE A C 1
ATOM 2745 O O . ILE A 1 340 ? -20.183 -13.443 -16.639 1.00 85.88 340 ILE A O 1
ATOM 2749 N N . GLN A 1 341 ? -19.945 -15.536 -15.850 1.00 84.44 341 GLN A N 1
ATOM 2750 C CA . GLN A 1 341 ? -18.579 -15.345 -15.374 1.00 84.44 341 GLN A CA 1
ATOM 2751 C C . GLN A 1 341 ? -17.626 -15.018 -16.534 1.00 84.44 341 GLN A C 1
ATOM 2753 O O . GLN A 1 341 ? -16.950 -13.989 -16.488 1.00 84.44 341 GLN A O 1
ATOM 2758 N N . ARG A 1 342 ? -17.648 -15.810 -17.613 1.00 84.75 342 ARG A N 1
ATOM 2759 C CA . ARG A 1 342 ? -16.833 -15.581 -18.819 1.00 84.75 342 ARG A CA 1
ATOM 2760 C C . ARG A 1 342 ? -17.098 -14.203 -19.440 1.00 84.75 342 ARG A C 1
ATOM 2762 O O . ARG A 1 342 ? -16.159 -13.497 -19.791 1.00 84.75 342 ARG A O 1
ATOM 2769 N N . ARG A 1 343 ? -18.358 -13.753 -19.512 1.00 86.19 343 ARG A N 1
ATOM 2770 C CA . ARG A 1 343 ? -18.704 -12.394 -19.985 1.00 86.19 343 ARG A CA 1
ATOM 2771 C C . ARG A 1 343 ? -18.076 -11.296 -19.124 1.00 86.19 343 ARG A C 1
ATOM 2773 O O . ARG A 1 343 ? -17.545 -10.326 -19.664 1.00 86.19 343 ARG A O 1
ATOM 2780 N N . LYS A 1 344 ? -18.104 -11.444 -17.794 1.00 82.62 344 LYS A N 1
ATOM 2781 C CA . LYS A 1 344 ? -17.461 -10.490 -16.872 1.00 82.62 344 LYS A CA 1
ATOM 2782 C C . LYS A 1 344 ? -15.946 -10.461 -17.063 1.00 82.62 344 LYS A C 1
ATOM 2784 O O . LYS A 1 344 ? -15.361 -9.383 -17.028 1.00 82.62 344 LYS A O 1
ATOM 2789 N N . GLU A 1 345 ? -15.325 -11.618 -17.273 1.00 82.81 345 GLU A N 1
ATOM 2790 C CA . GLU A 1 345 ? -13.890 -11.729 -17.549 1.00 82.81 345 GLU A CA 1
ATOM 2791 C C . GLU A 1 345 ? -13.510 -11.019 -18.853 1.00 82.81 345 GLU A C 1
ATOM 2793 O O . GLU A 1 345 ? -12.560 -10.240 -18.851 1.00 82.81 345 GLU A O 1
ATOM 2798 N N . ILE A 1 346 ? -14.293 -11.192 -19.924 1.00 83.81 346 ILE A N 1
ATOM 2799 C CA . ILE A 1 346 ? -14.076 -10.529 -21.221 1.00 83.81 346 ILE A CA 1
ATOM 2800 C C . ILE A 1 346 ? -14.193 -9.001 -21.108 1.00 83.81 346 ILE A C 1
ATOM 2802 O O . ILE A 1 346 ? -13.370 -8.264 -21.641 1.00 83.81 346 ILE A O 1
ATOM 2806 N N . ILE A 1 347 ? -15.195 -8.494 -20.383 1.00 81.56 347 ILE A N 1
ATOM 2807 C CA . ILE A 1 347 ? -15.350 -7.042 -20.194 1.00 81.56 347 ILE A CA 1
ATOM 2808 C C . ILE A 1 347 ? -14.199 -6.477 -19.347 1.00 81.56 347 ILE A C 1
ATOM 2810 O O . ILE A 1 347 ? -13.690 -5.397 -19.643 1.00 81.56 347 ILE A O 1
ATOM 2814 N N . LYS A 1 348 ? -13.760 -7.205 -18.311 1.00 76.06 348 LYS A N 1
ATOM 2815 C CA . LYS A 1 348 ? -12.633 -6.808 -17.449 1.00 76.06 348 LYS A CA 1
ATOM 2816 C C . LYS A 1 348 ? -11.272 -6.929 -18.141 1.00 76.06 348 LYS A C 1
ATOM 2818 O O . LYS A 1 348 ? -10.329 -6.266 -17.711 1.00 76.06 348 LYS A O 1
ATOM 2823 N N . SER A 1 349 ? -11.146 -7.781 -19.158 1.00 71.44 349 SER A N 1
ATOM 2824 C CA . SER A 1 349 ? -9.902 -7.978 -19.904 1.00 71.44 349 SER A CA 1
ATOM 2825 C C . SER A 1 349 ? -9.676 -6.926 -20.991 1.00 71.44 349 SER A C 1
ATOM 2827 O O . SER A 1 349 ? -8.578 -6.892 -21.545 1.00 71.44 349 SER A O 1
ATOM 2829 N N . ASN A 1 350 ? -10.648 -6.040 -21.252 1.00 74.69 350 ASN A N 1
ATOM 2830 C CA . ASN A 1 350 ? -10.483 -4.915 -22.169 1.00 74.69 350 ASN A CA 1
ATOM 2831 C C . ASN A 1 350 ? -9.331 -4.000 -21.714 1.00 74.69 350 ASN A C 1
ATOM 2833 O O . ASN A 1 350 ? -9.357 -3.452 -20.612 1.00 74.69 350 ASN A O 1
ATOM 2837 N N . ARG A 1 351 ? -8.329 -3.825 -22.581 1.00 62.09 351 ARG A N 1
ATOM 2838 C CA . ARG A 1 351 ? -7.131 -3.005 -22.322 1.00 62.09 351 ARG A CA 1
ATOM 2839 C C . ARG A 1 351 ? -7.164 -1.639 -23.010 1.00 62.09 351 ARG A C 1
ATOM 2841 O O . ARG A 1 351 ? -6.257 -0.842 -22.788 1.00 62.09 351 ARG A O 1
ATOM 2848 N N . SER A 1 352 ? -8.172 -1.370 -23.845 1.00 63.03 352 SER A N 1
ATOM 2849 C CA . SER A 1 352 ? -8.296 -0.088 -24.545 1.00 63.03 352 SER A CA 1
ATOM 2850 C C . SER A 1 352 ? -8.860 0.993 -23.613 1.00 63.03 352 SER A C 1
ATOM 2852 O O . SER A 1 352 ? -9.900 0.796 -22.983 1.00 63.03 352 SER A O 1
ATOM 2854 N N . MET A 1 353 ? -8.158 2.129 -23.518 1.00 56.50 353 MET A N 1
ATOM 2855 C CA . MET A 1 353 ? -8.542 3.284 -22.690 1.00 56.50 353 MET A CA 1
ATOM 2856 C C . MET A 1 353 ? -9.721 4.063 -23.294 1.00 56.50 353 MET A C 1
ATOM 2858 O O . MET A 1 353 ? -10.655 4.430 -22.575 1.00 56.50 353 MET A O 1
ATOM 2862 N N . ASP A 1 354 ? -9.711 4.244 -24.617 1.00 56.91 354 ASP A N 1
ATOM 2863 C CA . ASP A 1 354 ? -10.683 5.069 -25.347 1.00 56.91 354 ASP A CA 1
ATOM 2864 C C . ASP A 1 354 ? -11.745 4.240 -26.093 1.00 56.91 354 ASP A C 1
ATOM 2866 O O . ASP A 1 354 ? -12.716 4.791 -26.617 1.00 56.91 354 ASP A O 1
ATOM 2870 N N . GLY A 1 355 ? -11.615 2.909 -26.076 1.00 69.75 355 GLY A N 1
ATOM 2871 C CA . GLY A 1 355 ? -12.400 1.993 -26.896 1.00 69.75 355 GLY A CA 1
ATOM 2872 C C . GLY A 1 355 ? -12.668 0.628 -26.264 1.00 69.75 355 GLY A C 1
ATOM 2873 O O . GLY A 1 355 ? -12.557 0.428 -25.050 1.00 69.75 355 GLY A O 1
ATOM 2874 N N . PHE A 1 356 ? -13.036 -0.333 -27.107 1.00 77.06 356 PHE A N 1
ATOM 2875 C CA . PHE A 1 356 ? -13.134 -1.745 -26.748 1.00 77.06 356 PHE A CA 1
ATOM 2876 C C . PHE A 1 356 ? -12.196 -2.541 -27.656 1.00 77.06 356 PHE A C 1
ATOM 2878 O O . PHE A 1 356 ? -12.251 -2.397 -28.875 1.00 77.06 356 PHE A O 1
ATOM 2885 N N . ASP A 1 357 ? -11.301 -3.326 -27.059 1.00 80.19 357 ASP A N 1
ATOM 2886 C CA . ASP A 1 357 ? -10.339 -4.163 -27.776 1.00 80.19 357 ASP A CA 1
ATOM 2887 C C . ASP A 1 357 ? -11.076 -5.110 -28.736 1.00 80.19 357 ASP A C 1
ATOM 2889 O O . ASP A 1 357 ? -12.040 -5.764 -28.337 1.00 80.19 357 ASP A O 1
ATOM 2893 N N . ARG A 1 358 ? -10.614 -5.207 -29.989 1.00 80.88 358 ARG A N 1
ATOM 2894 C CA . ARG A 1 358 ? -11.212 -6.068 -31.025 1.00 80.88 358 ARG A CA 1
ATOM 2895 C C . ARG A 1 358 ? -11.269 -7.528 -30.591 1.00 80.88 358 ARG A C 1
ATOM 2897 O O . ARG A 1 358 ? -12.226 -8.234 -30.911 1.00 80.88 358 ARG A O 1
ATOM 2904 N N . ASP A 1 359 ? -10.266 -7.983 -29.846 1.00 81.75 359 ASP A N 1
ATOM 2905 C CA . ASP A 1 359 ? -10.238 -9.352 -29.340 1.00 81.75 359 ASP A CA 1
ATOM 2906 C C . ASP A 1 359 ? -11.281 -9.563 -28.235 1.00 81.75 359 ASP A C 1
ATOM 2908 O O . ASP A 1 359 ? -11.989 -10.574 -28.229 1.00 81.75 359 ASP A O 1
ATOM 2912 N N . ALA A 1 360 ? -11.424 -8.592 -27.329 1.00 83.88 360 ALA A N 1
ATOM 2913 C CA . ALA A 1 360 ? -12.456 -8.623 -26.298 1.00 83.88 360 ALA A CA 1
ATOM 2914 C C . ALA A 1 360 ? -13.859 -8.493 -26.913 1.00 83.88 360 ALA A C 1
ATOM 2916 O O . ALA A 1 360 ? -14.782 -9.187 -26.492 1.00 83.88 360 ALA A O 1
ATOM 2917 N N . GLU A 1 361 ? -14.032 -7.651 -27.937 1.00 88.50 361 GLU A N 1
ATOM 2918 C CA . GLU A 1 361 ? -15.281 -7.490 -28.690 1.00 88.50 361 GLU A CA 1
ATOM 2919 C C . GLU A 1 361 ? -15.701 -8.819 -29.304 1.00 88.50 361 GLU A C 1
ATOM 2921 O O . GLU A 1 361 ? -16.815 -9.293 -29.086 1.00 88.50 361 GLU A O 1
ATOM 2926 N N . ARG A 1 362 ? -14.778 -9.459 -30.025 1.00 87.50 362 ARG A N 1
ATOM 2927 C CA . ARG A 1 362 ? -15.015 -10.741 -30.678 1.00 87.50 362 ARG A CA 1
ATOM 2928 C C . ARG A 1 362 ? -15.424 -11.811 -29.672 1.00 87.50 362 ARG A C 1
ATOM 2930 O O . ARG A 1 362 ? -16.409 -12.511 -29.906 1.00 87.50 362 ARG A O 1
ATOM 2937 N N . GLN A 1 363 ? -14.722 -11.913 -28.544 1.00 88.75 363 GLN A N 1
ATOM 2938 C CA . GLN A 1 363 ? -15.076 -12.848 -27.474 1.00 88.75 363 GLN A CA 1
ATOM 2939 C C . GLN A 1 363 ? -16.439 -12.519 -26.861 1.00 88.75 363 GLN A C 1
ATOM 2941 O O . GLN A 1 363 ? -17.254 -13.418 -26.655 1.00 88.75 363 GLN A O 1
ATOM 2946 N N . PHE A 1 364 ? -16.735 -11.240 -26.627 1.00 90.50 364 PHE A N 1
ATOM 2947 C CA . PHE A 1 364 ? -18.019 -10.815 -26.083 1.00 90.50 364 PHE A CA 1
ATOM 2948 C C . PHE A 1 364 ? -19.161 -11.193 -27.028 1.00 90.50 364 PHE A C 1
ATOM 2950 O O . PHE A 1 364 ? -20.129 -11.820 -26.600 1.00 90.50 364 PHE A O 1
ATOM 2957 N N . VAL A 1 365 ? -19.017 -10.912 -28.325 1.00 91.88 365 VAL A N 1
ATOM 2958 C CA . VAL A 1 365 ? -19.989 -11.278 -29.362 1.00 91.88 365 VAL A CA 1
ATOM 2959 C C . VAL A 1 365 ? -20.149 -12.797 -29.467 1.00 91.88 365 VAL A C 1
ATOM 2961 O O . VAL A 1 365 ? -21.263 -13.275 -29.679 1.00 91.88 365 VAL A O 1
ATOM 2964 N N . LEU A 1 366 ? -19.088 -13.588 -29.272 1.00 92.00 366 LEU A N 1
ATOM 2965 C CA . LEU A 1 366 ? -19.194 -15.052 -29.219 1.00 92.00 366 LEU A CA 1
ATOM 2966 C C . LEU A 1 366 ? -20.092 -15.534 -28.075 1.00 92.00 366 LEU A C 1
ATOM 2968 O O . LEU A 1 366 ? -20.771 -16.544 -28.248 1.00 92.00 366 LEU A O 1
ATOM 2972 N N . THR A 1 367 ? -20.168 -14.792 -26.966 1.00 90.88 367 THR A N 1
ATOM 2973 C CA . THR A 1 367 ? -21.051 -15.138 -25.843 1.00 90.88 367 THR A CA 1
ATOM 2974 C C . THR A 1 367 ? -22.537 -14.918 -26.129 1.00 90.88 367 THR A C 1
ATOM 2976 O O . THR A 1 367 ? -23.372 -15.372 -25.351 1.00 90.88 367 THR A O 1
ATOM 2979 N N . LEU A 1 368 ? -22.887 -14.177 -27.183 1.00 90.38 368 LEU A N 1
ATOM 2980 C CA . LEU A 1 368 ? -24.253 -13.729 -27.444 1.00 90.38 368 LEU A CA 1
ATOM 2981 C C . LEU A 1 368 ? -25.064 -14.766 -28.236 1.00 90.38 368 LEU A C 1
ATOM 2983 O O . LEU A 1 368 ? -24.561 -15.376 -29.191 1.00 90.38 368 LEU A O 1
ATOM 2987 N N . SER A 1 369 ? -26.350 -14.890 -27.893 1.00 88.31 369 SER A N 1
ATOM 2988 C CA . SER A 1 369 ? -27.328 -15.620 -28.705 1.00 88.31 369 SER A CA 1
ATOM 2989 C C . SER A 1 369 ? -27.564 -14.913 -30.046 1.00 88.31 369 SER A C 1
ATOM 2991 O O . SER A 1 369 ? -27.108 -13.789 -30.282 1.00 88.31 369 SER A O 1
ATOM 2993 N N . ARG A 1 370 ? -28.296 -15.551 -30.963 1.00 87.25 370 ARG A N 1
ATOM 2994 C CA . ARG A 1 370 ? -28.644 -14.919 -32.251 1.00 87.25 370 ARG A CA 1
ATOM 2995 C C . ARG A 1 370 ? -29.468 -13.641 -32.078 1.00 87.25 370 ARG A C 1
ATOM 2997 O O . ARG A 1 370 ? -29.267 -12.696 -32.838 1.00 87.25 370 ARG A O 1
ATOM 3004 N N . GLU A 1 371 ? -30.374 -13.615 -31.109 1.00 86.19 371 GLU A N 1
ATOM 3005 C CA . GLU A 1 371 ? -31.227 -12.456 -30.828 1.00 86.19 371 GLU A CA 1
ATOM 3006 C C . GLU A 1 371 ? -30.425 -11.331 -30.172 1.00 86.19 371 GLU A C 1
ATOM 3008 O O . GLU A 1 371 ? -30.490 -10.182 -30.613 1.00 86.19 371 GLU A O 1
ATOM 3013 N N . ASP A 1 372 ? -29.565 -11.674 -29.212 1.00 89.56 372 ASP A N 1
ATOM 3014 C CA . ASP A 1 372 ? -28.702 -10.701 -28.540 1.00 89.56 372 ASP A CA 1
ATOM 3015 C C . ASP A 1 372 ? -27.684 -10.081 -29.500 1.00 89.56 372 ASP A C 1
ATOM 3017 O O . ASP A 1 372 ? -27.397 -8.890 -29.410 1.00 89.56 372 ASP A O 1
ATOM 3021 N N . LYS A 1 373 ? -27.188 -10.847 -30.484 1.00 92.56 373 LYS A N 1
ATOM 3022 C CA . LYS A 1 373 ? -26.339 -10.320 -31.568 1.00 92.56 373 LYS A CA 1
ATOM 3023 C C . LYS A 1 373 ? -27.061 -9.283 -32.420 1.00 92.56 373 LYS A C 1
ATOM 3025 O O . LYS A 1 373 ? -26.443 -8.308 -32.841 1.00 92.56 373 LYS A O 1
ATOM 3030 N N . ARG A 1 374 ? -28.359 -9.470 -32.681 1.00 91.56 374 ARG A N 1
ATOM 3031 C CA . ARG A 1 374 ? -29.163 -8.476 -33.411 1.00 91.56 374 ARG A CA 1
ATOM 3032 C C . ARG A 1 374 ? -29.315 -7.200 -32.588 1.00 91.56 374 ARG A C 1
ATOM 3034 O O . ARG A 1 374 ? -29.040 -6.131 -33.120 1.00 91.56 374 ARG A O 1
ATOM 3041 N N . SER A 1 375 ? -29.648 -7.325 -31.299 1.00 90.25 375 SER A N 1
ATOM 3042 C CA . SER A 1 375 ? -29.715 -6.178 -30.377 1.00 90.25 375 SER A CA 1
ATOM 3043 C C . SER A 1 375 ? -28.373 -5.444 -30.268 1.00 90.25 375 SER A C 1
ATOM 3045 O O . SER A 1 375 ? -28.335 -4.220 -30.325 1.00 90.25 375 SER A O 1
ATOM 3047 N N . TYR A 1 376 ? -27.263 -6.178 -30.170 1.00 94.75 376 TYR A N 1
ATOM 3048 C CA . TYR A 1 376 ? -25.918 -5.605 -30.153 1.00 94.75 376 TYR A CA 1
ATOM 3049 C C . TYR A 1 376 ? -25.625 -4.783 -31.417 1.00 94.75 376 TYR A C 1
ATOM 3051 O O . TYR A 1 376 ? -25.205 -3.631 -31.317 1.00 94.75 376 TYR A O 1
ATOM 3059 N N . ASN A 1 377 ? -25.903 -5.336 -32.602 1.00 94.00 377 ASN A N 1
ATOM 3060 C CA . ASN A 1 377 ? -25.690 -4.641 -33.874 1.00 94.00 377 ASN A CA 1
ATOM 3061 C C . ASN A 1 377 ? -26.589 -3.406 -34.026 1.00 94.00 377 ASN A C 1
ATOM 3063 O O . ASN A 1 377 ? -26.173 -2.408 -34.611 1.00 94.00 377 ASN A O 1
ATOM 3067 N N . GLU A 1 378 ? -27.813 -3.460 -33.505 1.00 94.12 378 GLU A N 1
ATOM 3068 C CA . GLU A 1 378 ? -28.722 -2.316 -33.470 1.00 94.12 378 GLU A CA 1
ATOM 3069 C C . GLU A 1 378 ? -28.184 -1.206 -32.558 1.00 94.12 378 GLU A C 1
ATOM 3071 O O . GLU A 1 378 ? -28.093 -0.053 -32.979 1.00 94.12 378 GLU A O 1
ATOM 3076 N N . PHE A 1 379 ? -27.729 -1.546 -31.345 1.00 93.06 379 PHE A N 1
ATOM 3077 C CA . PHE A 1 379 ? -27.084 -0.579 -30.456 1.00 93.06 379 PHE A CA 1
ATOM 3078 C C . PHE A 1 379 ? -25.829 0.025 -31.081 1.00 93.06 379 PHE A C 1
ATOM 3080 O O . PHE A 1 379 ? -25.652 1.239 -31.011 1.00 93.06 379 PHE A O 1
ATOM 3087 N N . LEU A 1 380 ? -24.996 -0.790 -31.730 1.00 93.38 380 LEU A N 1
ATOM 3088 C CA . LEU A 1 380 ? -23.796 -0.322 -32.417 1.00 93.38 380 LEU A CA 1
ATOM 3089 C C . LEU A 1 380 ? -24.134 0.703 -33.508 1.00 93.38 380 LEU A C 1
ATOM 3091 O O . LEU A 1 380 ? -23.544 1.781 -33.526 1.00 93.38 380 LEU A O 1
ATOM 3095 N N . ARG A 1 381 ? -25.123 0.411 -34.364 1.00 93.62 381 ARG A N 1
ATOM 3096 C CA . ARG A 1 381 ? -25.589 1.345 -35.404 1.00 93.62 381 ARG A CA 1
ATOM 3097 C C . ARG A 1 381 ? -26.146 2.635 -34.812 1.00 93.62 381 ARG A C 1
ATOM 3099 O O . ARG A 1 381 ? -25.811 3.709 -35.299 1.00 93.62 381 ARG A O 1
ATOM 3106 N N . ASN A 1 382 ? -26.939 2.541 -33.747 1.00 92.19 382 ASN A N 1
ATOM 3107 C CA . ASN A 1 382 ? -27.513 3.712 -33.085 1.00 92.19 382 ASN A CA 1
ATOM 3108 C C . ASN A 1 382 ? -26.420 4.623 -32.506 1.00 92.19 382 ASN A C 1
ATOM 3110 O O . ASN A 1 382 ? -26.476 5.836 -32.689 1.00 92.19 382 ASN A O 1
ATOM 3114 N N . PHE A 1 383 ? -25.392 4.060 -31.864 1.00 90.81 383 PHE A N 1
ATOM 3115 C CA . PHE A 1 383 ? -24.266 4.854 -31.365 1.00 90.81 383 PHE A CA 1
ATOM 3116 C C . PHE A 1 383 ? -23.410 5.430 -32.504 1.00 90.81 383 PHE A C 1
ATOM 3118 O O . PHE A 1 383 ? -22.976 6.574 -32.422 1.00 90.81 383 PHE A O 1
ATOM 3125 N N . GLN A 1 384 ? -23.218 4.709 -33.609 1.00 90.62 384 GLN A N 1
ATOM 3126 C CA . GLN A 1 384 ? -22.541 5.268 -34.787 1.00 90.62 384 GLN A CA 1
ATOM 3127 C C . GLN A 1 384 ? -23.321 6.450 -35.389 1.00 90.62 384 GLN A C 1
ATOM 3129 O O . GLN A 1 384 ? -22.731 7.481 -35.702 1.00 90.62 384 GLN A O 1
ATOM 3134 N N . GLN A 1 385 ? -24.650 6.345 -35.490 1.00 91.25 385 GLN A N 1
ATOM 3135 C CA . GLN A 1 385 ? -25.519 7.424 -35.982 1.00 91.25 385 GLN A CA 1
ATOM 3136 C C . GLN A 1 385 ? -25.561 8.642 -35.047 1.00 91.25 385 GLN A C 1
ATOM 3138 O O . GLN A 1 385 ? -25.760 9.761 -35.508 1.00 91.25 385 GLN A O 1
ATOM 3143 N N . GLN A 1 386 ? -25.332 8.444 -33.747 1.00 86.75 386 GLN A N 1
ATOM 3144 C CA . GLN A 1 386 ? -25.213 9.517 -32.751 1.00 86.75 386 GLN A CA 1
ATOM 3145 C C . GLN A 1 386 ? -23.857 10.246 -32.788 1.00 86.75 386 GLN A C 1
ATOM 3147 O O . GLN A 1 386 ? -23.639 11.158 -31.994 1.00 86.75 386 GLN A O 1
ATOM 3152 N N . GLY A 1 387 ? -22.948 9.866 -33.694 1.00 85.88 387 GLY A N 1
ATOM 3153 C CA . GLY A 1 387 ? -21.661 10.539 -33.889 1.00 85.88 387 GLY A CA 1
ATOM 3154 C C . GLY A 1 387 ? -20.532 10.050 -32.978 1.00 85.88 387 GLY A C 1
ATOM 3155 O O . GLY A 1 387 ? -19.490 10.700 -32.910 1.00 85.88 387 GLY A O 1
ATOM 3156 N N . TYR A 1 388 ? -20.700 8.917 -32.286 1.00 83.31 388 TYR A N 1
ATOM 3157 C CA . TYR A 1 388 ? -19.604 8.307 -31.528 1.00 83.31 388 TYR A CA 1
ATOM 3158 C C . TYR A 1 388 ? -18.520 7.766 -32.472 1.00 83.31 388 TYR A C 1
ATOM 3160 O O . TYR A 1 388 ? -18.822 7.218 -33.536 1.00 83.31 388 TYR A O 1
ATOM 3168 N N . SER A 1 389 ? -17.250 7.857 -32.059 1.00 83.88 389 SER A N 1
ATOM 3169 C CA . SER A 1 389 ? -16.155 7.201 -32.784 1.00 8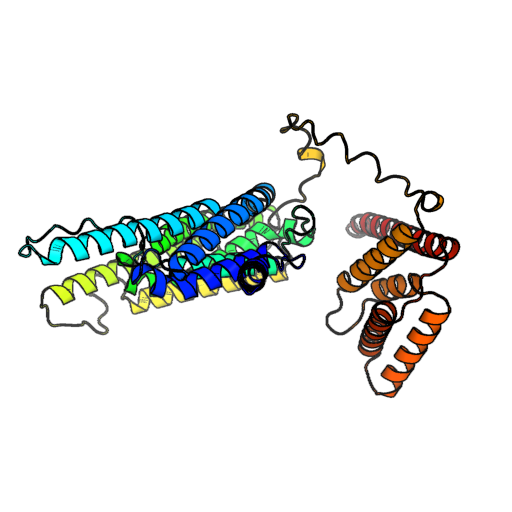3.88 389 SER A CA 1
ATOM 3170 C C . SER A 1 389 ? -16.369 5.682 -32.821 1.00 83.88 389 SER A C 1
ATOM 3172 O O . SER A 1 389 ? -17.018 5.119 -31.935 1.00 83.88 389 SER A O 1
ATOM 3174 N N . SER A 1 390 ? -15.821 4.995 -33.832 1.00 81.81 390 SER A N 1
ATOM 3175 C CA . SER A 1 390 ? -16.050 3.552 -34.030 1.00 81.81 390 SER A CA 1
ATOM 3176 C C . SER A 1 390 ? -15.777 2.730 -32.766 1.00 81.81 390 SER A C 1
ATOM 3178 O O . SER A 1 390 ? -16.559 1.848 -32.427 1.00 81.81 390 SER A O 1
ATOM 3180 N N . GLU A 1 391 ? -14.704 3.031 -32.036 1.00 83.62 391 GLU A N 1
ATOM 3181 C CA . GLU A 1 391 ? -14.327 2.282 -30.834 1.00 83.62 391 GLU A CA 1
ATOM 3182 C C . GLU A 1 391 ? -15.211 2.612 -29.619 1.00 83.62 391 GLU A C 1
ATOM 3184 O O . GLU A 1 391 ? -15.551 1.726 -28.829 1.00 83.62 391 GLU A O 1
ATOM 3189 N N . GLN A 1 392 ? -15.644 3.870 -29.487 1.00 83.19 392 GLN A N 1
ATOM 3190 C CA . GLN A 1 392 ? -16.580 4.292 -28.441 1.00 83.19 392 GLN A CA 1
ATOM 3191 C C . GLN A 1 392 ? -17.978 3.714 -28.675 1.00 83.19 392 GLN A C 1
ATOM 3193 O O . GLN A 1 392 ? -18.640 3.290 -27.726 1.00 83.19 392 GLN A O 1
ATOM 3198 N N . ALA A 1 393 ? -18.412 3.641 -29.935 1.00 86.50 393 ALA A N 1
ATOM 3199 C CA . ALA A 1 393 ? -19.673 3.020 -30.314 1.00 86.50 393 ALA A CA 1
ATOM 3200 C C . ALA A 1 393 ? -19.688 1.526 -29.954 1.00 86.50 393 ALA A C 1
ATOM 3202 O O . ALA A 1 393 ? -20.659 1.057 -29.360 1.00 86.50 393 ALA A O 1
ATOM 3203 N N . VAL A 1 394 ? -18.592 0.799 -30.217 1.00 87.88 394 VAL A N 1
ATOM 3204 C CA . VAL A 1 394 ? -18.431 -0.610 -29.812 1.00 87.88 394 VAL A CA 1
ATOM 3205 C C . VAL A 1 394 ? -18.493 -0.757 -28.296 1.00 87.88 394 VAL A C 1
ATOM 3207 O O . VAL A 1 394 ? -19.267 -1.573 -27.794 1.00 87.88 394 VAL A O 1
ATOM 3210 N N . ARG A 1 395 ? -17.743 0.057 -27.544 1.00 86.44 395 ARG A N 1
ATOM 3211 C CA . ARG A 1 395 ? -17.762 0.024 -26.074 1.00 86.44 395 ARG A CA 1
ATOM 3212 C C . ARG A 1 395 ? -19.173 0.232 -25.522 1.00 86.44 395 ARG A C 1
ATOM 3214 O O . ARG A 1 395 ? -19.629 -0.544 -24.682 1.00 86.44 395 ARG A O 1
ATOM 3221 N N . ASN A 1 396 ? -19.873 1.255 -26.004 1.00 85.50 396 ASN A N 1
ATOM 3222 C CA . ASN A 1 396 ? -21.227 1.569 -25.555 1.00 85.50 396 ASN A CA 1
ATOM 3223 C C . ASN A 1 396 ? -22.229 0.477 -25.955 1.00 85.50 396 ASN A C 1
ATOM 3225 O O . ASN A 1 396 ? -23.095 0.119 -25.153 1.00 85.50 396 ASN A O 1
ATOM 3229 N N . ALA A 1 397 ? -22.081 -0.116 -27.144 1.00 89.38 397 ALA A N 1
ATOM 3230 C CA . ALA A 1 397 ? -22.895 -1.245 -27.586 1.00 89.38 397 ALA A CA 1
ATOM 3231 C C . ALA A 1 397 ? -22.674 -2.492 -26.716 1.00 89.38 397 ALA A C 1
ATOM 3233 O O . ALA A 1 397 ? -23.650 -3.111 -26.286 1.00 89.38 397 ALA A O 1
ATOM 3234 N N . VAL A 1 398 ? -21.423 -2.834 -26.388 1.00 89.75 398 VAL A N 1
ATOM 3235 C CA . VAL A 1 398 ? -21.084 -3.958 -25.497 1.00 89.75 398 VAL A CA 1
ATOM 3236 C C . VAL A 1 398 ? -21.679 -3.752 -24.106 1.00 89.75 398 VAL A C 1
ATOM 3238 O O . VAL A 1 398 ? -22.360 -4.641 -23.593 1.00 89.75 398 VAL A O 1
ATOM 3241 N N . LEU A 1 399 ? -21.491 -2.571 -23.509 1.00 88.19 399 LEU A N 1
ATOM 3242 C CA . LEU A 1 399 ? -22.007 -2.270 -22.171 1.00 88.19 399 LEU A CA 1
ATOM 3243 C C . LEU A 1 399 ? -23.535 -2.304 -22.131 1.00 88.19 399 LEU A C 1
ATOM 3245 O O . LEU A 1 399 ? -24.104 -2.950 -21.254 1.00 88.19 399 LEU A O 1
ATOM 3249 N N . LYS A 1 400 ? -24.206 -1.679 -23.106 1.00 88.81 400 LYS A N 1
ATOM 3250 C CA . LYS A 1 400 ? -25.673 -1.669 -23.181 1.00 88.81 400 LYS A CA 1
ATOM 3251 C C . LYS A 1 400 ? -26.242 -3.074 -23.383 1.00 88.81 400 LYS A C 1
ATOM 3253 O O . LYS A 1 400 ? -27.216 -3.440 -22.729 1.00 88.81 400 LYS A O 1
ATOM 3258 N N . THR A 1 401 ? -25.593 -3.884 -24.220 1.00 89.94 401 THR A N 1
ATOM 3259 C CA . THR A 1 401 ? -25.962 -5.293 -24.423 1.00 89.94 401 THR A CA 1
ATOM 3260 C C . THR A 1 401 ? -25.765 -6.102 -23.142 1.00 89.94 401 THR A C 1
ATOM 3262 O O . THR A 1 401 ? -26.653 -6.851 -22.749 1.00 89.94 401 THR A O 1
ATOM 3265 N N . ASN A 1 402 ? -24.643 -5.924 -22.439 1.00 89.12 402 ASN A N 1
ATOM 3266 C CA . ASN A 1 402 ? -24.378 -6.629 -21.188 1.00 89.12 402 ASN A CA 1
ATOM 3267 C C . ASN A 1 402 ? -25.377 -6.253 -20.081 1.00 89.12 402 ASN A C 1
ATOM 3269 O O . ASN A 1 402 ? -25.854 -7.134 -19.372 1.00 89.12 402 ASN A O 1
ATOM 3273 N N . THR A 1 403 ? -25.739 -4.974 -19.959 1.00 83.69 403 THR A N 1
ATOM 3274 C CA . THR A 1 403 ? -26.769 -4.524 -19.011 1.00 83.69 403 THR A CA 1
ATOM 3275 C C . THR A 1 403 ? -28.127 -5.147 -19.331 1.00 83.69 403 THR A C 1
ATOM 3277 O O . THR A 1 403 ? -28.787 -5.658 -18.429 1.00 83.69 403 THR A O 1
ATOM 3280 N N . LYS A 1 404 ? -28.516 -5.196 -20.613 1.00 86.81 404 LYS A N 1
ATOM 3281 C CA . LYS A 1 404 ? -29.749 -5.873 -21.046 1.00 86.81 404 LYS A CA 1
ATOM 3282 C C . LYS A 1 404 ? -29.743 -7.355 -20.661 1.00 86.81 404 LYS A C 1
ATOM 3284 O O . LYS A 1 404 ? -30.714 -7.844 -20.103 1.00 86.81 404 LYS A O 1
ATOM 3289 N N . LEU A 1 405 ? -28.633 -8.057 -20.880 1.00 85.06 405 LEU A N 1
ATOM 3290 C CA . LEU A 1 405 ? -28.498 -9.473 -20.516 1.00 85.06 405 LEU A CA 1
ATOM 3291 C C . LEU A 1 405 ? -28.582 -9.725 -19.005 1.00 85.06 405 LEU A C 1
ATOM 3293 O O . LEU A 1 405 ? -29.012 -10.799 -18.600 1.00 85.06 405 LEU A O 1
ATOM 3297 N N . GLN A 1 406 ? -28.165 -8.767 -18.176 1.00 82.12 406 GLN A N 1
ATOM 3298 C CA . GLN A 1 406 ? -28.250 -8.885 -16.718 1.00 82.12 406 GLN A CA 1
ATOM 3299 C C . GLN A 1 406 ? -29.661 -8.632 -16.182 1.00 82.12 406 GLN A C 1
ATOM 3301 O O . GLN A 1 406 ? -30.043 -9.247 -15.191 1.00 82.12 406 GLN A O 1
ATOM 3306 N N . LEU A 1 407 ? -30.412 -7.727 -16.815 1.00 75.94 407 LEU A N 1
ATOM 3307 C CA . LEU A 1 407 ? -31.743 -7.316 -16.359 1.00 75.94 407 LEU A CA 1
ATOM 3308 C C . LEU A 1 407 ? -32.873 -8.145 -16.983 1.00 75.94 407 LEU A C 1
ATOM 3310 O O . LEU A 1 407 ? -33.852 -8.455 -16.314 1.00 75.94 407 LEU A O 1
ATOM 3314 N N . GLU A 1 408 ? -32.736 -8.502 -18.259 1.00 74.56 408 GLU A N 1
ATOM 3315 C CA . GLU A 1 408 ? -33.807 -9.064 -19.096 1.00 74.56 408 GLU A CA 1
ATOM 3316 C C . GLU A 1 408 ? -33.411 -10.395 -19.757 1.00 74.56 408 GLU A C 1
ATOM 3318 O O . GLU A 1 408 ? -34.167 -10.952 -20.556 1.00 74.56 408 GLU A O 1
ATOM 3323 N N . GLY A 1 409 ? -32.211 -10.908 -19.466 1.00 70.00 409 GLY A N 1
ATOM 3324 C CA . GLY A 1 409 ? -31.678 -12.109 -20.099 1.00 70.00 409 GLY A CA 1
ATOM 3325 C C . GLY A 1 409 ? -32.523 -13.342 -19.793 1.00 70.00 409 GLY A C 1
ATOM 3326 O O . GLY A 1 409 ? -32.533 -13.836 -18.665 1.00 70.00 409 GLY A O 1
ATOM 3327 N N . LYS A 1 410 ? -33.195 -13.880 -20.815 1.00 72.19 410 LYS A N 1
ATOM 3328 C CA . LYS A 1 410 ? -33.823 -15.200 -20.716 1.00 72.19 410 LYS A CA 1
ATOM 3329 C C . LYS A 1 410 ? -32.729 -16.274 -20.644 1.00 72.19 410 LYS A C 1
ATOM 3331 O O . LYS A 1 410 ? -31.747 -16.175 -21.384 1.00 72.19 410 LYS A O 1
ATOM 3336 N N . PRO A 1 411 ? -32.871 -17.291 -19.776 1.00 71.50 411 PRO A N 1
ATOM 3337 C CA . PRO A 1 411 ? -31.936 -18.407 -19.751 1.00 71.50 411 PRO A CA 1
ATOM 3338 C C . PRO A 1 411 ? -31.926 -19.100 -21.120 1.00 71.50 411 PRO A C 1
ATOM 3340 O O . PRO A 1 411 ? -32.979 -19.368 -21.700 1.00 71.50 411 PRO A O 1
ATOM 3343 N N . LEU A 1 412 ? -30.725 -19.325 -21.653 1.00 82.44 412 LEU A N 1
ATOM 3344 C CA . LEU A 1 412 ? -30.529 -20.030 -22.917 1.00 82.44 412 LEU A CA 1
ATOM 3345 C C . LEU A 1 412 ? -30.602 -21.541 -22.679 1.00 82.44 412 LEU A C 1
ATOM 3347 O O . LEU A 1 412 ? -30.107 -22.005 -21.652 1.00 82.44 412 LEU A O 1
ATOM 3351 N N . PRO A 1 413 ? -31.120 -22.322 -23.641 1.00 86.44 413 PRO A N 1
ATOM 3352 C CA . PRO A 1 413 ? -31.175 -23.769 -23.500 1.00 86.44 413 PRO A CA 1
ATOM 3353 C C . PRO A 1 413 ? -29.765 -24.358 -23.357 1.00 86.44 413 PRO A C 1
ATOM 3355 O O . PRO A 1 413 ? -28.824 -23.923 -24.029 1.00 86.44 413 PRO A O 1
ATOM 3358 N N . ALA A 1 414 ? -29.624 -25.412 -22.546 1.00 83.06 414 ALA A N 1
ATOM 3359 C CA . ALA A 1 414 ? -28.335 -26.046 -22.238 1.00 83.06 414 ALA A CA 1
ATOM 3360 C C . ALA A 1 414 ? -27.486 -26.368 -23.485 1.00 83.06 414 ALA A C 1
ATOM 3362 O O . ALA A 1 414 ? -26.279 -26.137 -23.507 1.00 83.06 414 ALA A O 1
ATOM 3363 N N . ARG A 1 415 ? -28.120 -26.826 -24.572 1.00 86.12 415 ARG A N 1
ATOM 3364 C CA . ARG A 1 415 ? -27.443 -27.141 -25.842 1.00 86.12 415 ARG A CA 1
ATOM 3365 C C . ARG A 1 415 ? -26.783 -25.917 -26.491 1.00 86.12 415 ARG A C 1
ATOM 3367 O O . ARG A 1 415 ? -25.733 -26.045 -27.119 1.00 86.12 415 ARG A O 1
ATOM 3374 N N . GLU A 1 416 ? -27.389 -24.741 -26.353 1.00 84.75 416 GLU A N 1
ATOM 3375 C CA . GLU A 1 416 ? -26.843 -23.481 -26.861 1.00 84.75 416 GLU A CA 1
ATOM 3376 C C . GLU A 1 416 ? -25.735 -22.948 -25.945 1.00 84.75 416 GLU A C 1
ATOM 3378 O O . GLU A 1 416 ? -24.688 -22.539 -26.446 1.00 84.75 416 GLU A O 1
ATOM 3383 N N . LEU A 1 417 ? -25.902 -23.058 -24.622 1.00 86.56 417 LEU A N 1
ATOM 3384 C CA . LEU A 1 417 ? -24.866 -22.705 -23.643 1.00 86.56 417 LEU A CA 1
ATOM 3385 C C . LEU A 1 417 ? -23.579 -23.516 -23.846 1.00 86.56 417 LEU A C 1
ATOM 3387 O O . LEU A 1 417 ? -22.496 -22.937 -23.930 1.00 86.56 417 LEU A O 1
ATOM 3391 N N . ILE A 1 418 ? -23.697 -24.839 -24.002 1.00 87.94 418 ILE A N 1
ATOM 3392 C CA . ILE A 1 418 ? -22.559 -25.733 -24.272 1.00 87.94 418 ILE A CA 1
ATOM 3393 C C . ILE A 1 418 ? -21.837 -25.302 -25.551 1.00 87.94 418 ILE A C 1
ATOM 3395 O O . ILE A 1 418 ? -20.614 -25.166 -25.562 1.00 87.94 418 ILE A O 1
ATOM 3399 N N . ARG A 1 419 ? -22.589 -25.034 -26.626 1.00 88.31 419 ARG A N 1
ATOM 3400 C CA . ARG A 1 419 ? -22.022 -24.608 -27.911 1.00 88.31 419 ARG A CA 1
ATOM 3401 C C . ARG A 1 419 ? -21.261 -23.287 -27.791 1.00 88.31 419 ARG A C 1
ATOM 3403 O O . ARG A 1 419 ? -20.200 -23.145 -28.396 1.00 88.31 419 ARG A O 1
ATOM 3410 N N . ILE A 1 420 ? -21.807 -22.323 -27.053 1.00 89.81 420 ILE A N 1
ATOM 3411 C CA . ILE A 1 420 ? -21.173 -21.020 -26.829 1.00 89.81 420 ILE A CA 1
ATOM 3412 C C . ILE A 1 420 ? -19.872 -21.190 -26.038 1.00 89.81 420 ILE A C 1
ATOM 3414 O O . ILE A 1 420 ? -18.841 -20.659 -26.444 1.00 89.81 420 ILE A O 1
ATOM 3418 N N . LEU A 1 421 ? -19.896 -21.967 -24.953 1.00 87.50 421 LEU A N 1
ATOM 3419 C CA . LEU A 1 421 ? -18.722 -22.204 -24.110 1.00 87.50 421 LEU A CA 1
ATOM 3420 C C . LEU A 1 421 ? -17.608 -22.941 -24.868 1.00 87.50 421 LEU A C 1
ATOM 3422 O O . LEU A 1 421 ? -16.462 -22.506 -24.835 1.00 87.50 421 LEU A O 1
ATOM 3426 N N . GLN A 1 422 ? -17.944 -23.969 -25.652 1.00 89.00 422 GLN A N 1
ATOM 3427 C CA . GLN A 1 422 ? -16.979 -24.656 -26.520 1.00 89.00 422 GLN A CA 1
ATOM 3428 C C . GLN A 1 422 ? -16.388 -23.734 -27.596 1.00 89.00 422 GLN A C 1
ATOM 3430 O O . GLN A 1 422 ? -15.210 -23.838 -27.934 1.00 89.00 422 GLN A O 1
ATOM 3435 N N . ALA A 1 423 ? -17.195 -22.828 -28.157 1.00 85.62 423 ALA A N 1
ATOM 3436 C CA . ALA A 1 423 ? -16.713 -21.860 -29.137 1.00 85.62 423 ALA A CA 1
ATOM 3437 C C . ALA A 1 423 ? -15.745 -20.841 -28.516 1.00 85.62 423 ALA A C 1
ATOM 3439 O O . ALA A 1 423 ? -14.791 -20.445 -29.184 1.00 85.62 423 ALA A O 1
ATOM 3440 N N . LEU A 1 424 ? -15.972 -20.445 -27.258 1.00 86.94 424 LEU A N 1
ATOM 3441 C CA . LEU A 1 424 ? -15.061 -19.583 -26.502 1.00 86.94 424 LEU A CA 1
ATOM 3442 C C . LEU A 1 424 ? -13.743 -20.292 -26.194 1.00 86.94 424 LEU A C 1
ATOM 3444 O O . LEU A 1 424 ? -12.689 -19.729 -26.473 1.00 86.94 424 LEU A O 1
ATOM 3448 N N . ASP A 1 425 ? -13.791 -21.531 -25.706 1.00 84.44 425 ASP A N 1
ATOM 3449 C CA . ASP A 1 425 ? -12.588 -22.317 -25.410 1.00 84.44 425 ASP A CA 1
ATOM 3450 C C . ASP A 1 425 ? -11.725 -22.517 -26.665 1.00 84.44 425 ASP A C 1
ATOM 3452 O O . ASP A 1 425 ? -10.521 -22.271 -26.645 1.00 84.44 425 ASP A O 1
ATOM 3456 N N . LYS A 1 426 ? -12.349 -22.847 -27.802 1.00 86.06 426 LYS A N 1
ATOM 3457 C CA . LYS A 1 426 ? -11.648 -22.980 -29.088 1.00 86.06 426 LYS A CA 1
ATOM 3458 C C . LYS A 1 426 ? -11.034 -21.663 -29.570 1.00 86.06 426 LYS A C 1
ATOM 3460 O O . LYS A 1 426 ? -10.011 -21.667 -30.257 1.00 86.06 426 LYS A O 1
ATOM 3465 N N . ASP A 1 427 ? -11.670 -20.529 -29.277 1.00 82.94 427 ASP A N 1
ATOM 3466 C CA . ASP A 1 427 ? -11.110 -19.216 -29.596 1.00 82.94 427 ASP A CA 1
ATOM 3467 C C . ASP A 1 427 ? -9.908 -18.886 -28.700 1.00 82.94 427 ASP A C 1
ATOM 3469 O O . ASP A 1 427 ? -8.899 -18.379 -29.190 1.00 82.94 427 ASP A O 1
ATOM 3473 N N . GLU A 1 428 ? -9.976 -19.239 -27.415 1.00 81.38 428 GLU A N 1
ATOM 3474 C CA . GLU A 1 428 ? -8.868 -19.098 -26.465 1.00 81.38 428 GLU A CA 1
ATOM 3475 C C . GLU A 1 428 ? -7.672 -19.983 -26.831 1.00 81.38 428 GLU A C 1
ATOM 3477 O O . GLU A 1 428 ? -6.541 -19.496 -26.817 1.00 81.38 428 GLU A O 1
ATOM 3482 N N . GLU A 1 429 ? -7.899 -21.242 -27.213 1.00 81.31 429 GLU A N 1
ATOM 3483 C CA . GLU A 1 429 ? -6.851 -22.155 -27.689 1.00 81.31 429 GLU A CA 1
ATOM 3484 C C . GLU A 1 429 ? -6.143 -21.598 -28.925 1.00 81.31 429 GLU A C 1
ATOM 3486 O O . GLU A 1 429 ? -4.922 -21.442 -28.919 1.00 81.31 429 GLU A O 1
ATOM 3491 N N . ARG A 1 430 ? -6.904 -21.163 -29.939 1.00 78.62 430 ARG A N 1
ATOM 3492 C CA . ARG A 1 430 ? -6.341 -20.536 -31.148 1.00 78.62 430 ARG A CA 1
ATOM 3493 C C . ARG A 1 430 ? -5.502 -19.297 -30.842 1.00 78.62 430 ARG A C 1
ATOM 3495 O O . ARG A 1 430 ? -4.560 -19.003 -31.573 1.00 78.62 430 ARG A O 1
ATOM 3502 N N . ARG A 1 431 ? -5.848 -18.534 -29.803 1.00 72.56 431 ARG A N 1
ATOM 3503 C CA . ARG A 1 431 ? -5.066 -17.362 -29.380 1.00 72.56 431 ARG A CA 1
ATOM 3504 C C . ARG A 1 431 ? -3.786 -17.757 -28.658 1.00 72.56 431 ARG A C 1
ATOM 3506 O O . ARG A 1 431 ? -2.756 -17.141 -28.908 1.00 72.56 431 ARG A O 1
ATOM 3513 N N . ARG A 1 432 ? -3.834 -18.777 -27.797 1.00 71.75 432 ARG A N 1
ATOM 3514 C CA . ARG A 1 432 ? -2.634 -19.315 -27.136 1.00 71.75 432 ARG A CA 1
ATOM 3515 C C . ARG A 1 432 ? -1.637 -19.826 -28.169 1.00 71.75 432 ARG A C 1
ATOM 3517 O O . ARG A 1 432 ? -0.486 -19.418 -28.135 1.00 71.75 432 ARG A O 1
ATOM 3524 N N . GLU A 1 433 ? -2.110 -20.590 -29.152 1.00 72.75 433 GLU A N 1
ATOM 3525 C CA . GLU A 1 433 ? -1.277 -21.081 -30.254 1.00 72.75 433 GLU A CA 1
ATOM 3526 C C . GLU A 1 433 ? -0.656 -19.941 -31.075 1.00 72.75 433 GLU A C 1
ATOM 3528 O O . GLU A 1 433 ? 0.535 -19.980 -31.369 1.00 72.75 433 GLU A O 1
ATOM 3533 N N . LYS A 1 434 ? -1.423 -18.893 -31.415 1.00 65.38 434 LYS A N 1
ATOM 3534 C CA . LYS A 1 434 ? -0.885 -17.725 -32.136 1.00 65.38 434 LYS A CA 1
ATOM 3535 C C . LYS A 1 434 ? 0.175 -16.968 -31.335 1.00 65.38 434 LYS A C 1
ATOM 3537 O O . LYS A 1 434 ? 1.224 -16.654 -31.888 1.00 65.38 434 LYS A O 1
ATOM 3542 N N . ASN A 1 435 ? -0.072 -16.723 -30.050 1.00 58.31 435 ASN A N 1
ATOM 3543 C CA . ASN A 1 435 ? 0.875 -16.024 -29.181 1.00 58.31 435 ASN A CA 1
ATOM 3544 C C . ASN A 1 435 ? 2.160 -16.844 -28.965 1.00 58.31 435 ASN A C 1
ATOM 3546 O O . ASN A 1 435 ? 3.252 -16.282 -28.952 1.00 58.31 435 ASN A O 1
ATOM 3550 N N . ASP A 1 436 ? 2.044 -18.171 -28.848 1.00 53.00 436 ASP A N 1
ATOM 3551 C CA . ASP A 1 436 ? 3.191 -19.078 -28.726 1.00 53.00 436 ASP A CA 1
ATOM 3552 C C . ASP A 1 436 ? 4.022 -19.137 -30.018 1.00 53.00 436 ASP A C 1
ATOM 3554 O O . ASP A 1 436 ? 5.242 -19.305 -29.967 1.00 53.00 436 ASP A O 1
ATOM 3558 N N . VAL A 1 437 ? 3.385 -18.994 -31.186 1.00 54.00 437 VAL A N 1
ATOM 3559 C CA . VAL A 1 437 ? 4.071 -18.924 -32.486 1.00 54.00 437 VAL A CA 1
ATOM 3560 C C . VAL A 1 437 ? 4.755 -17.568 -32.686 1.00 54.00 437 VAL A C 1
ATOM 3562 O O . VAL A 1 437 ? 5.910 -17.545 -33.107 1.00 54.00 437 VAL A O 1
ATOM 3565 N N . GLU A 1 438 ? 4.108 -16.450 -32.344 1.00 50.59 438 GLU A N 1
ATOM 3566 C CA . GLU A 1 438 ? 4.722 -15.110 -32.407 1.00 50.59 438 GLU A CA 1
ATOM 3567 C C . GLU A 1 438 ? 5.948 -15.003 -31.487 1.00 50.59 438 GLU A C 1
ATOM 3569 O O . GLU A 1 438 ? 7.004 -14.540 -31.921 1.00 50.59 438 GLU A O 1
ATOM 3574 N N . PHE A 1 439 ? 5.866 -15.547 -30.270 1.00 43.69 439 PHE A N 1
ATOM 3575 C CA . PHE A 1 439 ? 6.983 -15.581 -29.321 1.00 43.69 439 PHE A CA 1
ATOM 3576 C C . PHE A 1 439 ? 8.166 -16.441 -29.804 1.00 43.69 439 PHE A C 1
ATOM 3578 O O . PHE A 1 439 ? 9.321 -16.153 -29.497 1.00 43.69 439 PHE A O 1
ATOM 3585 N N . LYS A 1 440 ? 7.906 -17.489 -30.597 1.00 50.94 440 LYS A N 1
ATOM 3586 C CA . LYS A 1 440 ? 8.956 -18.328 -31.206 1.00 50.94 440 LYS A CA 1
ATOM 3587 C C . LYS A 1 440 ? 9.604 -17.699 -32.443 1.00 50.94 440 LYS A C 1
ATOM 3589 O O . LYS A 1 440 ? 10.705 -18.104 -32.804 1.00 50.94 440 LYS A O 1
ATOM 3594 N N . LEU A 1 441 ? 8.956 -16.726 -33.085 1.00 44.44 441 LEU A N 1
ATOM 3595 C CA . LEU A 1 441 ? 9.470 -16.043 -34.279 1.00 44.44 441 LEU A CA 1
ATOM 3596 C C . LEU A 1 441 ? 10.292 -14.781 -33.958 1.00 44.44 441 LEU A C 1
ATOM 3598 O O . LEU A 1 441 ? 11.128 -14.392 -34.774 1.00 44.44 441 LEU A O 1
ATOM 3602 N N . GLU A 1 442 ? 10.113 -14.163 -32.785 1.00 44.59 442 GLU A N 1
ATOM 3603 C CA . GLU A 1 442 ? 10.934 -13.028 -32.324 1.00 44.59 442 GLU A CA 1
ATOM 3604 C C . GLU A 1 442 ? 12.444 -13.322 -32.181 1.00 44.59 442 GLU A C 1
ATOM 3606 O O . GLU A 1 442 ? 13.230 -12.487 -32.636 1.00 44.59 442 GLU A O 1
ATOM 3611 N N . PRO A 1 443 ? 12.910 -14.477 -31.656 1.00 46.59 443 PRO A N 1
ATOM 3612 C CA . PRO A 1 443 ? 14.349 -14.747 -31.571 1.00 46.59 443 PRO A CA 1
ATOM 3613 C C . PRO A 1 443 ? 15.014 -14.986 -32.938 1.00 46.59 443 PRO A C 1
ATOM 3615 O O . PRO A 1 443 ? 16.223 -14.835 -33.056 1.00 46.59 443 PRO A O 1
ATOM 3618 N N . ALA A 1 444 ? 14.252 -15.304 -33.992 1.00 44.94 444 ALA A N 1
ATOM 3619 C CA . ALA A 1 444 ? 14.803 -15.592 -35.320 1.00 44.94 444 ALA A CA 1
ATOM 3620 C C . ALA A 1 444 ? 15.038 -14.340 -36.192 1.00 44.94 444 ALA A C 1
ATOM 3622 O O . ALA A 1 444 ? 15.601 -14.447 -37.279 1.00 44.94 444 ALA A O 1
ATOM 3623 N N . ARG A 1 445 ? 14.595 -13.151 -35.757 1.00 45.97 445 ARG A N 1
ATOM 3624 C CA . ARG A 1 445 ? 14.764 -11.890 -36.510 1.00 45.97 445 ARG A CA 1
ATOM 3625 C C . ARG A 1 445 ? 15.923 -11.015 -36.028 1.00 45.97 445 ARG A C 1
ATOM 3627 O O . ARG A 1 445 ? 16.145 -9.966 -36.621 1.00 45.97 445 ARG A O 1
ATOM 3634 N N . GLN A 1 446 ? 16.650 -11.426 -34.988 1.00 45.66 446 GLN A N 1
ATOM 3635 C CA . GLN A 1 446 ? 17.805 -10.683 -34.462 1.00 45.66 446 GLN A CA 1
ATOM 3636 C C . GLN A 1 446 ? 19.158 -11.143 -35.028 1.00 45.66 446 GLN A C 1
ATOM 3638 O O . GLN A 1 446 ? 20.178 -10.542 -34.712 1.00 45.66 446 GLN A O 1
ATOM 3643 N N . GLU A 1 447 ? 19.170 -12.137 -35.915 1.00 44.91 447 GLU A N 1
ATOM 3644 C CA . GLU A 1 447 ? 20.338 -12.475 -36.731 1.00 44.91 447 GLU A CA 1
ATOM 3645 C C . GLU A 1 447 ? 20.047 -12.137 -38.195 1.00 44.91 447 GLU A C 1
ATOM 3647 O O . GLU A 1 447 ? 19.553 -12.976 -38.950 1.00 44.91 447 GLU A O 1
ATOM 3652 N N . LYS A 1 448 ? 20.301 -10.884 -38.586 1.00 36.28 448 LYS A N 1
ATOM 3653 C CA . LYS A 1 448 ? 20.610 -10.493 -39.967 1.00 36.28 448 LYS A CA 1
ATOM 3654 C C . LYS A 1 448 ? 21.276 -9.130 -40.026 1.00 36.28 448 LYS A C 1
ATOM 3656 O O . LYS A 1 448 ? 20.735 -8.194 -39.398 1.00 36.28 448 LYS A O 1
#

Foldseek 3Di:
DPPVVVVVVVVVVPDPPPVDFLLVVLLVLLVLLQVLVVVCLVDPPDPSVVVNVVSLVSQLVSQVLVVVLCVVLVFPPLDRSNVLSVLQVLLSVVSNVVSVVVVVCVPDDDDPDPPPQPLHANDSNLSSVVSNVVSVLCVVLVFTPPPVTDHDLLSSFCRLLSRLVSLLVVCVVPLVVCLVQVSRGVVVVVSNVSSLVVNLVSLVLQQVLCCVPPVPPPLVDRSNVLSVQLVVLSVLLSVVSVVVVVCVVVVDDDDPDDDPPPVNDDDNVRSVVSNVVSSVSNVVSSVVCVVVSNTSDDPPPPVVVPPDDPDDPVVPPPPDPPPDDPLVVDDLVVLVVVLLVQLVVLLVPAPDPLFGDPLSLVLLCLSDDPVLNVQLVVQLVVCVVVVDDNRNSSNRSSVVSSVCCVPPNDRDDSVVSSVSVVVSVVSVVVVVVVVVVVVVCVVVPVPD

pLDDT: mean 73.34, std 18.92, range [28.25, 94.94]

Sequence (448 aa):
MNRIIMTILLAAGLIFTAAGDDFEDFIQVCARLSTNYNHVIRAKGTRFDKEYQANLEHMKNLSHKIQPVIRRLGIGQDIDFNLMASELEQIYLGNQDQTAKKMNNQKKTPKRSTEKLSSFSESPESLLKVLTADVKALRKMEFTTENGGSIKSSLETKRRLLEFRRLVDFFRQNYTKLYRNSKKDISLERLFQLRMRRMSALSADLMRIARKNNPDTQSKNNLHAETDELMKNYEAWRELKQKSAARNSKGGRRNPKNQKRLDGLNTVSALQTEINVSLRNINDQLVQWEQAGFKTDGFIDKNQKNRADDSDPASVMNKADEKNKNYSAMSEKDLNALLIQRRKEIIKSNRSMDGFDRDAERQFVLTLSREDKRSYNEFLRNFQQQGYSSEQAVRNAVLKTNTKLQLEGKPLPARELIRILQALDKDEERRREKNDVEFKLEPARQEK